Protein AF-A0A3N2MQE9-F1 (afdb_monomer_lite)

Structure (mmCIF, N/CA/C/O backbone):
data_AF-A0A3N2MQE9-F1
#
_entry.id   AF-A0A3N2MQE9-F1
#
loop_
_atom_site.group_PDB
_atom_site.id
_atom_site.type_symbol
_atom_site.label_atom_id
_atom_site.label_alt_id
_atom_site.label_comp_id
_atom_site.label_asym_id
_atom_site.label_entity_id
_atom_site.label_seq_id
_atom_site.pdbx_PDB_ins_code
_atom_site.Cartn_x
_atom_site.Cartn_y
_atom_site.Cartn_z
_atom_site.occupancy
_atom_site.B_iso_or_equiv
_atom_site.auth_seq_id
_atom_site.auth_comp_id
_atom_site.auth_asym_id
_atom_site.auth_atom_id
_atom_site.pdbx_PDB_model_num
ATOM 1 N N . MET A 1 1 ? 27.366 19.465 -23.708 1.00 61.03 1 MET A N 1
ATOM 2 C CA . MET A 1 1 ? 26.854 18.585 -22.643 1.00 61.03 1 MET A CA 1
ATOM 3 C C . MET A 1 1 ? 25.495 18.112 -23.101 1.00 61.03 1 MET A C 1
ATOM 5 O O . MET A 1 1 ? 24.648 18.954 -23.379 1.00 61.03 1 MET A O 1
ATOM 9 N N . GLY A 1 2 ? 25.343 16.805 -23.275 1.00 81.56 2 GLY A N 1
ATOM 10 C CA . GLY A 1 2 ? 24.090 16.143 -23.614 1.00 81.56 2 GLY A CA 1
ATOM 11 C C . GLY A 1 2 ? 23.206 15.923 -22.389 1.00 81.56 2 GLY A C 1
ATOM 12 O O . GLY A 1 2 ? 22.257 15.166 -22.468 1.00 81.56 2 GLY A O 1
ATOM 13 N N . HIS A 1 3 ? 23.468 16.561 -21.245 1.00 87.56 3 HIS A N 1
ATOM 14 C CA . HIS A 1 3 ? 22.615 16.451 -20.066 1.00 87.56 3 HIS A CA 1
ATOM 15 C C . HIS A 1 3 ? 22.270 17.817 -19.460 1.00 87.56 3 HIS A C 1
ATOM 17 O O . HIS A 1 3 ? 23.044 18.772 -19.536 1.00 87.56 3 HIS A O 1
ATOM 23 N N . SER A 1 4 ? 21.090 17.920 -18.846 1.00 90.81 4 SER A N 1
ATOM 24 C CA . SER A 1 4 ? 20.674 19.084 -18.053 1.00 90.81 4 SER A CA 1
ATOM 25 C C . SER A 1 4 ? 19.651 18.675 -16.995 1.00 90.81 4 SER A C 1
ATOM 27 O O . SER A 1 4 ? 18.777 17.854 -17.259 1.00 90.81 4 SER A O 1
ATOM 29 N N . ASN A 1 5 ? 19.762 19.227 -15.781 1.00 89.12 5 ASN A N 1
ATOM 30 C CA . ASN A 1 5 ? 18.829 18.972 -14.671 1.00 89.12 5 ASN A CA 1
ATOM 31 C C . ASN A 1 5 ? 18.527 17.475 -14.437 1.00 89.12 5 ASN A C 1
ATOM 33 O O . ASN A 1 5 ? 17.373 17.091 -14.264 1.00 89.12 5 ASN A O 1
ATOM 37 N N . GLY A 1 6 ? 19.560 16.625 -14.473 1.00 90.50 6 GLY A N 1
ATOM 38 C CA . GLY A 1 6 ? 19.435 15.173 -14.276 1.00 90.50 6 GLY A CA 1
ATOM 39 C C . GLY A 1 6 ? 18.897 14.387 -15.479 1.00 90.50 6 GLY A C 1
ATOM 40 O O . GLY A 1 6 ? 18.828 13.164 -15.401 1.00 90.50 6 GLY A O 1
ATOM 41 N N . LYS A 1 7 ? 18.550 15.051 -16.587 1.00 94.00 7 LYS A N 1
ATOM 42 C CA . LYS A 1 7 ? 18.134 14.412 -17.842 1.00 94.00 7 LYS A CA 1
ATOM 43 C C . LYS A 1 7 ? 19.296 14.273 -18.807 1.00 94.00 7 LYS A C 1
ATOM 45 O O . LYS A 1 7 ? 20.061 15.223 -18.948 1.00 94.00 7 LYS A O 1
ATOM 50 N N . ILE A 1 8 ? 19.379 13.136 -19.485 1.00 95.00 8 ILE A N 1
ATOM 51 C CA . ILE A 1 8 ? 20.357 12.825 -20.531 1.00 95.00 8 ILE A CA 1
ATOM 52 C C . ILE A 1 8 ? 19.642 12.843 -21.888 1.00 95.00 8 ILE A C 1
ATOM 54 O O . ILE A 1 8 ? 18.518 12.366 -22.014 1.00 95.00 8 ILE A O 1
ATOM 58 N N . PHE A 1 9 ? 20.300 13.395 -22.899 1.00 91.88 9 PHE A N 1
ATOM 59 C CA . PHE A 1 9 ? 19.829 13.586 -24.263 1.00 91.88 9 PHE A CA 1
ATOM 60 C C . PHE A 1 9 ? 20.918 13.142 -25.240 1.00 91.88 9 PHE A C 1
ATOM 62 O O . PHE A 1 9 ? 22.103 13.413 -25.035 1.00 91.88 9 PHE A O 1
ATOM 69 N N . GLY A 1 10 ? 20.509 12.492 -26.323 1.00 85.31 10 GLY A N 1
ATOM 70 C CA . GLY A 1 10 ? 21.401 12.074 -27.389 1.00 85.31 10 GLY A CA 1
ATOM 71 C C . GLY A 1 10 ? 22.072 13.249 -28.123 1.00 85.31 10 GLY A C 1
ATOM 72 O O . GLY A 1 10 ? 21.478 14.326 -28.251 1.00 85.31 10 GLY A O 1
ATOM 73 N N . PRO A 1 11 ? 23.290 13.050 -28.667 1.00 87.81 11 PRO A N 1
ATOM 74 C CA . PRO A 1 11 ? 24.113 11.840 -28.566 1.00 87.81 11 PRO A CA 1
ATOM 75 C C . PRO A 1 11 ? 24.738 11.673 -27.169 1.00 87.81 11 PRO A C 1
ATOM 77 O O . PRO A 1 11 ? 25.258 12.628 -26.601 1.00 87.81 11 PRO A O 1
ATOM 80 N N . VAL A 1 12 ? 24.702 10.446 -26.640 1.00 90.06 12 VAL A N 1
ATOM 81 C CA . VAL A 1 12 ? 25.080 10.137 -25.251 1.00 90.06 12 VAL A CA 1
ATOM 82 C C . VAL A 1 12 ? 26.575 9.841 -25.116 1.00 90.06 12 VAL A C 1
ATOM 84 O O . VAL A 1 12 ? 27.119 9.017 -25.851 1.00 90.06 12 VAL A O 1
ATOM 87 N N . SER A 1 13 ? 27.222 10.448 -24.121 1.00 90.94 13 SER A N 1
ATOM 88 C CA . SER A 1 13 ? 28.592 10.148 -23.699 1.00 90.94 13 SER A CA 1
ATOM 89 C C . SER A 1 13 ? 28.647 9.664 -22.246 1.00 90.94 13 SER A C 1
ATOM 91 O O . SER A 1 13 ? 27.996 10.218 -21.360 1.00 90.94 13 SER A O 1
ATOM 93 N N . PHE A 1 14 ? 29.470 8.645 -21.969 1.00 90.69 14 PHE A N 1
ATOM 94 C CA . PHE A 1 14 ? 29.649 8.141 -20.603 1.00 90.69 14 PHE A CA 1
ATOM 95 C C . PHE A 1 14 ? 30.280 9.189 -19.687 1.00 90.69 14 PHE A C 1
ATOM 97 O O . PHE A 1 14 ? 29.685 9.549 -18.677 1.00 90.69 14 PHE A O 1
ATOM 104 N N . GLU A 1 15 ? 31.449 9.713 -20.054 1.00 90.06 15 GLU A N 1
ATOM 105 C CA . GLU A 1 15 ? 32.194 10.650 -19.206 1.00 90.06 15 GLU A CA 1
ATOM 106 C C . GLU A 1 15 ? 31.533 12.024 -19.106 1.00 90.06 15 GLU A C 1
ATOM 108 O O . GLU A 1 15 ? 31.592 12.655 -18.053 1.00 90.06 15 GLU A O 1
ATOM 113 N N . ALA A 1 16 ? 30.903 12.488 -20.189 1.00 89.88 16 ALA A N 1
ATOM 114 C CA . ALA A 1 16 ? 30.339 13.831 -20.234 1.00 89.88 16 ALA A CA 1
ATOM 115 C C . ALA A 1 16 ? 28.883 13.904 -19.758 1.00 89.88 16 ALA A C 1
ATOM 117 O O . ALA A 1 16 ? 28.471 14.984 -19.346 1.00 89.88 16 ALA A O 1
ATOM 118 N N . ASP A 1 17 ? 28.118 12.803 -19.809 1.00 93.38 17 ASP A N 1
ATOM 119 C CA . ASP A 1 17 ? 26.675 12.829 -19.534 1.00 93.38 17 ASP A CA 1
ATOM 120 C C . ASP A 1 17 ? 26.243 11.800 -18.480 1.00 93.38 17 ASP A C 1
ATOM 122 O O . ASP A 1 17 ? 25.663 12.175 -17.460 1.00 93.38 17 ASP A O 1
ATOM 126 N N . ILE A 1 18 ? 26.550 10.512 -18.674 1.00 94.38 18 ILE A N 1
ATOM 127 C CA . ILE A 1 18 ? 26.059 9.447 -17.781 1.00 94.38 18 ILE A CA 1
ATOM 128 C C . ILE A 1 18 ? 26.740 9.501 -16.409 1.00 94.38 18 ILE A C 1
ATOM 130 O O . ILE A 1 18 ? 26.059 9.504 -15.384 1.00 94.38 18 ILE A O 1
ATOM 134 N N . PHE A 1 19 ? 28.073 9.546 -16.363 1.00 94.38 19 PHE A N 1
ATOM 135 C CA . PHE A 1 19 ? 28.821 9.543 -15.106 1.00 94.38 19 PHE A CA 1
ATOM 136 C C . PHE A 1 19 ? 28.499 10.761 -14.229 1.00 94.38 19 PHE A C 1
ATOM 138 O O . PHE A 1 19 ? 28.233 10.547 -13.046 1.00 94.38 19 PHE A O 1
ATOM 145 N N . PRO A 1 20 ? 28.412 12.001 -14.754 1.00 93.06 20 PRO A N 1
ATOM 146 C CA . PRO A 1 20 ? 27.969 13.144 -13.960 1.00 93.06 20 PRO A CA 1
ATOM 147 C C . PRO A 1 20 ? 26.554 12.976 -13.398 1.00 93.06 20 PRO A C 1
ATOM 149 O O . PRO A 1 20 ? 26.329 13.241 -12.219 1.00 93.06 20 PRO A O 1
ATOM 152 N N . VAL A 1 21 ? 25.599 12.502 -14.208 1.00 95.12 21 VAL A N 1
ATOM 153 C CA . VAL A 1 21 ? 24.200 12.328 -13.776 1.00 95.12 21 VAL A CA 1
ATOM 154 C C . VAL A 1 21 ? 24.051 11.210 -12.739 1.00 95.12 21 VAL A C 1
ATOM 156 O O . VAL A 1 21 ? 23.238 11.327 -11.826 1.00 95.12 21 VAL A O 1
ATOM 159 N N . LEU A 1 22 ? 24.838 10.139 -12.847 1.00 94.75 22 LEU A N 1
ATOM 160 C CA . LEU A 1 22 ? 24.853 9.035 -11.882 1.00 94.75 22 LEU A CA 1
ATOM 161 C C . LEU A 1 22 ? 25.869 9.237 -10.748 1.00 94.75 22 LEU A C 1
ATOM 163 O O . LEU A 1 22 ? 26.048 8.334 -9.932 1.00 94.75 22 LEU A O 1
ATOM 167 N N . ASN A 1 23 ? 26.535 10.393 -10.688 1.00 93.00 23 ASN A N 1
ATOM 168 C CA . ASN A 1 23 ? 27.561 10.731 -9.703 1.00 93.00 23 ASN A CA 1
ATOM 169 C C . ASN A 1 23 ? 28.676 9.669 -9.579 1.00 93.00 23 ASN A C 1
ATOM 171 O O . ASN A 1 23 ? 29.080 9.279 -8.482 1.00 93.00 23 ASN A O 1
ATOM 175 N N . ILE A 1 24 ? 29.139 9.162 -10.721 1.00 92.06 24 ILE A N 1
ATOM 176 C CA . ILE A 1 24 ? 30.210 8.169 -10.817 1.00 92.06 24 ILE A CA 1
ATOM 177 C C . ILE A 1 24 ? 31.535 8.920 -10.992 1.00 92.06 24 ILE A C 1
ATOM 179 O O . ILE A 1 24 ? 31.670 9.699 -11.938 1.00 92.06 24 ILE A O 1
ATOM 183 N N . PRO A 1 25 ? 32.526 8.721 -10.106 1.00 86.94 25 PRO A N 1
ATOM 184 C CA . PRO A 1 25 ? 33.807 9.401 -10.222 1.00 86.94 25 PRO A CA 1
ATOM 185 C C . PRO A 1 25 ? 34.577 8.894 -11.444 1.00 86.94 25 PRO A C 1
ATOM 187 O O . PRO A 1 25 ? 34.608 7.693 -11.707 1.00 86.94 25 PRO A O 1
ATOM 190 N N . VAL A 1 26 ? 35.251 9.800 -12.155 1.00 84.50 26 VAL A N 1
ATOM 191 C CA . VAL A 1 26 ? 36.158 9.460 -13.261 1.00 84.50 26 VAL A CA 1
ATOM 192 C C . VAL A 1 26 ? 37.586 9.463 -12.724 1.00 84.50 26 VAL A C 1
ATOM 194 O O . VAL A 1 26 ? 38.165 10.525 -12.510 1.00 84.50 26 VAL A O 1
ATOM 197 N N . ASN A 1 27 ? 38.150 8.286 -12.441 1.00 74.88 27 ASN A N 1
ATOM 198 C CA . ASN A 1 27 ? 39.487 8.161 -11.837 1.00 74.88 27 ASN A CA 1
ATOM 199 C C . ASN A 1 27 ? 40.434 7.221 -12.607 1.00 74.88 27 ASN A C 1
ATOM 201 O O . ASN A 1 27 ? 41.290 6.568 -12.016 1.00 74.88 27 ASN A O 1
ATOM 205 N N . GLY A 1 28 ? 40.292 7.148 -13.933 1.00 70.38 28 GLY A N 1
ATOM 206 C CA . GLY A 1 28 ? 41.159 6.356 -14.818 1.00 70.38 28 GLY A CA 1
ATOM 207 C C . GLY A 1 28 ? 40.933 4.838 -14.771 1.00 70.38 28 GLY A C 1
ATOM 208 O O . GLY A 1 28 ? 41.363 4.148 -15.689 1.00 70.38 28 GLY A O 1
ATOM 209 N N . ALA A 1 29 ? 40.231 4.326 -13.752 1.00 71.38 29 ALA A N 1
ATOM 210 C CA . ALA A 1 29 ? 39.785 2.932 -13.648 1.00 71.38 29 ALA A CA 1
ATOM 211 C C . ALA A 1 29 ? 38.273 2.752 -13.906 1.00 71.38 29 ALA A C 1
ATOM 213 O O . ALA A 1 29 ? 37.809 1.620 -14.020 1.00 71.38 29 ALA A O 1
ATOM 214 N N . THR A 1 30 ? 37.513 3.848 -13.999 1.00 80.12 30 THR A N 1
ATOM 215 C CA . THR A 1 30 ? 36.063 3.843 -14.234 1.00 80.12 30 THR A CA 1
ATOM 216 C C . THR A 1 30 ? 35.735 3.271 -15.607 1.00 80.12 30 THR A C 1
ATOM 218 O O . THR A 1 30 ? 36.198 3.768 -16.634 1.00 80.12 30 THR A O 1
ATOM 221 N N . SER A 1 31 ? 34.903 2.238 -15.632 1.00 83.62 31 SER A N 1
ATOM 222 C CA . SER A 1 31 ? 34.446 1.577 -16.847 1.00 83.62 31 SER A CA 1
ATOM 223 C C . SER A 1 31 ? 33.014 1.986 -17.197 1.00 83.62 31 SER A C 1
ATOM 225 O O . SER A 1 31 ? 32.226 2.379 -16.338 1.00 83.62 31 SER A O 1
ATOM 227 N N . ALA A 1 32 ? 32.625 1.828 -18.466 1.00 83.31 32 ALA A N 1
ATOM 228 C CA . ALA A 1 32 ? 31.226 1.984 -18.871 1.00 83.31 32 ALA A CA 1
ATOM 229 C C . ALA A 1 32 ? 30.296 1.052 -18.071 1.00 83.31 32 ALA A C 1
ATOM 231 O O . ALA A 1 32 ? 29.172 1.431 -17.757 1.00 83.31 32 ALA A O 1
ATOM 232 N N . GLN A 1 33 ? 30.782 -0.137 -17.693 1.00 89.44 33 GLN A N 1
ATOM 233 C CA . GLN A 1 33 ? 30.042 -1.126 -16.912 1.00 89.44 33 GLN A CA 1
ATOM 234 C C . GLN A 1 33 ? 29.591 -0.585 -15.548 1.00 89.44 33 GLN A C 1
ATOM 236 O O . GLN A 1 33 ? 28.482 -0.910 -15.123 1.00 89.44 33 GLN A O 1
ATOM 241 N N . ASP A 1 34 ? 30.382 0.282 -14.910 1.00 89.19 34 ASP A N 1
ATOM 242 C CA . ASP A 1 34 ? 30.047 0.875 -13.609 1.00 89.19 34 ASP A CA 1
ATOM 243 C C . ASP A 1 34 ? 28.771 1.726 -13.677 1.00 89.19 34 ASP A C 1
ATOM 245 O O . ASP A 1 34 ? 27.983 1.735 -12.730 1.00 89.19 34 ASP A O 1
ATOM 249 N N . ALA A 1 35 ? 28.492 2.367 -14.821 1.00 92.44 35 ALA A N 1
ATOM 250 C CA . ALA A 1 35 ? 27.232 3.083 -15.025 1.00 92.44 35 ALA A CA 1
ATOM 251 C C . ALA A 1 35 ? 26.018 2.161 -15.015 1.00 92.44 35 ALA A C 1
ATOM 253 O O . ALA A 1 35 ? 25.001 2.504 -14.422 1.00 92.44 35 ALA A O 1
ATOM 254 N N . PHE A 1 36 ? 26.121 0.990 -15.637 1.00 92.88 36 PHE A N 1
ATOM 255 C CA . PHE A 1 36 ? 24.996 0.073 -15.820 1.00 92.88 36 PHE A CA 1
ATOM 256 C C . PHE A 1 36 ? 24.578 -0.663 -14.546 1.00 92.88 36 PHE A C 1
ATOM 258 O O . PHE A 1 36 ? 23.424 -1.078 -14.426 1.00 92.88 36 PHE A O 1
ATOM 265 N N . ILE A 1 37 ? 25.501 -0.819 -13.595 1.00 91.00 37 ILE A N 1
ATOM 266 C CA . ILE A 1 37 ? 25.241 -1.471 -12.304 1.00 91.00 37 ILE A CA 1
ATOM 267 C C . ILE A 1 37 ? 25.151 -0.486 -11.137 1.00 91.00 37 ILE A C 1
ATOM 269 O O . ILE A 1 37 ? 24.912 -0.914 -10.007 1.00 91.00 37 ILE A O 1
ATOM 273 N N . SER A 1 38 ? 25.300 0.814 -11.397 1.00 92.88 38 SER A N 1
ATOM 274 C CA . SER A 1 38 ? 25.282 1.858 -10.373 1.00 92.88 38 SER A CA 1
ATOM 275 C C . SER A 1 38 ? 24.018 1.807 -9.511 1.00 92.88 38 SER A C 1
ATOM 277 O O . SER A 1 38 ? 22.904 1.612 -10.005 1.00 92.88 38 SER A O 1
ATOM 279 N N . ASP A 1 39 ? 24.186 1.993 -8.202 1.00 92.94 39 ASP A N 1
ATOM 280 C CA . ASP A 1 39 ? 23.078 2.174 -7.254 1.00 92.94 39 ASP A CA 1
ATOM 281 C C . ASP A 1 39 ? 22.378 3.530 -7.418 1.00 92.94 39 ASP A C 1
ATOM 283 O O . ASP A 1 39 ? 21.261 3.705 -6.942 1.00 92.94 39 ASP A O 1
ATOM 287 N N . ASN A 1 40 ? 22.994 4.463 -8.151 1.00 94.50 40 ASN A N 1
ATOM 288 C CA . ASN A 1 40 ? 22.440 5.789 -8.415 1.00 94.50 40 ASN A CA 1
ATOM 289 C C . ASN A 1 40 ? 21.525 5.827 -9.652 1.00 94.50 40 ASN A C 1
ATOM 291 O O . ASN A 1 40 ? 21.019 6.89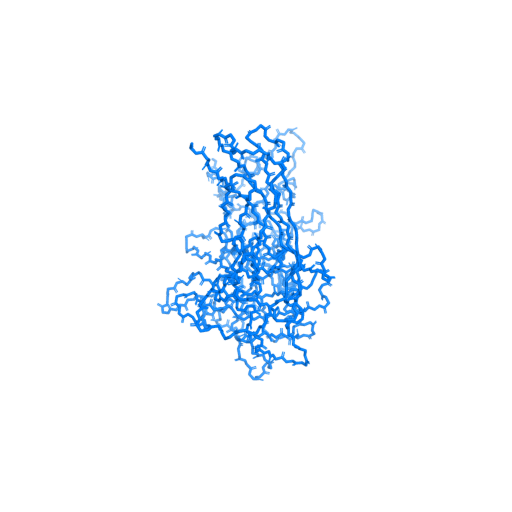4 -10.000 1.00 94.50 40 ASN A O 1
ATOM 295 N N . ILE A 1 41 ? 21.307 4.702 -10.347 1.00 96.00 41 ILE A N 1
ATOM 296 C CA . ILE A 1 41 ? 20.259 4.637 -11.375 1.00 96.00 41 ILE A CA 1
ATOM 297 C C . ILE A 1 41 ? 18.911 4.792 -10.676 1.00 96.00 41 ILE A C 1
ATOM 299 O O . ILE A 1 41 ? 18.551 3.966 -9.842 1.00 96.00 41 ILE A O 1
ATOM 303 N N . ASN A 1 42 ? 18.141 5.803 -11.067 1.00 96.25 42 ASN A N 1
ATOM 304 C CA . ASN A 1 42 ? 16.779 6.006 -10.615 1.00 96.25 42 ASN A CA 1
ATOM 305 C C . ASN A 1 42 ? 15.861 4.927 -11.228 1.00 96.25 42 ASN A C 1
ATOM 307 O O . ASN A 1 42 ? 15.597 4.955 -12.438 1.00 96.25 42 ASN A O 1
ATOM 311 N N . PRO A 1 43 ? 15.308 4.009 -10.411 1.00 95.25 43 PRO A N 1
ATOM 312 C CA . PRO A 1 43 ? 14.391 2.962 -10.864 1.00 95.25 43 PRO A CA 1
ATOM 313 C C . PRO A 1 43 ? 13.141 3.496 -11.561 1.00 95.25 43 PRO A C 1
ATOM 315 O O . PRO A 1 43 ? 12.571 2.823 -12.420 1.00 95.25 43 PRO A O 1
ATOM 318 N N . ALA A 1 44 ? 12.694 4.694 -11.189 1.00 95.31 44 ALA A N 1
ATOM 319 C CA . ALA A 1 44 ? 11.464 5.283 -11.686 1.00 95.31 44 ALA A CA 1
ATOM 320 C C . ALA A 1 44 ? 11.581 5.826 -13.113 1.00 95.31 44 ALA A C 1
ATOM 322 O O . ALA A 1 44 ? 10.550 6.086 -13.725 1.00 95.31 44 ALA A O 1
ATOM 323 N N . SER A 1 45 ? 12.791 5.976 -13.659 1.00 95.62 45 SER A N 1
ATOM 324 C CA . SER A 1 45 ? 12.968 6.424 -15.041 1.00 95.62 45 SER A CA 1
ATOM 325 C C . SER A 1 45 ? 12.440 5.382 -16.020 1.00 95.62 45 SER A C 1
ATOM 327 O O . SER A 1 45 ? 12.783 4.200 -15.927 1.00 95.62 45 SER A O 1
ATOM 329 N N . LYS A 1 46 ? 11.588 5.796 -16.961 1.00 93.00 46 LYS A N 1
ATOM 330 C CA . LYS A 1 46 ? 11.054 4.897 -17.992 1.00 93.00 46 LYS A CA 1
ATOM 331 C C . LYS A 1 46 ? 12.148 4.423 -18.940 1.00 93.00 46 LYS A C 1
ATOM 333 O O . LYS A 1 46 ? 12.188 3.252 -19.306 1.00 93.00 46 LYS A O 1
ATOM 338 N N . ILE A 1 47 ? 13.037 5.345 -19.291 1.00 93.62 47 ILE A N 1
ATOM 339 C CA . ILE A 1 47 ? 14.246 5.076 -20.056 1.00 93.62 47 ILE A CA 1
ATOM 340 C C . ILE A 1 47 ? 15.366 4.833 -19.066 1.00 93.62 47 ILE A C 1
ATOM 342 O O . ILE A 1 47 ? 15.704 5.727 -18.300 1.00 93.62 47 ILE A O 1
ATOM 346 N N . LYS A 1 48 ? 15.891 3.615 -19.055 1.00 94.19 48 LYS A N 1
ATOM 347 C CA . LYS A 1 48 ? 17.048 3.185 -18.270 1.00 94.19 48 LYS A CA 1
ATOM 348 C C . LYS A 1 48 ? 17.535 1.845 -18.825 1.00 94.19 48 LYS A C 1
ATOM 350 O O . LYS A 1 48 ? 16.770 1.188 -19.539 1.00 94.19 48 LYS A O 1
ATOM 355 N N . PRO A 1 49 ? 18.750 1.393 -18.474 1.00 93.31 49 PRO A N 1
ATOM 356 C CA . PRO A 1 49 ? 19.174 0.043 -18.815 1.00 93.31 49 PRO A CA 1
ATOM 357 C C . PRO A 1 49 ? 18.158 -0.998 -18.339 1.00 93.31 49 PRO A C 1
ATOM 359 O O . PRO A 1 49 ? 17.594 -0.887 -17.255 1.00 93.31 49 PRO A O 1
ATOM 362 N N . ILE A 1 50 ? 17.905 -2.017 -19.148 1.00 92.50 50 ILE A N 1
ATOM 363 C CA . ILE A 1 50 ? 17.040 -3.138 -18.775 1.00 92.50 50 ILE A CA 1
ATOM 364 C C . ILE A 1 50 ? 17.653 -4.441 -19.267 1.00 92.50 50 ILE A C 1
ATOM 366 O O . ILE A 1 50 ? 18.409 -4.462 -20.240 1.00 92.50 50 ILE A O 1
ATOM 370 N N . ARG A 1 51 ? 17.335 -5.538 -18.575 1.00 90.31 51 ARG A N 1
ATOM 371 C CA . ARG A 1 51 ? 17.754 -6.881 -18.987 1.00 90.31 51 ARG A CA 1
ATOM 372 C C . ARG A 1 51 ? 17.170 -7.219 -20.357 1.00 90.31 51 ARG A C 1
ATOM 374 O O . ARG A 1 51 ? 16.049 -6.833 -20.683 1.00 90.31 51 ARG A O 1
ATOM 381 N N . GLY A 1 52 ? 17.922 -7.998 -21.124 1.00 82.31 52 GLY A N 1
ATOM 382 C CA . GLY A 1 52 ? 17.486 -8.470 -22.432 1.00 82.31 52 GLY A CA 1
ATOM 383 C C . GLY A 1 52 ? 17.691 -7.483 -23.588 1.00 82.31 52 GLY A C 1
ATOM 384 O O . GLY A 1 52 ? 18.138 -6.345 -23.430 1.00 82.31 52 GLY A O 1
ATOM 385 N N . TYR A 1 53 ? 17.364 -7.988 -24.782 1.00 84.06 53 TYR A N 1
ATOM 386 C CA . TYR A 1 53 ? 17.588 -7.383 -26.103 1.00 84.06 53 TYR A CA 1
ATOM 387 C C . TYR A 1 53 ? 19.064 -7.237 -26.511 1.00 84.06 53 TYR A C 1
ATOM 389 O O . TYR A 1 53 ? 19.953 -7.214 -25.668 1.00 84.06 53 TYR A O 1
ATOM 397 N N . GLY A 1 54 ? 19.311 -7.201 -27.824 1.00 85.81 54 GLY A N 1
ATOM 398 C CA . GLY A 1 54 ? 20.647 -7.226 -28.435 1.00 85.81 54 GLY A CA 1
ATOM 399 C C . GLY A 1 54 ? 21.408 -5.897 -28.368 1.00 85.81 54 GLY A C 1
ATOM 400 O O . GLY A 1 54 ? 21.073 -5.018 -27.587 1.00 85.81 54 GLY A O 1
ATOM 401 N N . PHE A 1 55 ? 22.430 -5.746 -29.212 1.00 86.44 55 PHE A N 1
ATOM 402 C CA . PHE A 1 55 ? 23.304 -4.562 -29.254 1.00 86.44 55 PHE A CA 1
ATOM 403 C C . PHE A 1 55 ? 22.616 -3.271 -29.745 1.00 86.44 55 PHE A C 1
ATOM 405 O O . PHE A 1 55 ? 23.084 -2.174 -29.451 1.00 86.44 55 PHE A O 1
ATOM 412 N N . GLU A 1 56 ? 21.522 -3.385 -30.497 1.00 89.62 56 GLU A N 1
ATOM 413 C CA . GLU A 1 56 ? 20.825 -2.238 -31.089 1.00 89.62 56 GLU A CA 1
ATOM 414 C C . GLU A 1 56 ? 20.078 -1.393 -30.050 1.00 89.62 56 GLU A C 1
ATOM 416 O O . GLU A 1 56 ? 19.677 -1.886 -28.994 1.00 89.62 56 GLU A O 1
ATOM 421 N N . ALA A 1 57 ? 19.866 -0.114 -30.374 1.00 88.25 57 ALA A N 1
ATOM 422 C CA . ALA A 1 57 ? 19.092 0.795 -29.539 1.00 88.25 57 ALA A CA 1
ATOM 423 C C . ALA A 1 57 ? 17.652 0.290 -29.360 1.00 88.25 57 ALA A C 1
ATOM 425 O O . ALA A 1 57 ? 17.003 -0.145 -30.314 1.00 88.25 57 ALA A O 1
ATOM 426 N N . LEU A 1 58 ? 17.148 0.378 -28.131 1.00 90.75 58 LEU A N 1
ATOM 427 C CA . LEU A 1 58 ? 15.795 -0.052 -27.813 1.00 90.75 58 LEU A CA 1
ATOM 428 C C . LEU A 1 58 ? 14.749 0.918 -28.365 1.00 90.75 58 LEU A C 1
ATOM 430 O O . LEU A 1 58 ? 14.851 2.136 -28.229 1.00 90.75 58 LEU A O 1
ATOM 434 N N . THR A 1 59 ? 13.676 0.362 -28.918 1.00 89.25 59 THR A N 1
ATOM 435 C CA . THR A 1 59 ? 12.443 1.106 -29.186 1.00 89.25 59 THR A CA 1
ATOM 436 C C . THR A 1 59 ? 11.698 1.414 -27.884 1.00 89.25 59 THR A C 1
ATOM 438 O O . THR A 1 59 ? 11.853 0.718 -26.877 1.00 89.25 59 THR A O 1
ATOM 441 N N . THR A 1 60 ? 10.799 2.404 -27.908 1.00 83.88 60 THR A N 1
ATOM 442 C CA . THR A 1 60 ? 9.952 2.762 -26.753 1.00 83.88 60 THR A CA 1
ATOM 443 C C . THR A 1 60 ? 9.177 1.569 -26.184 1.00 83.88 60 THR A C 1
ATOM 445 O O . THR A 1 60 ? 9.033 1.459 -24.970 1.00 83.88 60 THR A O 1
ATOM 448 N N . ALA A 1 61 ? 8.709 0.656 -27.042 1.00 84.81 61 ALA A N 1
ATOM 449 C CA . ALA A 1 61 ? 8.000 -0.547 -26.611 1.00 84.81 61 ALA A CA 1
ATOM 450 C C . ALA A 1 61 ? 8.935 -1.574 -25.952 1.00 84.81 61 ALA A C 1
ATOM 452 O O . ALA A 1 61 ? 8.544 -2.226 -24.990 1.00 84.81 61 ALA A O 1
ATOM 453 N N . GLN A 1 62 ? 10.179 -1.702 -26.424 1.00 89.94 62 GLN A N 1
ATOM 454 C CA . GLN A 1 62 ? 11.145 -2.644 -25.849 1.00 89.94 62 GLN A CA 1
ATOM 455 C C . GLN A 1 62 ? 11.606 -2.228 -24.452 1.00 89.94 62 GLN A C 1
ATOM 457 O O . GLN A 1 62 ? 11.860 -3.107 -23.631 1.00 89.94 62 GLN A O 1
ATOM 462 N N . PHE A 1 63 ? 11.626 -0.926 -24.138 1.00 91.25 63 PHE A N 1
ATOM 463 C CA . PHE A 1 63 ? 11.869 -0.460 -22.767 1.00 91.25 63 PHE A CA 1
ATOM 464 C C . PHE A 1 63 ? 10.846 -0.995 -21.760 1.00 91.25 63 PHE A C 1
ATOM 466 O O . PHE A 1 63 ? 11.172 -1.095 -20.581 1.00 91.25 63 PHE A O 1
ATOM 473 N N . ALA A 1 64 ? 9.645 -1.393 -22.197 1.00 89.62 64 ALA A N 1
ATOM 474 C CA . ALA A 1 64 ? 8.670 -2.021 -21.311 1.00 89.62 64 ALA A CA 1
ATOM 475 C C . ALA A 1 64 ? 9.106 -3.412 -20.819 1.00 89.62 64 ALA A C 1
ATOM 477 O O . ALA A 1 64 ? 8.612 -3.843 -19.783 1.00 89.62 64 ALA A O 1
ATOM 478 N N . GLY A 1 65 ? 10.054 -4.078 -21.486 1.00 90.50 65 GLY A N 1
ATOM 479 C CA . GLY A 1 65 ? 10.565 -5.399 -21.106 1.00 90.50 65 GLY A CA 1
ATOM 480 C C . GLY A 1 65 ? 10.358 -6.460 -22.185 1.00 90.50 65 GLY A C 1
ATOM 481 O O . GLY A 1 65 ? 9.743 -6.216 -23.226 1.00 90.50 65 GLY A O 1
ATOM 482 N N . THR A 1 66 ? 10.923 -7.649 -21.971 1.00 88.50 66 THR A N 1
ATOM 483 C CA . THR A 1 66 ? 10.705 -8.815 -22.843 1.00 88.50 66 THR A CA 1
ATOM 484 C C . THR A 1 66 ? 9.400 -9.529 -22.489 1.00 88.50 66 THR A C 1
ATOM 486 O O . THR A 1 66 ? 8.900 -9.408 -21.376 1.00 88.50 66 THR A O 1
ATOM 489 N N . ALA A 1 67 ? 8.865 -10.363 -23.388 1.00 87.31 67 ALA A N 1
ATOM 490 C CA . ALA A 1 67 ? 7.705 -11.200 -23.057 1.00 87.31 67 ALA A CA 1
ATOM 491 C C . ALA A 1 67 ? 7.961 -12.113 -21.838 1.00 87.31 67 ALA A C 1
ATOM 493 O O . ALA A 1 67 ? 7.056 -12.360 -21.045 1.00 87.31 67 ALA A O 1
ATOM 494 N N . ALA A 1 68 ? 9.200 -12.588 -21.662 1.00 87.50 68 ALA A N 1
ATOM 495 C CA . ALA A 1 68 ? 9.583 -13.414 -20.520 1.00 87.50 68 ALA A CA 1
ATOM 496 C C . ALA A 1 68 ? 9.564 -12.633 -19.195 1.00 87.50 68 ALA A C 1
ATOM 498 O O . ALA A 1 68 ? 9.132 -13.184 -18.182 1.00 87.50 68 ALA A O 1
ATOM 499 N N . ASP A 1 69 ? 9.993 -11.368 -19.206 1.00 89.25 69 ASP A N 1
ATOM 500 C CA . ASP A 1 69 ? 9.919 -10.475 -18.043 1.00 89.25 69 ASP A CA 1
ATOM 501 C C . ASP A 1 69 ? 8.466 -10.102 -17.731 1.00 89.25 69 ASP A C 1
ATOM 503 O O . ASP A 1 69 ? 8.018 -10.242 -16.591 1.00 89.25 69 ASP A O 1
ATOM 507 N N . ASN A 1 70 ? 7.695 -9.733 -18.756 1.00 87.69 70 ASN A N 1
ATOM 508 C CA . ASN A 1 70 ? 6.292 -9.346 -18.612 1.00 87.69 70 ASN A CA 1
ATOM 509 C C . ASN A 1 70 ? 5.447 -10.499 -18.036 1.00 87.69 70 ASN A C 1
ATOM 511 O O . ASN A 1 70 ? 4.632 -10.281 -17.140 1.00 87.69 70 ASN A O 1
ATOM 515 N N . ASN A 1 71 ? 5.698 -11.745 -18.462 1.00 85.31 71 ASN A N 1
ATOM 516 C CA . ASN A 1 71 ? 5.063 -12.947 -17.897 1.00 85.31 71 ASN A CA 1
ATOM 517 C C . ASN A 1 71 ? 5.418 -13.180 -16.419 1.00 85.31 71 ASN A C 1
ATOM 519 O O . ASN A 1 71 ? 4.680 -13.841 -15.689 1.00 85.31 71 ASN A O 1
ATOM 523 N N . GLN A 1 72 ? 6.543 -12.634 -15.962 1.00 86.31 72 GLN A N 1
ATOM 524 C CA . GLN A 1 72 ? 6.941 -12.616 -14.559 1.00 86.31 72 GLN A CA 1
ATOM 525 C C . GLN A 1 72 ? 6.482 -11.337 -13.849 1.00 86.31 72 GLN A C 1
ATOM 527 O O . GLN A 1 72 ? 6.921 -11.088 -12.730 1.00 86.31 72 GLN A O 1
ATOM 532 N N . GLY A 1 73 ? 5.613 -10.514 -14.439 1.00 88.75 73 GLY A N 1
ATOM 533 C CA . GLY A 1 73 ? 5.146 -9.264 -13.835 1.00 88.75 73 GLY A CA 1
ATOM 534 C C . GLY A 1 73 ? 6.240 -8.196 -13.708 1.00 88.75 73 GLY A C 1
ATOM 535 O O . GLY A 1 73 ? 6.135 -7.315 -12.849 1.00 88.75 73 GLY A O 1
ATOM 536 N N . ILE A 1 74 ? 7.311 -8.303 -14.502 1.00 91.31 74 ILE A N 1
ATOM 537 C CA . ILE A 1 74 ? 8.410 -7.339 -14.553 1.00 91.31 74 ILE A CA 1
ATOM 538 C C . ILE A 1 74 ? 8.210 -6.454 -15.779 1.00 91.31 74 ILE A C 1
ATOM 540 O O . ILE A 1 74 ? 8.241 -6.947 -16.899 1.00 91.31 74 ILE A O 1
ATOM 544 N N . PHE A 1 75 ? 8.049 -5.152 -15.559 1.00 92.19 75 PHE A N 1
ATOM 545 C CA . PHE A 1 75 ? 7.880 -4.161 -16.619 1.00 92.19 75 PHE A CA 1
ATOM 546 C C . PHE A 1 75 ? 8.817 -2.986 -16.375 1.00 92.19 75 PHE A C 1
ATOM 548 O O . PHE A 1 75 ? 9.005 -2.568 -15.233 1.00 92.19 75 PHE A O 1
ATOM 555 N N . TYR A 1 76 ? 9.438 -2.459 -17.429 1.00 93.56 76 TYR A N 1
ATOM 556 C CA . TYR A 1 76 ? 10.471 -1.420 -17.325 1.00 93.56 76 TYR A CA 1
ATOM 557 C C . TYR A 1 76 ? 11.582 -1.783 -16.323 1.00 93.56 76 TYR A C 1
ATOM 559 O O . TYR A 1 76 ? 12.104 -0.920 -15.618 1.00 93.56 76 TYR A O 1
ATOM 567 N N . GLY A 1 77 ? 11.908 -3.076 -16.207 1.00 93.19 77 GLY A N 1
ATOM 568 C CA . GLY A 1 77 ? 12.871 -3.598 -15.233 1.00 93.19 77 GLY A CA 1
ATOM 569 C C . GLY A 1 77 ? 12.398 -3.572 -13.773 1.00 93.19 77 GLY A C 1
ATOM 570 O O . GLY A 1 77 ? 13.221 -3.746 -12.883 1.00 93.19 77 GLY A O 1
ATOM 571 N N . LEU A 1 78 ? 11.113 -3.349 -13.494 1.00 94.44 78 LEU A N 1
ATOM 572 C CA . LEU A 1 78 ? 10.550 -3.281 -12.143 1.00 94.44 78 LEU A CA 1
ATOM 573 C C . LEU A 1 78 ? 9.534 -4.398 -11.930 1.00 94.44 78 LEU A C 1
ATOM 575 O O . LEU A 1 78 ? 8.678 -4.632 -12.781 1.00 94.44 78 LEU A O 1
ATOM 579 N N . LYS A 1 79 ? 9.577 -5.052 -10.769 1.00 91.50 79 LYS A N 1
ATOM 580 C CA . LYS A 1 79 ? 8.548 -6.017 -10.369 1.00 91.50 79 LYS A CA 1
ATOM 581 C C . LYS A 1 79 ? 7.284 -5.278 -9.907 1.00 91.50 79 LYS A C 1
ATOM 583 O O . LYS A 1 79 ? 7.269 -4.726 -8.807 1.00 91.50 79 LYS A O 1
ATOM 588 N N . VAL A 1 80 ? 6.246 -5.273 -10.746 1.00 90.75 80 VAL A N 1
ATOM 589 C CA . VAL A 1 80 ? 5.028 -4.452 -10.562 1.00 90.75 80 VAL A CA 1
ATOM 590 C C . VAL A 1 80 ? 3.713 -5.230 -10.657 1.00 90.75 80 VAL A C 1
ATOM 592 O O . VAL A 1 80 ? 2.695 -4.736 -10.177 1.00 90.75 80 VAL A O 1
ATOM 595 N N . GLY A 1 81 ? 3.710 -6.416 -11.271 1.00 85.31 81 GLY A N 1
ATOM 596 C CA . GLY A 1 81 ? 2.511 -7.238 -11.457 1.00 85.31 81 GLY A CA 1
ATOM 597 C C . GLY A 1 81 ? 2.586 -8.594 -10.761 1.00 85.31 81 GLY A C 1
ATOM 598 O O . GLY A 1 81 ? 3.675 -9.112 -10.473 1.00 85.31 81 GLY A O 1
ATOM 599 N N . ASP A 1 82 ? 1.420 -9.196 -10.527 1.00 75.56 82 ASP A N 1
ATOM 600 C CA . ASP A 1 82 ? 1.350 -10.582 -10.083 1.00 75.56 82 ASP A CA 1
ATOM 601 C C . ASP A 1 82 ? 1.736 -11.561 -11.199 1.00 75.56 82 ASP A C 1
ATOM 603 O O . ASP A 1 82 ? 1.617 -11.305 -12.399 1.00 75.56 82 ASP A O 1
ATOM 607 N N . VAL A 1 83 ? 2.272 -12.701 -10.770 1.00 71.31 83 VAL A N 1
ATOM 608 C CA . VAL A 1 83 ? 2.641 -13.811 -11.650 1.00 71.31 83 VAL A CA 1
ATOM 609 C C . VAL A 1 83 ? 1.451 -14.763 -11.687 1.00 71.31 83 VAL A C 1
ATOM 611 O O . VAL A 1 83 ? 1.033 -15.248 -10.635 1.00 71.31 83 VAL A O 1
ATOM 614 N N . PHE A 1 84 ? 0.908 -15.017 -12.881 1.00 69.06 84 PHE A N 1
ATOM 615 C CA . PHE A 1 84 ? -0.229 -15.919 -13.133 1.00 69.06 84 PHE A CA 1
ATOM 616 C C . PHE A 1 84 ? -1.536 -15.590 -12.377 1.00 69.06 84 PHE A C 1
ATOM 618 O O . PHE A 1 84 ? -2.275 -16.509 -12.031 1.00 69.06 84 PHE A O 1
ATOM 625 N N . GLY A 1 85 ? -1.837 -14.313 -12.103 1.00 73.56 85 GLY A N 1
ATOM 626 C CA . GLY A 1 85 ? -3.134 -13.912 -11.527 1.00 73.56 85 GLY A CA 1
ATOM 627 C C . GLY A 1 85 ? -3.344 -14.319 -10.061 1.00 73.56 85 GLY A C 1
ATOM 628 O O . GLY A 1 85 ? -4.474 -14.366 -9.568 1.00 73.56 85 GLY A O 1
ATOM 629 N N . TYR A 1 86 ? -2.268 -14.668 -9.351 1.00 86.00 86 TYR A N 1
ATOM 630 C CA . TYR A 1 86 ? -2.305 -14.893 -7.909 1.00 86.00 86 TYR A CA 1
ATOM 631 C C . TYR A 1 86 ? -2.181 -13.556 -7.175 1.00 86.00 86 TYR A C 1
ATOM 633 O O . TYR A 1 86 ? -1.072 -13.128 -6.843 1.00 86.00 86 TYR A O 1
ATOM 641 N N . ILE A 1 87 ? -3.322 -12.952 -6.828 1.00 88.94 87 ILE A N 1
ATOM 642 C CA . ILE A 1 87 ? -3.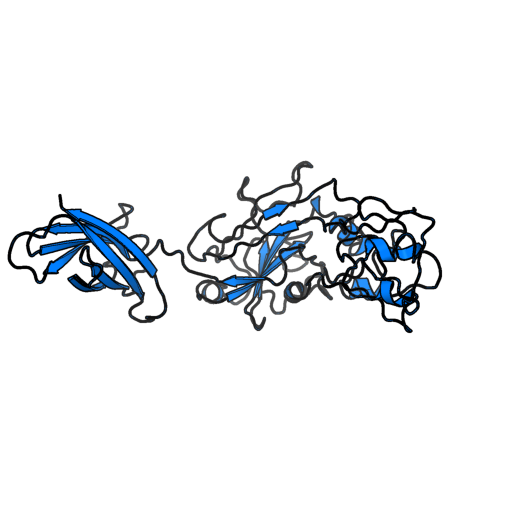398 -11.647 -6.143 1.00 88.94 87 ILE A CA 1
ATOM 643 C C . ILE A 1 87 ? -2.482 -11.599 -4.910 1.00 88.94 87 ILE A C 1
ATOM 645 O O . ILE A 1 87 ? -1.813 -10.596 -4.685 1.00 88.94 87 ILE A O 1
ATOM 649 N N . LYS A 1 88 ? -2.370 -12.687 -4.131 1.00 89.69 88 LYS A N 1
ATOM 650 C CA . LYS A 1 88 ? -1.506 -12.735 -2.933 1.00 89.69 88 LYS A CA 1
ATOM 651 C C . LYS A 1 88 ? -0.029 -12.395 -3.200 1.00 89.69 88 LYS A C 1
ATOM 653 O O . LYS A 1 88 ? 0.660 -11.917 -2.299 1.00 89.69 88 LYS A O 1
ATOM 658 N N . ASN A 1 89 ? 0.452 -12.627 -4.423 1.00 91.19 89 ASN A N 1
ATOM 659 C CA . ASN A 1 89 ? 1.834 -12.370 -4.826 1.00 91.19 89 ASN A CA 1
ATOM 660 C C . ASN A 1 89 ? 2.089 -10.881 -5.109 1.00 91.19 89 ASN A C 1
ATOM 662 O O . ASN A 1 89 ? 3.234 -10.483 -5.306 1.00 91.19 89 ASN A O 1
ATOM 666 N N . LEU A 1 90 ? 1.062 -10.025 -5.093 1.00 93.44 90 LEU A N 1
ATOM 667 C CA . LEU A 1 90 ? 1.240 -8.577 -5.248 1.00 93.44 90 LEU A CA 1
ATOM 668 C C . LEU A 1 90 ? 2.061 -7.965 -4.109 1.00 93.44 90 LEU A C 1
ATOM 670 O O . LEU A 1 90 ? 2.693 -6.933 -4.295 1.00 93.44 90 LEU A O 1
ATOM 674 N N . HIS A 1 91 ? 2.135 -8.628 -2.954 1.00 93.94 91 HIS A N 1
ATOM 675 C CA . HIS A 1 91 ? 3.076 -8.275 -1.888 1.00 93.94 91 HIS A CA 1
ATOM 676 C C . HIS A 1 91 ? 4.554 -8.364 -2.296 1.00 93.94 91 HIS A C 1
ATOM 678 O O . HIS A 1 91 ? 5.388 -7.745 -1.641 1.00 93.94 91 HIS A O 1
ATOM 684 N N . ASP A 1 92 ? 4.884 -9.107 -3.358 1.00 91.31 92 ASP A N 1
ATOM 685 C CA . ASP A 1 92 ? 6.243 -9.209 -3.912 1.00 91.31 92 ASP A CA 1
ATOM 686 C C . ASP A 1 92 ? 6.555 -8.121 -4.943 1.00 91.31 92 ASP A C 1
ATOM 688 O O . ASP A 1 92 ? 7.673 -8.045 -5.453 1.00 91.31 92 ASP A O 1
ATOM 692 N N . CYS A 1 93 ? 5.588 -7.257 -5.258 1.00 92.38 93 CYS A N 1
ATOM 693 C CA . CYS A 1 93 ? 5.792 -6.117 -6.143 1.00 92.38 93 CYS A CA 1
ATOM 694 C C . CYS A 1 93 ? 6.479 -4.985 -5.378 1.00 92.38 93 CYS A C 1
ATOM 696 O O . CYS A 1 93 ? 5.858 -3.988 -5.016 1.00 92.38 93 CYS A O 1
ATOM 698 N N . THR A 1 94 ? 7.762 -5.169 -5.082 1.00 86.50 94 THR A N 1
ATOM 699 C CA . THR A 1 94 ? 8.583 -4.232 -4.302 1.00 86.50 94 THR A CA 1
ATOM 700 C C . THR A 1 94 ? 9.044 -3.019 -5.103 1.00 86.50 94 THR A C 1
ATOM 702 O O . THR A 1 94 ? 9.625 -2.107 -4.519 1.00 86.50 94 THR A O 1
ATOM 705 N N . PHE A 1 95 ? 8.798 -2.994 -6.421 1.00 92.00 95 PHE A N 1
ATOM 706 C CA . PHE A 1 95 ? 9.349 -1.996 -7.346 1.00 92.00 95 PHE A CA 1
ATOM 707 C C . PHE A 1 95 ? 10.883 -1.957 -7.345 1.00 92.00 95 PHE A C 1
ATOM 709 O O . PHE A 1 95 ? 11.493 -0.956 -7.717 1.00 92.00 95 PHE A O 1
ATOM 716 N N . GLU A 1 96 ? 11.520 -3.056 -6.940 1.00 89.88 96 GLU A N 1
ATOM 717 C CA . GLU A 1 96 ? 12.964 -3.196 -7.026 1.00 89.88 96 GLU A CA 1
ATOM 718 C C . GLU A 1 96 ? 13.404 -3.269 -8.491 1.00 89.88 96 GLU A C 1
ATOM 720 O O . GLU A 1 96 ? 12.823 -3.995 -9.309 1.00 89.88 96 GLU A O 1
ATOM 725 N N . TYR A 1 97 ? 14.450 -2.509 -8.810 1.00 92.62 97 TYR A N 1
ATOM 726 C CA . TYR A 1 97 ? 15.019 -2.450 -10.145 1.00 92.62 97 TYR A CA 1
ATOM 727 C C . TYR A 1 97 ? 15.897 -3.667 -10.429 1.00 92.62 97 TYR A C 1
ATOM 729 O O . TYR A 1 97 ? 16.962 -3.874 -9.849 1.00 92.62 97 TYR A O 1
ATOM 737 N N . GLN A 1 98 ? 15.444 -4.460 -11.392 1.00 91.38 98 GLN A N 1
ATOM 738 C CA . GLN A 1 98 ? 16.136 -5.607 -11.945 1.00 91.38 98 GLN A CA 1
ATOM 739 C C . GLN A 1 98 ? 17.250 -5.139 -12.888 1.00 91.38 98 GLN A C 1
ATOM 741 O O . GLN A 1 98 ? 17.104 -5.156 -14.110 1.00 91.38 98 GLN A O 1
ATOM 746 N N . LYS A 1 99 ? 18.381 -4.738 -12.297 1.00 89.75 99 LYS A N 1
ATOM 747 C CA . LYS A 1 99 ? 19.574 -4.269 -13.018 1.00 89.75 99 LYS A CA 1
ATOM 748 C C . LYS A 1 99 ? 20.063 -5.277 -14.055 1.00 89.75 99 LYS A C 1
ATOM 750 O O . LYS A 1 99 ? 19.954 -6.491 -13.850 1.00 89.75 99 LYS A O 1
ATOM 755 N N . VAL A 1 100 ? 20.664 -4.768 -15.126 1.00 91.00 100 VAL A N 1
ATOM 756 C CA . VAL A 1 100 ? 21.418 -5.574 -16.096 1.00 91.00 100 VAL A CA 1
ATOM 757 C C . VAL A 1 100 ? 22.555 -6.343 -15.419 1.00 91.00 100 VAL A C 1
ATOM 759 O O . VAL A 1 100 ? 23.128 -5.890 -14.427 1.00 91.00 100 VAL A O 1
ATOM 762 N N . ARG A 1 101 ? 22.876 -7.524 -15.949 1.00 90.06 101 ARG A N 1
ATOM 763 C CA . ARG A 1 101 ? 23.931 -8.410 -15.447 1.00 90.06 101 ARG A CA 1
ATOM 764 C C . ARG A 1 101 ? 25.118 -8.355 -16.410 1.00 90.06 101 ARG A C 1
ATOM 766 O O . ARG A 1 101 ? 25.012 -8.884 -17.521 1.00 90.06 101 ARG A O 1
ATOM 773 N N . PRO A 1 102 ? 26.245 -7.738 -16.021 1.00 87.44 102 PRO A N 1
ATOM 774 C CA . PRO A 1 102 ? 27.414 -7.675 -16.885 1.00 87.44 102 PRO A CA 1
ATOM 775 C C . PRO A 1 102 ? 27.897 -9.059 -17.327 1.00 87.44 102 PRO A C 1
ATOM 777 O O . PRO A 1 102 ? 27.899 -10.005 -16.542 1.00 87.44 102 PRO A O 1
ATOM 780 N N . GLY A 1 103 ? 28.285 -9.176 -18.598 1.00 85.38 103 GLY A N 1
ATOM 781 C CA . GLY A 1 103 ? 28.699 -10.445 -19.207 1.00 85.38 103 GLY A CA 1
ATOM 782 C C . GLY A 1 103 ? 27.548 -11.376 -19.613 1.00 85.38 103 GLY A C 1
ATOM 783 O O . GLY A 1 103 ? 27.808 -12.398 -20.240 1.00 85.38 103 GLY A O 1
ATOM 784 N N . ILE A 1 104 ? 26.294 -11.027 -19.295 1.00 89.56 104 ILE A N 1
ATOM 785 C CA . ILE A 1 104 ? 25.089 -11.768 -19.707 1.00 89.56 104 ILE A CA 1
ATOM 786 C C . ILE A 1 104 ? 24.183 -10.878 -20.559 1.00 89.56 104 ILE A C 1
ATOM 788 O O . ILE A 1 104 ? 23.772 -11.273 -21.648 1.00 89.56 104 ILE A O 1
ATOM 792 N N . ASP A 1 105 ? 23.855 -9.691 -20.052 1.00 90.06 105 ASP A N 1
ATOM 793 C CA . ASP A 1 105 ? 22.989 -8.728 -20.725 1.00 90.06 105 ASP A CA 1
ATOM 794 C C . ASP A 1 105 ? 23.827 -7.716 -21.522 1.00 90.06 105 ASP A C 1
ATOM 796 O O . ASP A 1 105 ? 24.956 -7.380 -21.150 1.00 90.06 105 ASP A O 1
ATOM 800 N N . TRP A 1 106 ? 23.265 -7.213 -22.621 1.00 89.50 106 TRP A N 1
ATOM 801 C CA . TRP A 1 106 ? 23.912 -6.193 -23.442 1.00 89.50 106 TRP A CA 1
ATOM 802 C C . TRP A 1 106 ? 23.903 -4.837 -22.737 1.00 89.50 106 TRP A C 1
ATOM 804 O O . TRP A 1 106 ? 22.898 -4.423 -22.164 1.00 89.50 106 TRP A O 1
ATOM 814 N N . LEU A 1 107 ? 25.034 -4.136 -22.808 1.00 91.06 107 LEU A N 1
ATOM 815 C CA . LEU A 1 107 ? 25.218 -2.814 -22.218 1.00 91.06 107 LEU A CA 1
ATOM 816 C C . LEU A 1 107 ? 25.255 -1.776 -23.342 1.00 91.06 107 LEU A C 1
ATOM 818 O O . LEU A 1 107 ? 26.218 -1.723 -24.108 1.00 91.06 107 LEU A O 1
ATOM 822 N N . ARG A 1 108 ? 24.198 -0.970 -23.466 1.00 90.06 108 ARG A N 1
ATOM 823 C CA . ARG A 1 108 ? 24.031 0.008 -24.550 1.00 90.06 108 ARG A CA 1
ATOM 824 C C . ARG A 1 108 ? 24.027 1.418 -23.978 1.00 90.06 108 ARG A C 1
ATOM 826 O O . ARG A 1 108 ? 23.161 1.756 -23.179 1.00 90.06 108 ARG A O 1
ATOM 833 N N . GLY A 1 109 ? 24.965 2.268 -24.395 1.00 89.06 109 GLY A N 1
ATOM 834 C CA . GLY A 1 109 ? 24.991 3.669 -23.945 1.00 89.06 109 GLY A CA 1
ATOM 835 C C . GLY A 1 109 ? 23.703 4.427 -24.295 1.00 89.06 109 GLY A C 1
ATOM 836 O O . GLY A 1 109 ? 23.247 5.262 -23.523 1.00 89.06 109 GLY A O 1
ATOM 837 N N . THR A 1 110 ? 23.063 4.069 -25.412 1.00 90.62 110 THR A N 1
ATOM 838 C CA . THR A 1 110 ? 21.779 4.637 -25.850 1.00 90.62 110 THR A CA 1
ATOM 839 C C . THR A 1 110 ? 20.600 4.264 -24.953 1.00 90.62 110 THR A C 1
ATOM 841 O O . THR A 1 110 ? 19.570 4.919 -25.043 1.00 90.62 110 THR A O 1
ATOM 844 N N . ASP A 1 111 ? 20.730 3.291 -24.042 1.00 92.38 111 ASP A N 1
ATOM 845 C CA . ASP A 1 111 ? 19.693 3.025 -23.029 1.00 92.38 111 ASP A CA 1
ATOM 846 C C . ASP A 1 111 ? 19.562 4.172 -22.013 1.00 92.38 111 ASP A C 1
ATOM 848 O O . ASP A 1 111 ? 18.623 4.195 -21.217 1.00 92.38 111 ASP A O 1
ATOM 852 N N . PHE A 1 112 ? 20.499 5.126 -22.041 1.00 94.00 112 PHE A N 1
ATOM 853 C CA . PHE A 1 112 ? 20.436 6.371 -21.289 1.00 94.00 112 PHE A CA 1
ATOM 854 C C . PHE A 1 112 ? 19.941 7.569 -22.122 1.00 94.00 112 PHE A C 1
ATOM 856 O O . PHE A 1 112 ? 19.819 8.662 -21.576 1.00 94.00 112 PHE A O 1
ATOM 863 N N . ASP A 1 113 ? 19.640 7.413 -23.416 1.00 93.06 113 ASP A N 1
ATOM 864 C CA . ASP A 1 113 ? 19.142 8.519 -24.248 1.00 93.06 113 ASP A CA 1
ATOM 865 C C . ASP A 1 113 ? 17.679 8.845 -23.912 1.00 93.06 113 ASP A C 1
ATOM 867 O O . ASP A 1 113 ? 16.762 8.108 -24.270 1.00 93.06 113 ASP A O 1
ATOM 871 N N . GLY A 1 114 ? 17.458 9.942 -23.186 1.00 92.56 114 GLY A N 1
ATOM 872 C CA . GLY A 1 114 ? 16.169 10.289 -22.588 1.00 92.56 114 GLY A CA 1
ATOM 873 C C . GLY A 1 114 ? 16.020 9.837 -21.132 1.00 92.56 114 GLY A C 1
ATOM 874 O O . GLY A 1 114 ? 14.944 10.020 -20.556 1.00 92.56 114 GLY A O 1
ATOM 875 N N . TYR A 1 115 ? 17.070 9.269 -20.522 1.00 95.62 115 TYR A N 1
ATOM 876 C CA . TYR A 1 115 ? 17.089 8.943 -19.095 1.00 95.62 115 TYR A CA 1
ATOM 877 C C . TYR A 1 115 ? 16.897 10.205 -18.254 1.00 95.62 115 TYR A C 1
ATOM 879 O O . TYR A 1 115 ? 17.517 11.240 -18.495 1.00 95.62 115 TYR A O 1
ATOM 887 N N . ASP A 1 116 ? 16.060 10.098 -17.231 1.00 95.75 116 ASP A N 1
ATOM 888 C CA . ASP A 1 116 ? 15.779 11.164 -16.276 1.00 95.75 116 ASP A CA 1
ATOM 889 C C . ASP A 1 116 ? 16.042 10.677 -14.852 1.00 95.75 116 ASP A C 1
ATOM 891 O O . ASP A 1 116 ? 15.305 9.839 -14.323 1.00 95.75 116 ASP A O 1
ATOM 895 N N . HIS A 1 117 ? 17.081 11.227 -14.225 1.00 95.81 117 HIS A N 1
ATOM 896 C CA . HIS A 1 117 ? 17.447 10.941 -12.841 1.00 95.81 117 HIS A CA 1
ATOM 897 C C . HIS A 1 117 ? 16.397 11.435 -11.840 1.00 95.81 117 HIS A C 1
ATOM 899 O O . HIS A 1 117 ? 16.328 10.920 -10.730 1.00 95.81 117 HIS A O 1
ATOM 905 N N . ASN A 1 118 ? 15.546 12.387 -12.223 1.00 94.75 118 ASN A N 1
ATOM 906 C CA . ASN A 1 118 ? 14.516 12.970 -11.364 1.00 94.75 118 ASN A CA 1
ATOM 907 C C . ASN A 1 118 ? 13.115 12.401 -11.637 1.00 94.75 118 ASN A C 1
ATOM 909 O O . ASN A 1 118 ? 12.127 12.913 -11.109 1.00 94.75 118 ASN A O 1
ATOM 913 N N . ALA A 1 119 ? 13.016 11.353 -12.459 1.00 95.31 119 ALA A N 1
ATOM 914 C CA . ALA A 1 119 ? 11.758 10.682 -12.741 1.00 95.31 119 ALA A CA 1
ATOM 915 C C . ALA A 1 119 ? 11.097 10.140 -11.463 1.00 95.31 119 ALA A C 1
ATOM 917 O O . ALA A 1 119 ? 11.758 9.708 -10.518 1.00 95.31 119 ALA A O 1
ATOM 918 N N . VAL A 1 120 ? 9.768 10.113 -11.452 1.00 94.06 120 VAL A N 1
ATOM 919 C CA . VAL A 1 120 ? 8.958 9.531 -10.369 1.00 94.06 120 VAL A CA 1
ATOM 920 C C . VAL A 1 120 ? 8.044 8.478 -10.994 1.00 94.06 120 VAL A C 1
ATOM 922 O O . VAL A 1 120 ? 7.792 8.539 -12.187 1.00 94.06 120 VAL A O 1
ATOM 925 N N . MET A 1 121 ? 7.536 7.488 -10.263 1.00 94.12 121 MET A N 1
ATOM 926 C CA . MET A 1 121 ? 6.531 6.578 -10.849 1.00 94.12 121 MET A CA 1
ATOM 927 C C . MET A 1 121 ? 5.142 7.225 -10.821 1.00 94.12 121 MET A C 1
ATOM 929 O O . MET A 1 121 ? 4.893 8.118 -10.008 1.00 94.12 121 MET A O 1
ATOM 933 N N . ASN A 1 122 ? 4.227 6.782 -11.675 1.00 93.50 122 ASN A N 1
ATOM 934 C CA . ASN A 1 122 ? 2.862 7.299 -11.714 1.00 93.50 122 ASN A CA 1
ATOM 935 C C . ASN A 1 122 ? 1.849 6.147 -11.781 1.00 93.50 122 ASN A C 1
ATOM 937 O O . ASN A 1 122 ? 2.000 5.295 -12.649 1.00 93.50 122 ASN A O 1
ATOM 941 N N . PRO A 1 123 ? 0.820 6.077 -10.917 1.00 94.50 123 PRO A N 1
ATOM 942 C CA . PRO A 1 123 ? 0.537 6.932 -9.762 1.00 94.50 123 PRO A CA 1
ATOM 943 C C . PRO A 1 123 ? 1.479 6.679 -8.575 1.00 94.50 123 PRO A C 1
ATOM 945 O O . PRO A 1 123 ? 2.275 5.744 -8.580 1.00 94.50 123 PRO A O 1
ATOM 948 N N . GLN A 1 124 ? 1.342 7.500 -7.533 1.00 93.88 124 GLN A N 1
ATOM 949 C CA . GLN A 1 124 ? 1.939 7.287 -6.212 1.00 93.88 124 GLN A CA 1
ATOM 950 C C . GLN A 1 124 ? 0.848 7.003 -5.181 1.00 93.88 124 GLN A C 1
ATOM 952 O O . GLN A 1 124 ? -0.071 7.804 -5.007 1.00 93.88 124 GLN A O 1
ATOM 957 N N . GLY A 1 125 ? 0.959 5.871 -4.497 1.00 95.19 125 GLY A N 1
ATOM 958 C CA . GLY A 1 125 ? 0.088 5.473 -3.404 1.00 95.19 125 GLY A CA 1
ATOM 959 C C . GLY A 1 125 ? 0.710 5.759 -2.041 1.00 95.19 125 GLY A C 1
ATOM 960 O O . GLY A 1 125 ? 1.916 5.609 -1.848 1.00 95.19 125 GLY A O 1
ATOM 961 N N . ALA A 1 126 ? -0.133 6.104 -1.074 1.00 94.38 126 ALA A N 1
ATOM 962 C CA . ALA A 1 126 ? 0.233 6.238 0.328 1.00 94.38 126 ALA A CA 1
ATOM 963 C C . ALA A 1 126 ? -0.740 5.443 1.208 1.00 94.38 126 ALA A C 1
ATOM 965 O O . ALA A 1 126 ? -1.960 5.609 1.126 1.00 94.38 126 ALA A O 1
ATOM 966 N N . LEU A 1 127 ? -0.175 4.580 2.054 1.00 94.25 127 LEU A N 1
ATOM 967 C CA . LEU A 1 127 ? -0.883 3.844 3.100 1.00 94.25 127 LEU A CA 1
ATOM 968 C C . LEU A 1 127 ? -0.740 4.578 4.442 1.00 94.25 127 LEU A C 1
ATOM 970 O O . LEU A 1 127 ? 0.248 5.288 4.634 1.00 94.25 127 LEU A O 1
ATOM 974 N N . PRO A 1 128 ? -1.690 4.417 5.377 1.00 91.19 128 PRO A N 1
ATOM 975 C CA . PRO A 1 128 ? -1.586 5.033 6.688 1.00 91.19 128 PRO A CA 1
ATOM 976 C C . PRO A 1 128 ? -0.630 4.231 7.572 1.00 91.19 128 PRO A C 1
ATOM 978 O O . PRO A 1 128 ? -0.503 3.018 7.416 1.00 91.19 128 PRO A O 1
ATOM 981 N N . ASP A 1 129 ? -0.046 4.883 8.575 1.00 87.88 129 ASP A N 1
ATOM 982 C CA . ASP A 1 129 ? 0.841 4.215 9.535 1.00 87.88 129 ASP A CA 1
ATOM 983 C C . ASP A 1 129 ? 0.114 3.197 10.425 1.00 87.88 129 ASP A C 1
ATOM 985 O O . ASP A 1 129 ? 0.747 2.320 11.002 1.00 87.88 129 ASP A O 1
ATOM 989 N N . ILE A 1 130 ? -1.208 3.326 10.595 1.00 86.56 130 ILE A N 1
ATOM 990 C CA . ILE A 1 130 ? -2.047 2.448 11.423 1.00 86.56 130 ILE A CA 1
ATOM 991 C C . ILE A 1 130 ? -3.401 2.261 10.735 1.00 86.56 130 ILE A C 1
ATOM 993 O O . ILE A 1 130 ? -4.001 3.231 10.270 1.00 86.56 130 ILE A O 1
ATOM 997 N N . ALA A 1 131 ? -3.911 1.030 10.744 1.00 90.44 131 ALA A N 1
ATOM 998 C CA . ALA A 1 131 ? -5.278 0.708 10.348 1.00 90.44 131 ALA A CA 1
ATOM 999 C C . ALA A 1 131 ? -6.146 0.456 11.589 1.00 90.44 131 ALA A C 1
ATOM 1001 O O . ALA A 1 131 ? -5.744 -0.277 12.495 1.00 90.44 131 ALA A O 1
ATOM 1002 N N . TYR A 1 132 ? -7.341 1.041 11.633 1.00 84.81 132 TYR A N 1
ATOM 1003 C CA . TYR A 1 132 ? -8.267 0.895 12.754 1.00 84.81 132 TYR A CA 1
ATOM 1004 C C . TYR A 1 132 ? -9.415 -0.031 12.400 1.00 84.81 132 TYR A C 1
ATOM 1006 O O . TYR A 1 132 ? -10.281 0.324 11.598 1.00 84.81 132 TYR A O 1
ATOM 1014 N N . TYR A 1 133 ? -9.454 -1.204 13.028 1.00 83.12 133 TYR A N 1
ATOM 1015 C CA . TYR A 1 133 ? -10.475 -2.183 12.688 1.00 83.12 133 TYR A CA 1
ATOM 1016 C C . TYR A 1 133 ? -11.846 -1.831 13.241 1.00 83.12 133 TYR A C 1
ATOM 1018 O O . TYR A 1 133 ? -12.785 -2.415 12.764 1.00 83.12 133 TYR A O 1
ATOM 1026 N N . ASP A 1 134 ? -12.007 -0.926 14.208 1.00 74.56 134 ASP A N 1
ATOM 1027 C CA . ASP A 1 134 ? -13.278 -0.587 14.883 1.00 74.56 134 ASP A CA 1
ATOM 1028 C C . ASP A 1 134 ? -13.866 0.773 14.455 1.00 74.56 134 ASP A C 1
ATOM 1030 O O . ASP A 1 134 ? -14.892 1.220 14.984 1.00 74.56 134 ASP A O 1
ATOM 1034 N N . LYS A 1 135 ? -13.206 1.436 13.502 1.00 77.94 135 LYS A N 1
ATOM 1035 C CA . LYS A 1 135 ? -13.680 2.657 12.847 1.00 77.94 135 LYS A CA 1
ATOM 1036 C C . LYS A 1 135 ? -14.392 2.325 11.535 1.00 77.94 135 LYS A C 1
ATOM 1038 O O . LYS A 1 135 ? -14.274 1.224 10.997 1.00 77.94 135 LYS A O 1
ATOM 1043 N N . THR A 1 136 ? -15.155 3.280 11.020 1.00 82.38 136 THR A N 1
ATOM 1044 C CA . THR A 1 136 ? -15.878 3.158 9.748 1.00 82.38 136 THR A CA 1
ATOM 1045 C C . THR A 1 136 ? -15.333 4.143 8.720 1.00 82.38 136 THR A C 1
ATOM 1047 O O . THR A 1 136 ? -14.628 5.103 9.056 1.00 82.38 136 THR A O 1
ATOM 1050 N N . GLY A 1 137 ? -15.657 3.903 7.449 1.00 83.31 137 GLY A N 1
ATOM 1051 C CA . GLY A 1 137 ? -15.309 4.826 6.379 1.00 83.31 137 GLY A CA 1
ATOM 1052 C C . GLY A 1 137 ? -13.799 5.021 6.211 1.00 83.31 137 GLY A C 1
ATOM 1053 O O . GLY A 1 137 ? -12.977 4.169 6.563 1.00 83.31 137 GLY A O 1
ATOM 1054 N N . ALA A 1 138 ? -13.433 6.221 5.763 1.00 83.31 138 ALA A N 1
ATOM 1055 C CA . ALA A 1 138 ? -12.047 6.666 5.636 1.00 83.31 138 ALA A CA 1
ATOM 1056 C C . ALA A 1 138 ? -11.263 6.668 6.958 1.00 83.31 138 ALA A C 1
ATOM 1058 O O . ALA A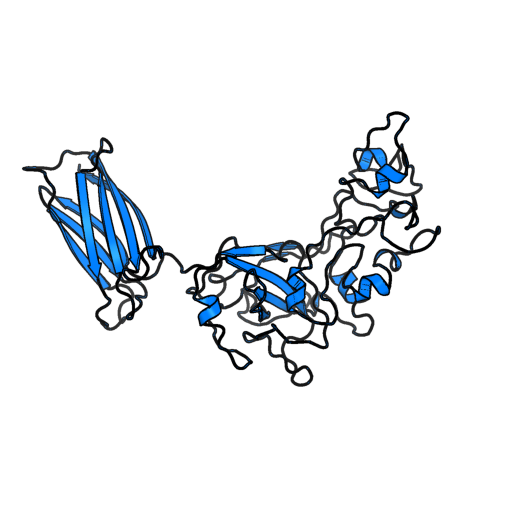 1 138 ? -10.040 6.708 6.948 1.00 83.31 138 ALA A O 1
ATOM 1059 N N . SER A 1 139 ? -11.943 6.610 8.105 1.00 81.00 139 SER A N 1
ATOM 1060 C CA . SER A 1 139 ? -11.271 6.589 9.404 1.00 81.00 139 SER A CA 1
ATOM 1061 C C . SER A 1 139 ? -10.741 5.201 9.791 1.00 81.00 139 SER A C 1
ATOM 1063 O O . SER A 1 139 ? -9.997 5.104 10.766 1.00 81.00 139 SER A O 1
ATOM 1065 N N . ALA A 1 140 ? -11.124 4.142 9.066 1.00 85.38 140 ALA A N 1
ATOM 1066 C CA . ALA A 1 140 ? -10.635 2.780 9.279 1.00 85.38 140 ALA A CA 1
ATOM 1067 C C . ALA A 1 140 ? -9.268 2.557 8.617 1.00 85.38 140 ALA A C 1
ATOM 1069 O O . ALA A 1 140 ? -8.272 2.319 9.296 1.00 85.38 140 ALA A O 1
ATOM 1070 N N . LEU A 1 141 ? -9.226 2.660 7.288 1.00 90.94 141 LEU A N 1
ATOM 1071 C CA . LEU A 1 141 ? -8.036 2.454 6.466 1.00 90.94 141 LEU A CA 1
ATOM 1072 C C . LEU A 1 141 ? -8.131 3.341 5.227 1.00 90.94 141 LEU A C 1
ATOM 1074 O O . LEU A 1 141 ? -8.710 2.939 4.220 1.00 90.94 141 LEU A O 1
ATOM 1078 N N . SER A 1 142 ? -7.607 4.561 5.332 1.00 92.88 142 SER A N 1
ATOM 1079 C CA . SER A 1 142 ? -7.537 5.530 4.235 1.00 92.88 142 SER A CA 1
ATOM 1080 C C . SER A 1 142 ? -6.313 5.293 3.363 1.00 92.88 142 SER A C 1
ATOM 1082 O O . SER A 1 142 ? -5.217 5.114 3.882 1.00 92.88 142 SER A O 1
ATOM 1084 N N . VAL A 1 143 ? -6.481 5.401 2.055 1.00 95.75 143 VAL A N 1
ATOM 1085 C CA . VAL A 1 143 ? -5.423 5.313 1.052 1.00 95.75 143 VAL A CA 1
ATOM 1086 C C . VAL A 1 143 ? -5.494 6.572 0.193 1.00 95.75 143 VAL A C 1
ATOM 1088 O O . VAL A 1 143 ? -6.568 6.910 -0.309 1.00 95.75 143 VAL A O 1
ATOM 1091 N N . ASP A 1 144 ? -4.374 7.268 0.005 1.00 93.94 144 ASP A N 1
ATOM 1092 C CA . ASP A 1 144 ? -4.281 8.283 -1.053 1.00 93.94 144 ASP A CA 1
ATOM 1093 C C . ASP A 1 144 ? -3.591 7.677 -2.271 1.00 93.94 144 ASP A C 1
ATOM 1095 O O . ASP A 1 144 ? -2.621 6.933 -2.140 1.00 93.94 144 ASP A O 1
ATOM 1099 N N . ILE A 1 145 ? -4.112 7.984 -3.454 1.00 95.88 145 ILE A N 1
ATOM 1100 C CA . ILE A 1 145 ? -3.520 7.591 -4.730 1.00 95.88 145 ILE A CA 1
ATOM 1101 C C . ILE A 1 145 ? -3.485 8.851 -5.580 1.00 95.88 145 ILE A C 1
ATOM 1103 O O . ILE A 1 145 ? -4.525 9.367 -5.993 1.00 95.88 145 ILE A O 1
ATOM 1107 N N . ASN A 1 146 ? -2.284 9.368 -5.804 1.00 92.62 146 ASN A N 1
ATOM 1108 C CA . ASN A 1 146 ? -2.057 10.577 -6.570 1.00 92.62 146 ASN A CA 1
ATOM 1109 C C . ASN A 1 146 ? -1.573 10.216 -7.976 1.00 92.62 146 ASN A C 1
ATOM 1111 O O . ASN A 1 146 ? -0.497 9.637 -8.134 1.00 92.62 146 ASN A O 1
ATOM 1115 N N . TYR A 1 147 ? -2.365 10.569 -8.986 1.00 92.12 147 TYR A N 1
ATOM 1116 C CA . TYR A 1 147 ? -1.998 10.421 -10.390 1.00 92.12 147 TYR A CA 1
ATOM 1117 C C . TYR A 1 147 ? -1.638 11.789 -10.976 1.00 92.12 147 TYR A C 1
ATOM 1119 O O . TYR A 1 147 ? -2.438 12.724 -10.922 1.00 92.12 147 TYR A O 1
ATOM 1127 N N . SER A 1 148 ? -0.443 11.903 -11.554 1.00 86.75 148 SER A N 1
ATOM 1128 C CA . SER A 1 148 ? 0.056 13.125 -12.182 1.00 86.75 148 SER A CA 1
ATOM 1129 C C . SER A 1 148 ? 0.219 12.938 -13.686 1.00 86.75 148 SER A C 1
ATOM 1131 O O . SER A 1 148 ? 1.095 12.208 -14.136 1.00 86.75 148 SER A O 1
ATOM 1133 N N . THR A 1 149 ? -0.559 13.664 -14.487 1.00 81.69 149 THR A N 1
ATOM 1134 C CA . THR A 1 149 ? -0.461 13.619 -15.957 1.00 81.69 149 THR A CA 1
ATOM 1135 C C . THR A 1 149 ? 0.804 14.286 -16.510 1.00 81.69 149 THR A C 1
ATOM 1137 O O . THR A 1 149 ? 1.053 14.216 -17.709 1.00 81.69 149 THR A O 1
ATOM 1140 N N . SER A 1 150 ? 1.597 14.967 -15.676 1.00 81.56 150 SER A N 1
ATOM 1141 C CA . SER A 1 150 ? 2.829 15.647 -16.103 1.00 81.56 150 SER A CA 1
ATOM 1142 C C . SER A 1 150 ? 4.079 14.765 -16.026 1.00 81.56 150 SER A C 1
ATOM 1144 O O . SER A 1 150 ? 5.133 15.152 -16.535 1.00 81.56 150 SER A O 1
ATOM 1146 N N . ASN A 1 151 ? 3.984 13.581 -15.418 1.00 79.50 151 ASN A N 1
ATOM 1147 C CA . ASN A 1 151 ? 5.121 12.704 -15.160 1.00 79.50 151 ASN A CA 1
ATOM 1148 C C . ASN A 1 151 ? 5.454 11.803 -16.365 1.00 79.50 151 ASN A C 1
ATOM 1150 O O . ASN A 1 151 ? 5.293 10.588 -16.328 1.00 79.50 151 ASN A O 1
ATOM 1154 N N . THR A 1 152 ? 5.887 12.423 -17.462 1.00 84.00 152 THR A N 1
ATOM 1155 C CA . THR A 1 152 ? 6.074 11.757 -18.767 1.00 84.00 152 THR A CA 1
ATOM 1156 C C . THR A 1 152 ? 7.358 10.928 -18.882 1.00 84.00 152 THR A C 1
ATOM 1158 O O . THR A 1 152 ? 7.435 10.028 -19.723 1.00 84.00 152 THR A O 1
ATOM 1161 N N . THR A 1 153 ? 8.362 11.217 -18.049 1.00 90.44 153 THR A N 1
ATOM 1162 C CA . THR A 1 153 ? 9.664 10.523 -18.013 1.00 90.44 153 THR A CA 1
ATOM 1163 C C . THR A 1 153 ? 9.694 9.357 -17.024 1.00 90.44 153 THR A C 1
ATOM 1165 O O . THR A 1 153 ? 10.571 8.497 -17.103 1.00 90.44 153 THR A O 1
ATOM 1168 N N . GLY A 1 154 ? 8.719 9.309 -16.118 1.00 93.56 154 GLY A N 1
ATOM 1169 C CA . GLY A 1 154 ? 8.497 8.234 -15.168 1.00 93.56 154 GLY A CA 1
ATOM 1170 C C . GLY A 1 154 ? 7.891 6.970 -15.763 1.00 93.56 154 GLY A C 1
ATOM 1171 O O . GLY A 1 154 ? 7.211 7.010 -16.788 1.00 93.56 154 GLY A O 1
ATOM 1172 N N . VAL A 1 155 ? 8.093 5.841 -15.083 1.00 93.75 155 VAL A N 1
ATOM 1173 C CA . VAL A 1 155 ? 7.303 4.627 -15.313 1.00 93.75 155 VAL A CA 1
ATOM 1174 C C . VAL A 1 155 ? 5.858 4.893 -14.881 1.00 93.75 155 VAL A C 1
ATOM 1176 O O . VAL A 1 155 ? 5.594 5.155 -13.704 1.00 93.75 155 VAL A O 1
ATOM 1179 N N . ASP A 1 156 ? 4.932 4.812 -15.835 1.00 92.56 156 ASP A N 1
ATOM 1180 C CA . ASP A 1 156 ? 3.494 4.958 -15.609 1.00 92.56 156 ASP A CA 1
ATOM 1181 C C . ASP A 1 156 ? 2.817 3.577 -15.601 1.00 92.56 156 ASP A C 1
ATOM 1183 O O . ASP A 1 156 ? 2.985 2.777 -16.524 1.00 92.56 156 ASP A O 1
ATOM 1187 N N . ILE A 1 157 ? 2.027 3.285 -14.568 1.00 91.69 157 ILE A N 1
ATOM 1188 C CA . ILE A 1 157 ? 1.225 2.061 -14.478 1.00 91.69 157 ILE A CA 1
ATOM 1189 C C . ILE A 1 157 ? 0.221 1.980 -15.636 1.00 91.69 157 ILE A C 1
ATOM 1191 O O . ILE A 1 157 ? -0.102 0.883 -16.080 1.00 91.69 157 ILE A O 1
ATOM 1195 N N . ASN A 1 158 ? -0.247 3.106 -16.177 1.00 90.88 158 ASN A N 1
ATOM 1196 C CA . ASN A 1 158 ? -1.077 3.114 -17.376 1.00 90.88 158 ASN A CA 1
ATOM 1197 C C . ASN A 1 158 ? -0.338 2.538 -18.597 1.00 90.88 158 ASN A C 1
ATOM 1199 O O . ASN A 1 158 ? -0.924 1.741 -19.330 1.00 90.88 158 ASN A O 1
ATOM 1203 N N . ASP A 1 159 ? 0.945 2.879 -18.778 1.00 88.94 159 ASP A N 1
ATOM 1204 C CA . ASP A 1 159 ? 1.792 2.304 -19.836 1.00 88.94 159 ASP A CA 1
ATOM 1205 C C . ASP A 1 159 ? 1.975 0.793 -19.598 1.00 88.94 159 ASP A C 1
ATOM 1207 O O . ASP A 1 159 ? 1.873 -0.012 -20.524 1.00 88.94 159 ASP A O 1
ATOM 1211 N N . ILE A 1 160 ? 2.166 0.384 -18.338 1.00 89.12 160 ILE A N 1
ATOM 1212 C CA . ILE A 1 160 ? 2.294 -1.029 -17.953 1.00 89.12 160 ILE A CA 1
ATOM 1213 C C . ILE A 1 160 ? 1.017 -1.814 -18.251 1.00 89.12 160 ILE A C 1
ATOM 1215 O O . ILE A 1 160 ? 1.101 -2.898 -18.819 1.00 89.12 160 ILE A O 1
ATOM 1219 N N . ILE A 1 161 ? -0.161 -1.286 -17.910 1.00 86.81 161 ILE A N 1
ATOM 1220 C CA . ILE A 1 161 ? -1.444 -1.942 -18.192 1.00 86.81 161 ILE A CA 1
ATOM 1221 C C . ILE A 1 161 ? -1.626 -2.115 -19.703 1.00 86.81 161 ILE A C 1
ATOM 1223 O O . ILE A 1 161 ? -2.043 -3.189 -20.133 1.00 86.81 161 ILE A O 1
ATOM 1227 N N . ALA A 1 162 ? -1.266 -1.108 -20.505 1.00 83.50 162 ALA A N 1
ATOM 1228 C CA . ALA A 1 162 ? -1.353 -1.190 -21.962 1.00 83.50 162 ALA A CA 1
ATOM 1229 C C . ALA A 1 162 ? -0.455 -2.298 -22.548 1.00 83.50 162 ALA A C 1
ATOM 1231 O O . ALA A 1 162 ? -0.836 -2.950 -23.520 1.00 83.50 162 ALA A O 1
ATOM 1232 N N . VAL A 1 163 ? 0.715 -2.545 -21.947 1.00 80.19 163 VAL A N 1
ATOM 1233 C CA . VAL A 1 163 ? 1.639 -3.612 -22.370 1.00 80.19 163 VAL A CA 1
ATOM 1234 C C . VAL A 1 163 ? 1.223 -4.981 -21.815 1.00 80.19 163 VAL A C 1
ATOM 1236 O O . VAL A 1 163 ? 1.188 -5.962 -22.5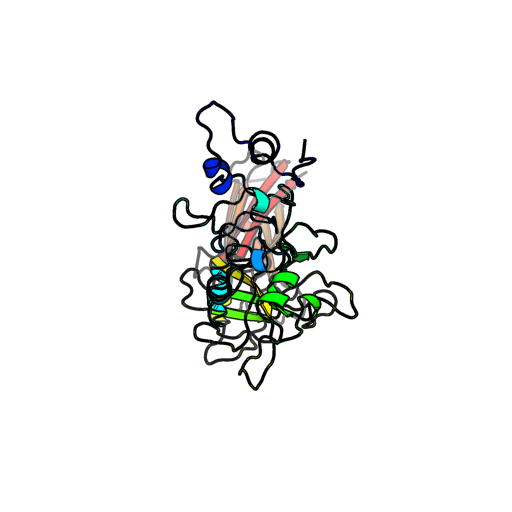55 1.00 80.19 163 VAL A O 1
ATOM 1239 N N . GLY A 1 164 ? 0.908 -5.063 -20.521 1.00 74.56 164 GLY A N 1
ATOM 1240 C CA . GLY A 1 164 ? 0.578 -6.306 -19.816 1.00 74.56 164 GLY A CA 1
ATOM 1241 C C . GLY A 1 164 ? -0.779 -6.887 -20.203 1.00 74.56 164 GLY A C 1
ATOM 1242 O O . GLY A 1 164 ? -0.941 -8.102 -20.238 1.00 74.56 164 GLY A O 1
ATOM 1243 N N . ASN A 1 165 ? -1.731 -6.034 -20.586 1.00 70.50 165 ASN A N 1
ATOM 1244 C CA . ASN A 1 165 ? -3.052 -6.435 -21.060 1.00 70.50 165 ASN A CA 1
ATOM 1245 C C . ASN A 1 165 ? -3.249 -6.104 -22.543 1.00 70.50 165 ASN A C 1
ATOM 1247 O O . ASN A 1 165 ? -4.316 -5.639 -22.921 1.00 70.50 165 ASN A O 1
ATOM 1251 N N . ALA A 1 166 ? -2.273 -6.373 -23.413 1.00 60.25 166 ALA A N 1
ATOM 1252 C CA . ALA A 1 166 ? -2.366 -6.040 -24.844 1.00 60.25 166 ALA A CA 1
ATOM 1253 C C . ALA A 1 166 ? -3.619 -6.603 -25.570 1.00 60.25 166 ALA A C 1
ATOM 1255 O O . ALA A 1 166 ? -3.963 -6.145 -26.656 1.00 60.25 166 ALA A O 1
ATOM 1256 N N . SER A 1 167 ? -4.314 -7.588 -24.982 1.00 55.53 167 SER A N 1
ATOM 1257 C CA . SER A 1 167 ? -5.573 -8.156 -25.498 1.00 55.53 167 SER A CA 1
ATOM 1258 C C . SER A 1 167 ? -6.848 -7.445 -25.011 1.00 55.53 167 SER A C 1
ATOM 1260 O O . SER A 1 167 ? -7.940 -7.784 -25.461 1.00 55.53 167 SER A O 1
ATOM 1262 N N . VAL A 1 168 ? -6.740 -6.475 -24.098 1.00 58.66 168 VAL A N 1
ATOM 1263 C CA . VAL A 1 168 ? -7.865 -5.734 -23.516 1.00 58.66 168 VAL A CA 1
ATOM 1264 C C . VAL A 1 168 ? -7.541 -4.243 -23.587 1.00 58.66 168 VAL A C 1
ATOM 1266 O O . VAL A 1 168 ? -6.506 -3.809 -23.100 1.00 58.66 168 VAL A O 1
ATOM 1269 N N . THR A 1 169 ? -8.434 -3.421 -24.138 1.00 62.88 169 THR A N 1
ATOM 1270 C CA . THR A 1 169 ? -8.317 -1.944 -24.183 1.00 62.88 169 THR A CA 1
ATOM 1271 C C . THR A 1 169 ? -8.454 -1.274 -22.807 1.00 62.88 169 THR A C 1
ATOM 1273 O O . THR A 1 169 ? -8.985 -0.171 -22.698 1.00 62.88 169 THR A O 1
ATOM 1276 N N . ALA A 1 170 ? -8.032 -1.949 -21.741 1.00 74.75 170 ALA A N 1
ATOM 1277 C CA . ALA A 1 170 ? -8.111 -1.436 -20.393 1.00 74.75 170 ALA A CA 1
ATOM 1278 C C . ALA A 1 170 ? -7.005 -0.409 -20.146 1.00 74.75 170 ALA A C 1
ATOM 1280 O O . ALA A 1 170 ? -5.850 -0.609 -20.513 1.00 74.75 170 ALA A O 1
ATOM 1281 N N . THR A 1 171 ? -7.365 0.688 -19.494 1.00 88.94 171 THR A N 1
ATOM 1282 C CA . THR A 1 171 ? -6.435 1.728 -19.044 1.00 88.94 171 THR A CA 1
ATOM 1283 C C . THR A 1 171 ? -6.473 1.822 -17.529 1.00 88.94 171 THR A C 1
ATOM 1285 O O . THR A 1 171 ? -7.444 1.386 -16.906 1.00 88.94 171 THR A O 1
ATOM 1288 N N . LEU A 1 172 ? -5.471 2.461 -16.922 1.00 91.81 172 LEU A N 1
ATOM 1289 C CA . LEU A 1 172 ? -5.497 2.714 -15.481 1.00 91.81 172 LEU A CA 1
ATOM 1290 C C . LEU A 1 172 ? -6.753 3.490 -15.070 1.00 91.81 172 LEU A C 1
ATOM 1292 O O . LEU A 1 172 ? -7.322 3.216 -14.019 1.00 91.81 172 LEU A O 1
ATOM 1296 N N . GLY A 1 173 ? -7.213 4.430 -15.904 1.00 93.19 173 GLY A N 1
ATOM 1297 C CA . GLY A 1 173 ? -8.433 5.198 -15.648 1.00 93.19 173 GLY A CA 1
ATOM 1298 C C . GLY A 1 173 ? -9.685 4.323 -15.521 1.00 93.19 173 GLY A C 1
ATOM 1299 O O . GLY A 1 173 ? -10.593 4.676 -14.774 1.00 93.19 173 GLY A O 1
ATOM 1300 N N . GLN A 1 174 ? -9.710 3.168 -16.192 1.00 92.00 174 GLN A N 1
ATOM 1301 C CA . GLN A 1 174 ? -10.789 2.178 -16.131 1.00 92.00 174 GLN A CA 1
ATOM 1302 C C . GLN A 1 174 ? -10.564 1.096 -15.064 1.00 92.00 174 GLN A C 1
ATOM 1304 O O . GLN A 1 174 ? -11.450 0.276 -14.818 1.00 92.00 174 GLN A O 1
ATOM 1309 N N . SER A 1 175 ? -9.403 1.070 -14.415 1.00 93.31 175 SER A N 1
ATOM 1310 C CA . SER A 1 175 ? -9.136 0.133 -13.331 1.00 93.31 175 SER A CA 1
ATOM 1311 C C . SER A 1 175 ? -9.791 0.586 -12.028 1.00 93.31 175 SER A C 1
ATOM 1313 O O . SER A 1 175 ? -9.949 1.777 -11.760 1.00 93.31 175 SER A O 1
ATOM 1315 N N . TYR A 1 176 ? -10.126 -0.377 -11.180 1.00 94.94 176 TYR A N 1
ATOM 1316 C CA . TYR A 1 176 ? -10.562 -0.172 -9.808 1.00 94.94 176 TYR A CA 1
ATOM 1317 C C . TYR A 1 176 ? -9.372 -0.325 -8.856 1.00 94.94 176 TYR A C 1
ATOM 1319 O O . TYR A 1 176 ? -8.665 -1.339 -8.924 1.00 94.94 176 TYR A O 1
ATOM 1327 N N . PRO A 1 177 ? -9.154 0.629 -7.938 1.00 97.31 177 PRO A N 1
ATOM 1328 C CA . PRO A 1 177 ? -8.173 0.458 -6.884 1.00 97.31 177 PRO A CA 1
ATOM 1329 C C . PRO A 1 177 ? -8.698 -0.539 -5.846 1.00 97.31 177 PRO A C 1
ATOM 1331 O O . PRO A 1 177 ? -9.838 -0.470 -5.383 1.00 97.31 177 PRO A O 1
ATOM 1334 N N . CYS A 1 178 ? -7.846 -1.479 -5.478 1.00 96.62 178 CYS A N 1
ATOM 1335 C CA . CYS A 1 178 ? -8.114 -2.553 -4.540 1.00 96.62 178 CYS A CA 1
ATOM 1336 C C . CYS A 1 178 ? -7.014 -2.606 -3.483 1.00 96.62 178 CYS A C 1
ATOM 1338 O O . CYS A 1 178 ? -5.946 -2.010 -3.628 1.00 96.62 178 CYS A O 1
ATOM 1340 N N . ILE A 1 179 ? -7.282 -3.333 -2.409 1.00 97.31 179 ILE A N 1
ATOM 1341 C CA . ILE A 1 179 ? -6.346 -3.571 -1.324 1.00 97.31 179 ILE A CA 1
ATOM 1342 C C . ILE A 1 179 ? -6.259 -5.061 -1.034 1.00 97.31 179 ILE A C 1
ATOM 1344 O O . ILE A 1 179 ? -7.268 -5.763 -1.014 1.00 97.31 179 ILE A O 1
ATOM 1348 N N . LEU A 1 180 ? -5.038 -5.521 -0.809 1.00 96.50 180 LEU A N 1
ATOM 1349 C CA . LEU A 1 180 ? -4.682 -6.850 -0.355 1.00 96.50 180 LEU A CA 1
ATOM 1350 C C . LEU A 1 180 ? -4.100 -6.723 1.052 1.00 96.50 180 LEU A C 1
ATOM 1352 O O . LEU A 1 180 ? -3.165 -5.953 1.268 1.00 96.50 180 LEU A O 1
ATOM 1356 N N . VAL A 1 181 ? -4.628 -7.501 1.990 1.00 96.75 181 VAL A N 1
ATOM 1357 C CA . VAL A 1 181 ? -4.150 -7.587 3.367 1.00 96.75 181 VAL A CA 1
ATOM 1358 C C . VAL A 1 181 ? -3.835 -9.036 3.705 1.00 96.75 181 VAL A C 1
ATOM 1360 O O . VAL A 1 181 ? -4.692 -9.907 3.569 1.00 96.75 181 VAL A O 1
ATOM 1363 N N . SER A 1 182 ? -2.629 -9.286 4.202 1.00 96.56 182 SER A N 1
ATOM 1364 C CA . SER A 1 182 ? -2.186 -10.622 4.602 1.00 96.56 182 SER A CA 1
ATOM 1365 C C . SER A 1 182 ? -1.554 -10.623 5.987 1.00 96.56 182 SER A C 1
ATOM 1367 O O . SER A 1 182 ? -1.087 -9.597 6.489 1.00 96.56 182 SER A O 1
ATOM 1369 N N . ASP A 1 183 ? -1.532 -11.785 6.632 1.00 95.50 183 ASP A N 1
ATOM 1370 C CA . ASP A 1 183 ? -0.584 -12.020 7.718 1.00 95.50 183 ASP A CA 1
ATOM 1371 C C . ASP A 1 183 ? 0.860 -11.942 7.190 1.00 95.50 183 ASP A C 1
ATOM 1373 O O . ASP A 1 183 ? 1.115 -12.050 5.989 1.00 95.50 183 ASP A O 1
ATOM 1377 N N . ILE A 1 184 ? 1.827 -11.739 8.088 1.00 93.88 184 ILE A N 1
ATOM 1378 C CA . ILE A 1 184 ? 3.240 -11.582 7.702 1.00 93.88 184 ILE A CA 1
ATOM 1379 C C . ILE A 1 184 ? 3.766 -12.836 6.991 1.00 93.88 184 ILE A C 1
ATOM 1381 O O . ILE A 1 184 ? 4.552 -12.736 6.055 1.00 93.88 184 ILE A O 1
ATOM 1385 N N . GLN A 1 185 ? 3.287 -14.010 7.402 1.00 93.12 185 GLN A N 1
ATOM 1386 C CA . GLN A 1 185 ? 3.624 -15.303 6.814 1.00 93.12 185 GLN A CA 1
ATOM 1387 C C . GLN A 1 185 ? 2.846 -15.599 5.520 1.00 93.12 185 GLN A C 1
ATOM 1389 O O . GLN A 1 185 ? 3.124 -16.604 4.868 1.00 93.12 185 GLN A O 1
ATOM 1394 N N . ARG A 1 186 ? 1.887 -14.741 5.142 1.00 91.50 186 ARG A N 1
ATOM 1395 C CA . ARG A 1 186 ? 1.029 -14.860 3.951 1.00 91.50 186 ARG A CA 1
ATOM 1396 C C . ARG A 1 186 ? 0.242 -16.175 3.871 1.00 91.50 186 ARG A C 1
ATOM 1398 O O . ARG A 1 186 ? -0.091 -16.646 2.781 1.00 91.50 186 ARG A O 1
ATOM 1405 N N . THR A 1 187 ? -0.080 -16.763 5.021 1.00 92.38 187 THR A N 1
ATOM 1406 C CA . THR A 1 187 ? -0.929 -17.957 5.126 1.00 92.38 187 THR A CA 1
ATOM 1407 C C . THR A 1 187 ? -2.416 -17.631 5.028 1.00 92.38 187 THR A C 1
ATOM 1409 O O . THR A 1 187 ? -3.202 -18.505 4.675 1.00 92.38 187 THR A O 1
ATOM 1412 N N . LYS A 1 188 ? -2.805 -16.379 5.295 1.00 92.81 188 LYS A N 1
ATOM 1413 C CA . LYS A 1 188 ? -4.165 -15.859 5.127 1.00 92.81 188 LYS A CA 1
ATOM 1414 C C . LYS A 1 188 ? -4.115 -14.538 4.382 1.00 92.81 188 LYS A C 1
ATOM 1416 O O . LYS A 1 188 ? -3.424 -13.613 4.804 1.00 92.81 188 LYS A O 1
ATOM 1421 N N . ASN A 1 189 ? -4.862 -14.448 3.290 1.00 93.81 189 ASN A N 1
ATOM 1422 C CA . ASN A 1 189 ? -4.800 -13.327 2.363 1.00 93.81 189 ASN A CA 1
ATOM 1423 C C . ASN A 1 189 ? -6.217 -12.874 2.027 1.00 93.81 189 ASN A C 1
ATOM 1425 O O . ASN A 1 189 ? -7.027 -13.670 1.568 1.00 93.81 189 ASN A O 1
ATOM 1429 N N . TRP A 1 190 ? -6.497 -11.594 2.226 1.00 94.25 190 TRP A N 1
ATOM 1430 C CA . TRP A 1 190 ? -7.810 -11.000 2.018 1.00 94.25 190 TRP A CA 1
ATOM 1431 C C . TRP A 1 190 ? -7.703 -9.835 1.058 1.00 94.25 190 TRP A C 1
ATOM 1433 O O . TRP A 1 190 ? -6.867 -8.956 1.254 1.00 94.25 190 TRP A O 1
ATOM 1443 N N . ALA A 1 191 ? -8.563 -9.792 0.047 1.00 94.38 191 ALA A N 1
ATOM 1444 C CA . ALA A 1 191 ? -8.612 -8.672 -0.879 1.00 94.38 191 ALA A CA 1
ATOM 1445 C C . ALA A 1 191 ? -10.012 -8.073 -0.978 1.00 94.38 191 ALA A C 1
ATOM 1447 O O . ALA A 1 191 ? -11.012 -8.774 -0.808 1.00 94.38 191 ALA A O 1
ATOM 1448 N N . ARG A 1 192 ? -10.070 -6.771 -1.268 1.00 94.31 192 ARG A N 1
ATOM 1449 C CA . ARG A 1 192 ? -11.296 -6.077 -1.675 1.00 94.31 192 ARG A CA 1
ATOM 1450 C C . ARG A 1 192 ? -10.995 -4.821 -2.487 1.00 94.31 192 ARG A C 1
ATOM 1452 O O . ARG A 1 192 ? -9.911 -4.254 -2.390 1.00 94.31 192 ARG A O 1
ATOM 1459 N N . ALA A 1 193 ? -11.984 -4.343 -3.223 1.00 96.00 193 ALA 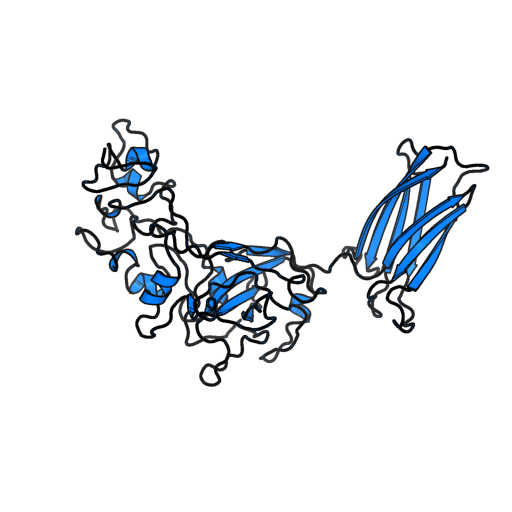A N 1
ATOM 1460 C CA . ALA A 1 193 ? -12.009 -3.036 -3.850 1.00 96.00 193 ALA A CA 1
ATOM 1461 C C . ALA A 1 193 ? -12.119 -1.930 -2.794 1.00 96.00 193 ALA A C 1
ATOM 1463 O O . ALA A 1 193 ? -12.786 -2.083 -1.764 1.00 96.00 193 ALA A O 1
ATOM 1464 N N . LEU A 1 194 ? -11.469 -0.804 -3.069 1.00 97.25 194 LEU A N 1
ATOM 1465 C CA . LEU A 1 194 ? -11.550 0.393 -2.248 1.00 97.25 194 LEU A CA 1
ATOM 1466 C C . LEU A 1 194 ? -12.789 1.208 -2.628 1.00 97.25 194 LEU A C 1
ATOM 1468 O O . LEU A 1 194 ? -13.156 1.314 -3.799 1.00 97.25 194 LEU A O 1
ATOM 1472 N N . LYS A 1 195 ? -13.424 1.816 -1.625 1.00 95.62 195 LYS A N 1
ATOM 1473 C CA . LYS A 1 195 ? -14.468 2.819 -1.832 1.00 95.62 195 LYS A CA 1
ATOM 1474 C C . LYS A 1 195 ? -13.831 4.190 -1.992 1.00 95.62 195 LYS A C 1
ATOM 1476 O O . LYS A 1 195 ? -12.865 4.522 -1.301 1.00 95.62 195 LYS A O 1
ATOM 1481 N N . ARG A 1 196 ? -14.399 5.013 -2.863 1.00 94.81 196 ARG A N 1
ATOM 1482 C CA . ARG A 1 196 ? -14.031 6.422 -2.987 1.00 94.81 196 ARG A CA 1
ATOM 1483 C C . ARG A 1 196 ? -14.637 7.216 -1.833 1.00 94.81 196 ARG A C 1
ATOM 1485 O O . ARG A 1 196 ? -15.813 7.053 -1.511 1.00 94.81 196 ARG A O 1
ATOM 1492 N N . VAL A 1 197 ? -13.861 8.120 -1.237 1.00 90.31 197 VAL A N 1
ATOM 1493 C CA . VAL A 1 197 ? -14.317 8.937 -0.097 1.00 90.31 197 VAL A CA 1
ATOM 1494 C C . VAL A 1 197 ? -15.485 9.850 -0.478 1.00 90.31 197 VAL A C 1
ATOM 1496 O O . VAL A 1 197 ? -16.455 9.934 0.267 1.00 90.31 197 VAL A O 1
ATOM 1499 N N . SER A 1 198 ? -15.418 10.515 -1.634 1.00 88.19 198 SER A N 1
ATOM 1500 C CA . SER A 1 198 ? -16.420 11.510 -2.046 1.00 88.19 198 SER A CA 1
ATOM 1501 C C . SER A 1 198 ? -17.781 10.920 -2.425 1.00 88.19 198 SER A C 1
ATOM 1503 O O . SER A 1 198 ? -18.790 11.599 -2.265 1.00 88.19 198 SER A O 1
ATOM 1505 N N . GLY A 1 199 ? -17.816 9.683 -2.930 1.00 86.25 199 GLY A N 1
ATOM 1506 C CA . GLY A 1 199 ? -19.042 9.033 -3.408 1.00 86.25 199 GLY A CA 1
ATOM 1507 C C . GLY A 1 199 ? -19.541 7.881 -2.537 1.00 86.25 199 GLY A C 1
ATOM 1508 O O . GLY A 1 199 ? -20.675 7.445 -2.712 1.00 86.25 199 GLY A O 1
ATOM 1509 N N . ASN A 1 200 ? -18.727 7.399 -1.590 1.00 90.75 200 ASN A N 1
ATOM 1510 C CA . ASN A 1 200 ? -19.016 6.196 -0.805 1.00 90.75 200 ASN A CA 1
ATOM 1511 C C . ASN A 1 200 ? -19.362 4.972 -1.686 1.00 90.75 200 ASN A C 1
ATOM 1513 O O . ASN A 1 200 ? -20.212 4.146 -1.353 1.00 90.75 200 ASN A O 1
ATOM 1517 N N . ASP A 1 201 ? -18.702 4.867 -2.835 1.00 93.81 201 ASP A N 1
ATOM 1518 C CA . ASP A 1 201 ? -18.979 3.898 -3.887 1.00 93.81 201 ASP A CA 1
ATOM 1519 C C . ASP A 1 201 ? -17.693 3.223 -4.380 1.00 93.81 201 ASP A C 1
ATOM 1521 O O . ASP A 1 201 ? -16.587 3.738 -4.196 1.00 93.81 201 ASP A O 1
ATOM 1525 N N . TYR A 1 202 ? -17.832 2.055 -5.009 1.00 95.25 202 TYR A N 1
ATOM 1526 C CA . TYR A 1 202 ? -16.738 1.434 -5.756 1.00 95.25 202 TYR A CA 1
ATOM 1527 C C . TYR A 1 202 ? -16.694 2.060 -7.146 1.00 95.25 202 TYR A C 1
ATOM 1529 O O . TYR A 1 202 ? -17.582 1.825 -7.965 1.00 95.25 202 TYR A O 1
ATOM 1537 N N . ALA A 1 203 ? -15.667 2.859 -7.403 1.00 95.31 203 ALA A N 1
ATOM 1538 C CA . ALA A 1 203 ? -15.496 3.579 -8.654 1.00 95.31 203 ALA A CA 1
ATOM 1539 C C . ALA A 1 203 ? -14.148 3.238 -9.294 1.00 95.31 203 ALA A C 1
ATOM 1541 O O . ALA A 1 203 ? -13.202 2.848 -8.608 1.00 95.31 203 ALA A O 1
ATOM 1542 N N . GLN A 1 204 ? -14.072 3.404 -10.611 1.00 95.50 204 GLN A N 1
ATOM 1543 C CA . GLN A 1 204 ? -12.810 3.345 -11.340 1.00 95.50 204 GLN A CA 1
ATOM 1544 C C . GLN A 1 204 ? -11.933 4.556 -10.974 1.00 95.50 204 GLN A C 1
ATOM 1546 O O . GLN A 1 204 ? -12.419 5.561 -10.441 1.00 95.50 204 GLN A O 1
ATOM 1551 N N . MET A 1 205 ? -10.636 4.478 -11.274 1.00 95.88 205 MET A N 1
ATOM 1552 C CA . MET A 1 205 ? -9.674 5.553 -11.014 1.00 95.88 205 MET A CA 1
ATOM 1553 C C . MET A 1 205 ? -10.049 6.873 -11.700 1.00 95.88 205 MET A C 1
ATOM 1555 O O . MET A 1 205 ? -9.731 7.944 -11.175 1.00 95.88 205 MET A O 1
ATOM 1559 N N . GLN A 1 206 ? -10.744 6.813 -12.840 1.00 94.56 206 GLN A N 1
ATOM 1560 C CA . GLN A 1 206 ? -11.390 7.957 -13.468 1.00 94.56 206 GLN A CA 1
ATOM 1561 C C . GLN A 1 206 ? -12.912 7.817 -13.467 1.00 94.56 206 GLN A C 1
ATOM 1563 O O . GLN A 1 206 ? -13.467 6.782 -13.821 1.00 94.56 206 GLN A O 1
ATOM 1568 N N . VAL A 1 207 ? -13.597 8.913 -13.147 1.00 93.12 207 VAL A N 1
ATOM 1569 C CA . VAL A 1 207 ? -15.052 9.043 -13.298 1.00 93.12 207 VAL A CA 1
ATOM 1570 C C . VAL A 1 207 ? -15.308 10.276 -14.148 1.00 93.12 207 VAL A C 1
ATOM 1572 O O . VAL A 1 207 ? -14.843 11.364 -13.812 1.00 93.12 207 VAL A O 1
ATOM 1575 N N . SER A 1 208 ? -15.999 10.102 -15.277 1.00 91.56 208 SER A N 1
ATOM 1576 C CA . SER A 1 208 ? -16.255 11.174 -16.253 1.00 91.56 208 SER A CA 1
ATOM 1577 C C . SER A 1 208 ? -14.980 11.920 -16.690 1.00 91.56 208 SER A C 1
ATOM 1579 O O . SER A 1 208 ? -14.979 13.141 -16.823 1.00 91.56 208 SER A O 1
ATOM 1581 N N . GLY A 1 209 ? -13.872 11.187 -16.864 1.00 89.69 209 GLY A N 1
ATOM 1582 C CA . GLY A 1 209 ? -12.569 11.728 -17.276 1.00 89.69 209 GLY A CA 1
ATOM 1583 C C . GLY A 1 209 ? -11.756 12.412 -16.169 1.00 89.69 209 GLY A C 1
ATOM 1584 O O . GLY A 1 209 ? -10.610 12.788 -16.405 1.00 89.69 209 GLY A O 1
ATOM 1585 N N . ALA A 1 210 ? -12.299 12.551 -14.957 1.00 92.50 210 ALA A N 1
ATOM 1586 C CA . ALA A 1 210 ? -11.586 13.131 -13.823 1.00 92.50 210 ALA A CA 1
ATOM 1587 C C . ALA A 1 210 ? -10.929 12.042 -12.967 1.00 92.50 210 ALA A C 1
ATOM 1589 O O . ALA A 1 210 ? -11.600 11.098 -12.540 1.00 92.50 210 ALA A O 1
ATOM 1590 N N . TRP A 1 211 ? -9.639 12.203 -12.666 1.00 93.94 211 TRP A N 1
ATOM 1591 C CA . TRP A 1 211 ? -8.922 11.347 -11.719 1.00 93.94 211 TRP A CA 1
ATOM 1592 C C . TRP A 1 211 ? -9.474 11.513 -10.306 1.00 93.94 211 TRP A C 1
ATOM 1594 O O . TRP A 1 211 ? -9.626 12.628 -9.804 1.00 93.94 211 TRP A O 1
ATOM 1604 N N . GLN A 1 212 ? -9.779 10.390 -9.669 1.00 93.62 212 GLN A N 1
ATOM 1605 C CA . GLN A 1 212 ? -10.334 10.349 -8.325 1.00 93.62 212 GLN A CA 1
ATOM 1606 C C . GLN A 1 212 ? -9.221 10.233 -7.280 1.00 93.62 212 GLN A C 1
ATOM 1608 O O . GLN A 1 212 ? -8.179 9.623 -7.516 1.00 93.62 212 GLN A O 1
ATOM 1613 N N . ARG A 1 213 ? -9.458 10.816 -6.103 1.00 88.88 213 ARG A N 1
ATOM 1614 C CA . ARG A 1 213 ? -8.537 10.801 -4.959 1.00 88.88 213 ARG A CA 1
ATOM 1615 C C . ARG A 1 213 ? -9.284 10.450 -3.684 1.00 88.88 213 ARG A C 1
ATOM 1617 O O . ARG A 1 213 ? -10.495 10.654 -3.603 1.00 88.88 213 ARG A O 1
ATOM 1624 N N . GLY A 1 214 ? -8.535 9.991 -2.686 1.00 89.81 214 GLY A N 1
ATOM 1625 C CA . GLY A 1 214 ? -9.089 9.580 -1.402 1.00 89.81 214 GLY A CA 1
ATOM 1626 C C . GLY A 1 214 ? -9.897 8.292 -1.527 1.00 89.81 214 GLY A C 1
ATOM 1627 O O . GLY A 1 214 ? -11.040 8.276 -1.990 1.00 89.81 214 GLY A O 1
ATOM 1628 N N . TRP A 1 215 ? -9.304 7.212 -1.044 1.00 96.75 215 TRP A N 1
ATOM 1629 C CA . TRP A 1 215 ? -9.857 5.869 -1.089 1.00 96.75 215 TRP A CA 1
ATOM 1630 C C . TRP A 1 215 ? -9.842 5.259 0.301 1.00 96.75 215 TRP A C 1
ATOM 1632 O O . TRP A 1 215 ? -9.081 5.690 1.167 1.00 96.75 215 TRP A O 1
ATOM 1642 N N . TYR A 1 216 ? -10.682 4.262 0.548 1.00 95.69 216 TYR A N 1
ATOM 1643 C CA . TYR A 1 216 ? -10.646 3.557 1.819 1.00 95.69 216 TYR A CA 1
ATOM 1644 C C . TYR A 1 216 ? -11.228 2.148 1.746 1.00 95.69 216 TYR A C 1
ATOM 1646 O O . TYR A 1 216 ? -12.006 1.818 0.850 1.00 95.69 216 TYR A O 1
ATOM 1654 N N . ALA A 1 217 ? -10.859 1.325 2.725 1.00 93.81 217 ALA A N 1
ATOM 1655 C CA . ALA A 1 217 ? -11.434 0.004 2.941 1.00 93.81 217 ALA A CA 1
ATOM 1656 C C . ALA A 1 217 ? -12.217 -0.036 4.254 1.00 93.81 217 ALA A C 1
ATOM 1658 O O . ALA A 1 217 ? -11.715 0.357 5.308 1.00 93.81 217 ALA A O 1
ATOM 1659 N N . GLU A 1 218 ? -13.435 -0.572 4.214 1.00 86.38 218 GLU A N 1
ATOM 1660 C CA . GLU A 1 218 ? -14.196 -0.851 5.432 1.00 86.38 218 GLU A CA 1
ATOM 1661 C C . GLU A 1 218 ? -13.703 -2.158 6.053 1.00 86.38 218 GLU A C 1
ATOM 1663 O O . GLU A 1 218 ? -14.003 -3.252 5.580 1.00 86.38 218 GLU A O 1
ATOM 1668 N N . ILE A 1 219 ? -12.929 -2.064 7.130 1.00 83.94 219 ILE A N 1
ATOM 1669 C CA . ILE A 1 219 ? -12.435 -3.260 7.828 1.00 83.94 219 ILE A CA 1
ATOM 1670 C C . ILE A 1 219 ? -13.581 -3.983 8.563 1.00 83.94 219 ILE A C 1
ATOM 1672 O O . ILE A 1 219 ? -13.589 -5.207 8.647 1.00 83.94 219 ILE A O 1
ATOM 1676 N N . ASN A 1 220 ? -14.575 -3.229 9.042 1.00 74.88 220 ASN A N 1
ATOM 1677 C CA . ASN A 1 220 ? -15.740 -3.750 9.771 1.00 74.88 220 ASN A CA 1
ATOM 1678 C C . ASN A 1 220 ? -16.859 -4.323 8.903 1.00 74.88 220 ASN A C 1
ATOM 1680 O O . ASN A 1 220 ? -17.803 -4.901 9.435 1.00 74.88 220 ASN A O 1
ATOM 1684 N N . ASP A 1 221 ? -16.808 -4.120 7.592 1.00 77.94 221 ASP A N 1
ATOM 1685 C CA . ASP A 1 221 ? -17.804 -4.695 6.697 1.00 77.94 221 ASP A CA 1
ATOM 1686 C C . ASP A 1 221 ? -17.452 -6.165 6.467 1.00 77.94 221 ASP A C 1
ATOM 1688 O O . ASP A 1 221 ? -16.639 -6.484 5.607 1.00 77.94 221 ASP A O 1
ATOM 1692 N N . TYR A 1 222 ? -18.033 -7.056 7.271 1.00 68.12 222 TYR A N 1
ATOM 1693 C CA . TYR A 1 222 ? -17.763 -8.497 7.224 1.00 68.12 222 TYR A CA 1
ATOM 1694 C C . TYR A 1 222 ? -18.531 -9.227 6.122 1.00 68.12 222 TYR A C 1
ATOM 1696 O O . TYR A 1 222 ? -18.577 -10.461 6.115 1.00 68.12 222 TYR A O 1
ATOM 1704 N N . THR A 1 223 ? -19.143 -8.497 5.188 1.00 75.94 223 THR A N 1
ATOM 1705 C CA . THR A 1 223 ? -19.683 -9.118 3.985 1.00 75.94 223 THR A CA 1
ATOM 1706 C C . THR A 1 223 ? -18.517 -9.756 3.232 1.00 75.94 223 THR A C 1
ATOM 1708 O O . THR A 1 223 ? -17.587 -9.064 2.813 1.00 75.94 223 THR A O 1
ATOM 1711 N N . HIS A 1 224 ? -18.545 -11.082 3.096 1.00 73.31 224 HIS A N 1
ATOM 1712 C CA . HIS A 1 224 ? -17.437 -11.854 2.543 1.00 73.31 224 HIS A CA 1
ATOM 1713 C C . HIS A 1 224 ? -17.901 -12.880 1.511 1.00 73.31 224 HIS A C 1
ATOM 1715 O O . HIS A 1 224 ? -19.088 -13.200 1.411 1.00 73.31 224 HIS A O 1
ATOM 1721 N N . VAL A 1 225 ? -16.942 -13.357 0.722 1.00 68.06 225 VAL A N 1
ATOM 1722 C CA . VAL A 1 225 ? -17.090 -14.491 -0.194 1.00 68.06 225 VAL A CA 1
ATOM 1723 C C . VAL A 1 225 ? -16.047 -15.539 0.187 1.00 68.06 225 VAL A C 1
ATOM 1725 O O . VAL A 1 225 ? -14.868 -15.207 0.312 1.00 68.06 225 VAL A O 1
ATOM 1728 N N . GLY A 1 226 ? -16.488 -16.784 0.375 1.00 66.31 226 GLY A N 1
ATOM 1729 C CA . GLY A 1 226 ? -15.664 -17.912 0.819 1.00 66.31 226 GLY A CA 1
ATOM 1730 C C . GLY A 1 226 ? -16.176 -18.547 2.116 1.00 66.31 226 GLY A C 1
ATOM 1731 O O . GLY A 1 226 ? -17.168 -18.095 2.685 1.00 66.31 226 GLY A O 1
ATOM 1732 N N . ASP A 1 227 ? -15.487 -19.593 2.577 1.00 60.12 227 ASP A N 1
ATOM 1733 C CA . ASP A 1 227 ? -15.922 -20.419 3.718 1.00 60.12 227 ASP A CA 1
ATOM 1734 C C . ASP A 1 227 ? -15.532 -19.842 5.089 1.00 60.12 227 ASP A C 1
ATOM 1736 O O . ASP A 1 227 ? -16.003 -20.310 6.127 1.00 60.12 227 ASP A O 1
ATOM 1740 N N . GLN A 1 228 ? -14.641 -18.847 5.120 1.00 73.44 228 GLN A N 1
ATOM 1741 C CA . GLN A 1 228 ? -14.126 -18.258 6.356 1.00 73.44 228 GLN A CA 1
ATOM 1742 C C . GLN A 1 228 ? -14.543 -16.794 6.475 1.00 73.44 228 GLN A C 1
ATOM 1744 O O . GLN A 1 228 ? -14.489 -16.042 5.511 1.00 73.44 228 GLN A O 1
ATOM 1749 N N . SER A 1 229 ? -14.912 -16.365 7.681 1.00 81.88 229 SER A N 1
ATOM 1750 C CA . SER A 1 229 ? -15.123 -14.944 7.961 1.00 81.88 229 SER A CA 1
ATOM 1751 C C . SER A 1 229 ? -13.776 -14.237 8.183 1.00 81.88 229 SER A C 1
ATOM 1753 O O . SER A 1 229 ? -12.947 -14.735 8.959 1.00 81.88 229 SER A O 1
ATOM 1755 N N . PRO A 1 230 ? -13.562 -13.042 7.599 1.00 86.12 230 PRO A N 1
ATOM 1756 C CA . PRO A 1 230 ? -12.359 -12.245 7.834 1.00 86.12 230 PRO A CA 1
ATOM 1757 C C . PRO A 1 230 ? -12.322 -11.594 9.228 1.00 86.12 230 PRO A C 1
ATOM 1759 O O . PRO A 1 230 ? -11.310 -11.016 9.623 1.00 86.12 230 PRO A O 1
ATOM 1762 N N . GLU A 1 231 ? -13.409 -11.673 9.999 1.00 83.00 231 GLU A N 1
ATOM 1763 C CA . GLU A 1 231 ? -13.563 -10.972 11.277 1.00 83.00 231 GLU A CA 1
ATOM 1764 C C . GLU A 1 231 ? -12.435 -11.289 12.270 1.00 83.00 231 GLU A C 1
ATOM 1766 O O . GLU A 1 231 ? -11.790 -10.380 12.794 1.00 83.00 231 GLU A O 1
ATOM 1771 N N . SER A 1 232 ? -12.146 -12.575 12.493 1.00 80.81 232 SER A N 1
ATOM 1772 C CA . SER A 1 232 ? -11.078 -12.999 13.414 1.00 80.81 232 SER A CA 1
ATOM 1773 C C . SER A 1 232 ? -9.687 -12.540 12.962 1.00 80.81 232 SER A C 1
ATOM 1775 O O . SER A 1 232 ? -8.817 -12.277 13.792 1.00 80.81 232 SER A O 1
ATOM 1777 N N . PHE A 1 233 ? -9.483 -12.408 11.649 1.00 87.62 233 PHE A N 1
ATOM 1778 C CA . PHE A 1 233 ? -8.225 -11.968 11.059 1.00 87.62 233 PHE A CA 1
ATOM 1779 C C . PHE A 1 233 ? -7.994 -10.464 11.258 1.00 87.62 233 PHE A C 1
ATOM 1781 O O . PHE A 1 233 ? -6.868 -10.059 11.568 1.00 87.62 233 PHE A O 1
ATOM 1788 N N . PHE A 1 234 ? -9.042 -9.648 11.111 1.00 85.75 234 PHE A N 1
ATOM 1789 C CA . PHE A 1 234 ? -8.953 -8.191 11.236 1.00 85.75 234 PHE A CA 1
ATOM 1790 C C . PHE A 1 234 ? -9.090 -7.670 12.672 1.00 85.75 234 PHE A C 1
ATOM 1792 O O . PHE A 1 234 ? -8.523 -6.623 12.977 1.00 85.75 234 PHE A O 1
ATOM 1799 N N . LYS A 1 235 ? -9.785 -8.385 13.569 1.00 79.69 235 LYS A N 1
ATOM 1800 C CA . LYS A 1 235 ? -9.944 -7.981 14.982 1.00 79.69 235 LYS A CA 1
ATOM 1801 C C . LYS A 1 235 ? -8.723 -8.257 15.866 1.00 79.69 235 LYS A C 1
ATOM 1803 O O . LYS A 1 235 ? -8.705 -7.853 17.027 1.00 79.69 235 LYS A O 1
ATOM 1808 N N . SER A 1 236 ? -7.700 -8.938 15.357 1.00 76.31 236 SER A N 1
ATOM 1809 C CA . SER A 1 236 ? -6.455 -9.142 16.102 1.00 76.31 236 SER A CA 1
ATOM 1810 C C . SER A 1 236 ? -5.511 -7.949 15.936 1.00 76.31 236 SER A C 1
ATOM 1812 O O . SER A 1 236 ? -5.216 -7.558 14.806 1.00 76.31 236 SER A O 1
ATOM 1814 N N . GLU A 1 237 ? -4.987 -7.426 17.046 1.00 80.00 237 GLU A N 1
ATOM 1815 C CA . GLU A 1 237 ? -4.019 -6.322 17.053 1.00 80.00 237 GLU A CA 1
ATOM 1816 C C . GLU A 1 237 ? -2.622 -6.796 16.644 1.00 80.00 237 GLU A C 1
ATOM 1818 O O . GLU A 1 237 ? -1.736 -7.015 17.468 1.00 80.00 237 GLU A O 1
ATOM 1823 N N . LEU A 1 238 ? -2.445 -7.017 15.347 1.00 85.69 238 LEU A N 1
ATOM 1824 C CA . LEU A 1 238 ? -1.220 -7.536 14.759 1.00 85.69 238 LEU A CA 1
ATOM 1825 C C . LEU A 1 238 ? -0.801 -6.668 13.577 1.00 85.69 238 LEU A C 1
ATOM 1827 O O . LEU A 1 238 ? -1.627 -6.074 12.884 1.00 85.69 238 LEU A O 1
ATOM 1831 N N . THR A 1 239 ? 0.499 -6.636 13.311 1.00 92.94 239 THR A N 1
ATOM 1832 C CA . THR A 1 239 ? 1.016 -6.075 12.064 1.00 92.94 239 THR A CA 1
ATOM 1833 C C . THR A 1 239 ? 0.634 -6.983 10.898 1.00 92.94 239 THR A C 1
ATOM 1835 O O . THR A 1 239 ? 0.722 -8.213 10.984 1.00 92.94 239 THR A O 1
ATOM 1838 N N . ARG A 1 240 ? 0.177 -6.366 9.810 1.00 95.69 240 ARG A N 1
ATOM 1839 C CA . ARG A 1 240 ? -0.252 -7.022 8.575 1.00 95.69 240 ARG A CA 1
ATOM 1840 C C . ARG A 1 240 ? 0.522 -6.483 7.392 1.00 95.69 240 ARG A C 1
ATOM 1842 O O . ARG A 1 240 ? 0.961 -5.338 7.409 1.00 95.69 240 ARG A O 1
ATOM 1849 N N . LEU A 1 241 ? 0.659 -7.309 6.367 1.00 97.12 241 LEU A N 1
ATOM 1850 C CA . LEU A 1 241 ? 1.205 -6.893 5.088 1.00 97.12 241 LEU A CA 1
ATOM 1851 C C . LEU A 1 241 ? 0.075 -6.321 4.234 1.00 97.12 241 LEU A C 1
ATOM 1853 O O . LEU A 1 241 ? -0.971 -6.955 4.108 1.00 97.12 241 LEU A O 1
ATOM 1857 N N . VAL A 1 242 ? 0.268 -5.129 3.680 1.00 97.62 242 VAL A N 1
ATOM 1858 C CA . VAL A 1 242 ? -0.753 -4.386 2.940 1.00 97.62 242 VAL A CA 1
ATOM 1859 C C . VAL A 1 242 ? -0.197 -3.922 1.598 1.00 97.62 242 VAL A C 1
ATOM 1861 O O . VAL A 1 242 ? 0.855 -3.280 1.544 1.00 97.62 242 VAL A O 1
ATOM 1864 N N . THR A 1 243 ? -0.943 -4.210 0.532 1.00 97.44 243 THR A N 1
ATOM 1865 C CA . THR A 1 243 ? -0.656 -3.760 -0.834 1.00 97.44 243 THR A CA 1
ATOM 1866 C C . THR A 1 243 ? -1.900 -3.160 -1.463 1.00 97.44 243 THR A C 1
ATOM 1868 O O . THR A 1 243 ? -2.969 -3.763 -1.434 1.00 97.44 243 THR A O 1
ATOM 1871 N N . VAL A 1 244 ? -1.754 -1.993 -2.076 1.00 97.81 244 VAL A N 1
ATOM 1872 C CA . VAL A 1 244 ? -2.748 -1.395 -2.969 1.00 97.81 244 VAL A CA 1
ATOM 1873 C C . VAL A 1 244 ? -2.429 -1.826 -4.392 1.00 97.81 244 VAL A C 1
ATOM 1875 O O . VAL A 1 244 ? -1.265 -1.835 -4.790 1.00 97.81 244 VAL A O 1
ATOM 1878 N N . PHE A 1 245 ? -3.450 -2.181 -5.162 1.00 95.94 245 PHE A N 1
ATOM 1879 C CA . PHE A 1 245 ? -3.289 -2.634 -6.539 1.00 95.94 245 PHE A CA 1
ATOM 1880 C C . PHE A 1 245 ? -4.471 -2.228 -7.416 1.00 95.94 245 PHE A C 1
ATOM 1882 O O . PHE A 1 245 ? -5.504 -1.789 -6.917 1.00 95.94 245 PHE A O 1
ATOM 1889 N N . PHE A 1 246 ? -4.318 -2.384 -8.725 1.00 94.12 246 PHE A N 1
ATOM 1890 C CA . PHE A 1 246 ? -5.316 -2.047 -9.730 1.00 94.12 246 PHE A CA 1
ATOM 1891 C C . PHE A 1 246 ? -5.754 -3.300 -10.484 1.00 94.12 246 PHE A C 1
ATOM 1893 O O . PHE A 1 246 ? -4.918 -4.117 -10.874 1.00 94.12 246 PHE A O 1
ATOM 1900 N N . ILE A 1 247 ? -7.064 -3.433 -10.694 1.00 90.00 247 ILE A N 1
ATOM 1901 C CA . ILE A 1 247 ? -7.682 -4.498 -11.493 1.00 90.00 247 ILE A CA 1
ATOM 1902 C C . ILE A 1 247 ? -8.852 -3.926 -12.297 1.00 90.00 247 ILE A C 1
ATOM 1904 O O . ILE A 1 247 ? -9.504 -2.980 -11.864 1.00 90.00 247 ILE A O 1
ATOM 1908 N N . ASN A 1 248 ? -9.139 -4.486 -13.468 1.00 87.56 248 ASN A N 1
ATOM 1909 C CA . ASN A 1 248 ? -10.146 -3.927 -14.380 1.00 87.56 248 ASN A CA 1
ATOM 1910 C C . ASN A 1 248 ? -11.577 -4.401 -14.102 1.00 87.56 248 ASN A C 1
ATOM 1912 O O . ASN A 1 248 ? -12.530 -3.808 -14.599 1.00 87.56 248 ASN A O 1
ATOM 1916 N N . GLU A 1 249 ? -11.740 -5.435 -13.282 1.00 87.38 249 GLU A N 1
ATOM 1917 C CA . GLU A 1 249 ? -13.043 -5.982 -12.925 1.00 87.38 249 GLU A CA 1
ATOM 1918 C C . GLU A 1 249 ? -13.031 -6.407 -11.457 1.00 87.38 249 GLU A C 1
ATOM 1920 O O . GLU A 1 249 ? -12.119 -7.096 -11.003 1.00 87.38 249 GLU A O 1
ATOM 1925 N N . ILE A 1 250 ? -14.043 -5.974 -10.704 1.00 91.44 250 ILE A N 1
ATOM 1926 C CA . ILE A 1 250 ? -14.167 -6.255 -9.264 1.00 91.44 250 ILE A CA 1
ATOM 1927 C C . ILE A 1 250 ? -15.375 -7.126 -8.929 1.00 91.44 250 ILE A C 1
ATOM 1929 O O . ILE A 1 250 ? -15.554 -7.501 -7.777 1.00 91.44 250 ILE A O 1
ATOM 1933 N N . ASN A 1 251 ? -16.222 -7.429 -9.909 1.00 91.06 251 ASN A N 1
ATOM 1934 C CA . ASN A 1 251 ? -17.371 -8.306 -9.744 1.00 91.06 251 ASN A CA 1
ATOM 1935 C C . ASN A 1 251 ? -17.636 -9.033 -11.060 1.00 91.06 251 ASN A C 1
ATOM 1937 O O . ASN A 1 251 ? -18.177 -8.435 -11.987 1.00 91.06 251 ASN A O 1
ATOM 1941 N N . SER A 1 252 ? -17.277 -10.311 -11.106 1.00 84.00 252 SER A N 1
ATOM 1942 C CA . SER A 1 252 ? -17.414 -11.161 -12.279 1.00 84.00 252 SER A CA 1
ATOM 1943 C C . SER A 1 252 ? -17.918 -12.532 -11.869 1.00 84.00 252 SER A C 1
ATOM 1945 O O . SER A 1 252 ? -17.238 -13.263 -11.148 1.00 84.00 252 SER A O 1
ATOM 1947 N N . GLN A 1 253 ? -19.091 -12.919 -12.369 1.00 80.00 253 GLN A N 1
ATOM 1948 C CA . GLN A 1 253 ? -19.579 -14.287 -12.182 1.00 80.00 253 GLN A CA 1
ATOM 1949 C C . GLN A 1 253 ? -18.724 -15.297 -12.955 1.00 80.00 253 GLN A C 1
ATOM 1951 O O . GLN A 1 253 ? -18.494 -16.394 -12.459 1.00 80.00 253 GLN A O 1
ATOM 1956 N N . ALA A 1 254 ? -18.213 -14.913 -14.130 1.00 77.81 254 ALA A N 1
ATOM 1957 C CA . ALA A 1 254 ? -17.379 -15.774 -14.964 1.00 77.81 254 ALA A CA 1
ATOM 1958 C C . ALA A 1 254 ? -16.035 -16.104 -14.297 1.00 77.81 254 ALA A C 1
ATOM 1960 O O . ALA A 1 254 ? -15.559 -17.231 -14.401 1.00 77.81 254 ALA A O 1
ATOM 1961 N N . LEU A 1 255 ? -15.449 -15.135 -13.586 1.00 74.25 255 LEU A N 1
ATOM 1962 C CA . LEU A 1 255 ? -14.194 -15.322 -12.851 1.00 74.25 255 LEU A CA 1
ATOM 1963 C C . LEU A 1 255 ? -14.410 -15.728 -11.385 1.00 74.25 255 LEU A C 1
ATOM 1965 O O . LEU A 1 255 ? -13.438 -15.945 -10.669 1.00 74.25 255 LEU A O 1
ATOM 1969 N N . GLY A 1 256 ? -15.663 -15.812 -10.926 1.00 76.69 256 GLY A N 1
ATOM 1970 C CA . GLY A 1 256 ? -16.000 -16.160 -9.545 1.00 76.69 256 GLY A CA 1
ATOM 1971 C C . GLY A 1 256 ? -15.518 -15.143 -8.505 1.00 76.69 256 GLY A C 1
ATOM 1972 O O . GLY A 1 256 ? -15.264 -15.523 -7.364 1.00 76.69 256 GLY A O 1
ATOM 1973 N N . ILE A 1 257 ? -15.377 -13.866 -8.877 1.00 83.50 257 ILE A N 1
ATOM 1974 C CA . ILE A 1 257 ? -14.866 -12.814 -7.986 1.00 83.50 257 ILE A CA 1
ATOM 1975 C C . ILE A 1 257 ? -15.941 -11.786 -7.647 1.00 83.50 257 ILE A C 1
ATOM 1977 O O . ILE A 1 257 ? -16.663 -11.322 -8.525 1.00 83.50 257 ILE A O 1
ATOM 1981 N N . ASP A 1 258 ? -16.000 -11.370 -6.382 1.00 91.25 258 ASP A N 1
ATOM 1982 C CA . ASP A 1 258 ? -16.734 -10.175 -5.949 1.00 91.25 258 ASP A CA 1
ATOM 1983 C C . ASP A 1 258 ? -15.924 -9.424 -4.885 1.00 91.25 258 ASP A C 1
ATOM 1985 O O . ASP A 1 258 ? -16.159 -9.533 -3.682 1.00 91.25 258 ASP A O 1
ATOM 1989 N N . LEU A 1 259 ? -14.954 -8.641 -5.353 1.00 92.44 259 LEU A N 1
ATOM 1990 C CA . LEU A 1 259 ? -14.086 -7.796 -4.537 1.00 92.44 259 LEU A CA 1
ATOM 1991 C C . LEU A 1 259 ? -14.825 -6.596 -3.929 1.00 92.44 259 LEU A C 1
ATOM 1993 O O . LEU A 1 259 ? -14.233 -5.858 -3.151 1.00 92.44 259 LEU A O 1
ATOM 1997 N N . ARG A 1 260 ? -16.119 -6.373 -4.196 1.00 92.69 260 ARG A N 1
ATOM 1998 C CA . ARG A 1 260 ? -16.888 -5.388 -3.403 1.00 92.69 260 ARG A CA 1
ATOM 1999 C C . ARG A 1 260 ? -16.992 -5.836 -1.938 1.00 92.69 260 ARG A C 1
ATOM 2001 O O . ARG A 1 260 ? -17.193 -5.017 -1.046 1.00 92.69 260 ARG A O 1
ATOM 2008 N N . LYS A 1 261 ? -16.789 -7.126 -1.685 1.00 91.19 261 LYS A N 1
ATOM 2009 C CA . LYS A 1 261 ? -16.734 -7.781 -0.377 1.00 91.19 261 LYS A CA 1
ATOM 2010 C C . LYS A 1 261 ? -15.292 -8.165 -0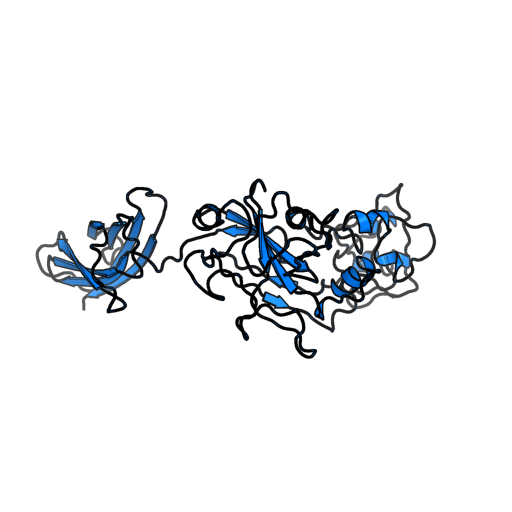.042 1.00 91.19 261 LYS A C 1
ATOM 2012 O O . LYS A 1 261 ? -14.430 -8.145 -0.918 1.00 91.19 261 LYS A O 1
ATOM 2017 N N . TRP A 1 262 ? -15.021 -8.537 1.207 1.00 92.69 262 TRP A N 1
ATOM 2018 C CA . TRP A 1 262 ? -13.748 -9.190 1.528 1.00 92.69 262 TRP A CA 1
ATOM 2019 C C . TRP A 1 262 ? -13.739 -10.613 0.964 1.00 92.69 262 TRP A C 1
ATOM 2021 O O . TRP A 1 262 ? -14.611 -11.420 1.279 1.00 92.69 262 TRP A O 1
ATOM 2031 N N . VAL A 1 263 ? -12.747 -10.922 0.137 1.00 91.12 263 VAL A N 1
ATOM 2032 C CA . VAL A 1 263 ? -12.581 -12.238 -0.491 1.00 91.12 263 VAL A CA 1
ATOM 2033 C C . VAL A 1 263 ? -11.300 -12.877 0.025 1.00 91.12 263 VAL A C 1
ATOM 2035 O O . VAL A 1 263 ? -10.261 -12.212 0.054 1.00 91.12 263 VAL A O 1
ATOM 2038 N N . ASP A 1 264 ? -11.363 -14.149 0.424 1.00 91.31 264 ASP A N 1
ATOM 2039 C CA . ASP A 1 264 ? -10.157 -14.933 0.707 1.00 91.31 264 ASP A CA 1
ATOM 2040 C C . ASP A 1 264 ? -9.452 -15.244 -0.617 1.00 91.31 264 ASP A C 1
ATOM 2042 O O . ASP A 1 264 ? -9.985 -15.939 -1.483 1.00 91.31 264 ASP A O 1
ATOM 2046 N N . VAL A 1 265 ? -8.247 -14.705 -0.783 1.00 90.12 265 VAL A N 1
ATOM 2047 C CA . VAL A 1 265 ? -7.432 -14.853 -1.996 1.00 90.12 265 VAL A CA 1
ATOM 2048 C C . VAL A 1 265 ? -6.203 -15.733 -1.778 1.00 90.12 265 VAL A C 1
ATOM 2050 O O . VAL A 1 265 ? -5.257 -15.710 -2.563 1.00 90.12 265 VAL A O 1
ATOM 2053 N N . THR A 1 266 ? -6.189 -16.531 -0.710 1.00 90.50 266 THR A N 1
ATOM 2054 C CA . THR A 1 266 ? -5.051 -17.392 -0.349 1.00 90.50 266 THR A CA 1
ATOM 2055 C C . THR A 1 266 ? -4.744 -18.442 -1.421 1.00 90.50 266 THR A C 1
ATOM 2057 O O . THR A 1 266 ? -3.574 -18.731 -1.707 1.00 90.50 266 THR A O 1
ATOM 2060 N N . SER A 1 267 ? -5.785 -18.990 -2.045 1.00 85.50 267 SER A N 1
ATOM 2061 C CA . SER A 1 267 ? -5.701 -19.948 -3.154 1.00 85.50 267 SER A CA 1
ATOM 2062 C C . SER A 1 267 ? -6.350 -19.435 -4.443 1.00 85.50 267 SER A C 1
ATOM 2064 O O . SER A 1 267 ? -6.356 -20.158 -5.437 1.00 85.50 267 SER A O 1
ATOM 2066 N N . LEU A 1 268 ? -6.885 -18.209 -4.441 1.00 83.31 268 LEU A N 1
ATOM 2067 C CA . LEU A 1 268 ? -7.595 -17.666 -5.592 1.00 83.31 268 LEU A CA 1
ATOM 2068 C C . LEU A 1 268 ? -6.619 -17.376 -6.736 1.00 83.31 268 LEU A C 1
ATOM 2070 O O . LEU A 1 268 ? -5.658 -16.620 -6.578 1.00 83.31 268 LEU A O 1
ATOM 2074 N N . VAL A 1 269 ? -6.926 -17.953 -7.894 1.00 81.88 269 VAL A N 1
ATOM 2075 C CA . VAL A 1 269 ? -6.327 -17.612 -9.183 1.00 81.88 269 VAL A CA 1
ATOM 2076 C C . VAL A 1 269 ? -7.381 -16.872 -9.974 1.00 81.88 269 VAL A C 1
ATOM 2078 O O . VAL A 1 269 ? -8.439 -17.433 -10.260 1.00 81.88 269 VAL A O 1
ATOM 2081 N N . VAL A 1 270 ? -7.105 -15.622 -10.321 1.00 75.00 270 VAL A N 1
ATOM 2082 C CA . VAL A 1 270 ? -7.993 -14.843 -11.182 1.00 75.00 270 VAL A CA 1
ATOM 2083 C C . VAL A 1 270 ? -7.445 -14.809 -12.602 1.00 75.00 270 VAL A C 1
ATOM 2085 O O . VAL A 1 270 ? -6.241 -14.729 -12.819 1.00 75.00 270 VAL A O 1
ATOM 2088 N N . GLY A 1 271 ? -8.335 -14.832 -13.594 1.00 73.75 271 GLY A N 1
ATOM 2089 C CA . GLY A 1 271 ? -7.966 -14.673 -15.007 1.00 73.75 271 GLY A CA 1
ATOM 2090 C C . GLY A 1 271 ? -7.570 -13.243 -15.398 1.00 73.75 271 GLY A C 1
ATOM 2091 O O . GLY A 1 271 ? -7.525 -12.933 -16.584 1.00 73.75 271 GLY A O 1
ATOM 2092 N N . LEU A 1 272 ? -7.336 -12.360 -14.424 1.00 75.25 272 LEU A N 1
ATOM 2093 C CA . LEU A 1 272 ? -7.012 -10.950 -14.616 1.00 75.25 272 LEU A CA 1
ATOM 2094 C C . LEU A 1 272 ? -5.716 -10.622 -13.886 1.00 75.25 272 LEU A C 1
ATOM 2096 O O . LEU A 1 272 ? -5.560 -10.973 -12.721 1.00 75.25 272 LEU A O 1
ATOM 2100 N N . GLN A 1 273 ? -4.814 -9.911 -14.554 1.00 81.81 273 GLN A N 1
ATOM 2101 C CA . GLN A 1 273 ? -3.570 -9.477 -13.933 1.00 81.81 273 GLN A CA 1
ATOM 2102 C C . GLN A 1 273 ? -3.813 -8.268 -13.024 1.00 81.81 273 GLN A C 1
ATOM 2104 O O . GLN A 1 273 ? -4.468 -7.299 -13.423 1.00 81.81 273 GLN A O 1
ATOM 2109 N N . GLY A 1 274 ? -3.277 -8.328 -11.806 1.00 88.69 274 GLY A N 1
ATOM 2110 C CA . GLY A 1 274 ? -3.230 -7.200 -10.885 1.00 88.69 274 GLY A CA 1
ATOM 2111 C C . GLY A 1 274 ? -1.907 -6.447 -11.010 1.00 88.69 274 GLY A C 1
ATOM 2112 O O . GLY A 1 274 ? -0.846 -7.059 -11.145 1.00 88.69 274 GLY A O 1
ATOM 2113 N N . PHE A 1 275 ? -1.949 -5.119 -10.906 1.00 92.00 275 PHE A N 1
ATOM 2114 C CA . PHE A 1 275 ? -0.743 -4.281 -10.878 1.00 92.00 275 PHE A CA 1
ATOM 2115 C C . PHE A 1 275 ? -0.669 -3.518 -9.565 1.00 92.00 275 PHE A C 1
ATOM 2117 O O . PHE A 1 275 ? -1.602 -2.797 -9.214 1.00 92.00 275 PHE A O 1
ATOM 2124 N N . ALA A 1 276 ? 0.421 -3.678 -8.823 1.00 95.38 276 ALA A N 1
ATOM 2125 C CA . ALA A 1 276 ? 0.613 -2.985 -7.559 1.00 95.38 276 ALA A CA 1
ATOM 2126 C C . ALA A 1 276 ? 0.743 -1.467 -7.769 1.00 95.38 276 ALA A C 1
ATOM 2128 O O . ALA A 1 276 ? 1.169 -0.986 -8.819 1.00 95.38 276 ALA A O 1
ATOM 2129 N N . CYS A 1 277 ? 0.391 -0.700 -6.742 1.00 96.06 277 CYS A N 1
ATOM 2130 C CA . CYS A 1 277 ? 0.548 0.745 -6.727 1.00 96.06 277 CYS A CA 1
ATOM 2131 C C . CYS A 1 277 ? 1.933 1.124 -6.165 1.00 96.06 277 CYS A C 1
ATOM 2133 O O . CYS A 1 277 ? 2.254 0.726 -5.035 1.00 96.06 277 CYS A O 1
ATOM 2135 N N . PRO A 1 278 ? 2.750 1.905 -6.901 1.00 95.00 278 PRO A N 1
ATOM 2136 C CA . PRO A 1 278 ? 4.019 2.420 -6.393 1.00 95.00 278 PRO A CA 1
ATOM 2137 C C . PRO A 1 278 ? 3.834 3.148 -5.059 1.00 95.00 278 PRO A C 1
ATOM 2139 O O . PRO A 1 278 ? 2.865 3.878 -4.879 1.00 95.00 278 PRO A O 1
ATOM 2142 N N . GLY A 1 279 ? 4.741 2.940 -4.103 1.00 93.38 279 GLY A N 1
ATOM 2143 C CA . GLY A 1 279 ? 4.670 3.561 -2.770 1.00 93.38 279 GLY A CA 1
ATOM 2144 C C . GLY A 1 279 ? 3.738 2.861 -1.766 1.00 93.38 279 GLY A C 1
ATOM 2145 O O . GLY A 1 279 ? 3.957 2.974 -0.558 1.00 93.38 279 GLY A O 1
ATOM 2146 N N . ALA A 1 280 ? 2.788 2.044 -2.234 1.00 96.06 280 ALA A N 1
ATOM 2147 C CA . ALA A 1 280 ? 1.771 1.386 -1.410 1.00 96.06 280 ALA A CA 1
ATOM 2148 C C . ALA A 1 280 ? 1.750 -0.147 -1.561 1.00 96.06 280 ALA A C 1
ATOM 2150 O O . ALA A 1 280 ? 0.691 -0.762 -1.470 1.00 96.06 280 ALA A O 1
ATOM 2151 N N . SER A 1 281 ? 2.909 -0.771 -1.780 1.00 95.38 281 SER A N 1
ATOM 2152 C CA . SER A 1 281 ? 3.050 -2.225 -1.931 1.00 95.38 281 SER A CA 1
ATOM 2153 C C . SER A 1 281 ? 3.928 -2.834 -0.838 1.00 95.38 281 SER A C 1
ATOM 2155 O O . SER A 1 281 ? 4.953 -2.256 -0.465 1.00 95.38 281 SER A O 1
ATOM 2157 N N . GLY A 1 282 ? 3.509 -3.986 -0.307 1.00 94.31 282 GLY A N 1
ATOM 2158 C CA . GLY A 1 282 ? 4.250 -4.785 0.666 1.00 94.31 282 GLY A CA 1
ATOM 2159 C C . GLY A 1 282 ? 4.530 -4.056 1.982 1.00 94.31 282 GLY A C 1
ATOM 2160 O O . GLY A 1 282 ? 5.549 -4.311 2.625 1.00 94.31 282 GLY A O 1
ATOM 2161 N N . LYS A 1 283 ? 3.671 -3.113 2.391 1.00 96.12 283 LYS A N 1
ATOM 2162 C CA . LYS A 1 283 ? 3.882 -2.314 3.606 1.00 96.12 283 LYS A CA 1
ATOM 2163 C C . LYS A 1 283 ? 3.383 -3.053 4.838 1.00 96.12 283 LYS A C 1
ATOM 2165 O O . LYS A 1 283 ? 2.306 -3.637 4.832 1.00 96.12 283 LYS A O 1
ATOM 2170 N N . GLN A 1 284 ? 4.158 -3.000 5.915 1.00 96.75 284 GLN A N 1
ATOM 2171 C CA . GLN A 1 284 ? 3.761 -3.559 7.202 1.00 96.75 284 GLN A CA 1
ATOM 2172 C C . GLN A 1 284 ? 2.984 -2.518 8.007 1.00 96.75 284 GLN A C 1
ATOM 2174 O O . GLN A 1 284 ? 3.567 -1.549 8.484 1.00 96.75 284 GLN A O 1
ATOM 2179 N N . ILE A 1 285 ? 1.678 -2.727 8.160 1.00 95.38 285 ILE A N 1
ATOM 2180 C CA . ILE A 1 285 ? 0.771 -1.809 8.853 1.00 95.38 285 ILE A CA 1
ATOM 2181 C C . ILE A 1 285 ? 0.241 -2.478 10.129 1.00 95.38 285 ILE A C 1
ATOM 2183 O O . ILE A 1 285 ? -0.354 -3.557 10.054 1.00 95.38 285 ILE A O 1
ATOM 2187 N N . PRO A 1 286 ? 0.427 -1.875 11.314 1.00 90.88 286 PRO A N 1
ATOM 2188 C CA . PRO A 1 286 ? -0.259 -2.269 12.536 1.00 90.88 286 PRO A CA 1
ATOM 2189 C C . PRO A 1 286 ? -1.776 -2.111 12.404 1.00 90.88 286 PRO A C 1
ATOM 2191 O O . PRO A 1 286 ? -2.278 -1.006 12.186 1.00 90.88 286 PRO A O 1
ATOM 2194 N N . PHE A 1 287 ? -2.511 -3.204 12.599 1.00 89.44 287 PHE A N 1
ATOM 2195 C CA . PHE A 1 287 ? -3.955 -3.155 12.798 1.00 89.44 287 PHE A CA 1
ATOM 2196 C C . PHE A 1 287 ? -4.218 -2.988 14.288 1.00 89.44 287 PHE A C 1
ATOM 2198 O O . PHE A 1 287 ? -3.686 -3.736 15.107 1.00 89.44 287 PHE A O 1
ATOM 2205 N N . LYS A 1 288 ? -5.002 -1.977 14.652 1.00 81.50 288 LYS A N 1
ATOM 2206 C CA . LYS A 1 288 ? -5.290 -1.633 16.044 1.00 81.50 288 LYS A CA 1
ATOM 2207 C C . LYS A 1 288 ? -6.766 -1.357 16.243 1.00 81.50 288 LYS A C 1
ATOM 2209 O O . LYS A 1 288 ? -7.478 -0.973 15.318 1.00 81.50 288 LYS A O 1
ATOM 2214 N N . ARG A 1 289 ? -7.210 -1.479 17.488 1.00 73.75 289 ARG A N 1
ATOM 2215 C CA . ARG A 1 289 ? -8.427 -0.804 17.922 1.00 73.75 289 ARG A CA 1
ATOM 2216 C C . ARG A 1 289 ? -8.141 0.685 18.081 1.00 73.75 289 ARG A C 1
ATOM 2218 O O . ARG A 1 289 ? -7.044 1.078 18.478 1.00 73.75 289 ARG A O 1
ATOM 2225 N N . SER A 1 290 ? -9.110 1.542 17.800 1.00 68.12 290 SER A N 1
ATOM 2226 C CA . SER A 1 290 ? -9.006 2.947 18.155 1.00 68.12 290 SER A CA 1
ATOM 2227 C C . SER A 1 290 ? -9.037 3.105 19.675 1.00 68.12 290 SER A C 1
ATOM 2229 O O . SER A 1 290 ? -9.932 2.587 20.337 1.00 68.12 290 SER A O 1
ATOM 2231 N N . ALA A 1 291 ? -8.124 3.913 20.227 1.00 57.53 291 ALA A N 1
ATOM 2232 C CA . ALA A 1 291 ? -8.058 4.265 21.656 1.00 57.53 291 ALA A CA 1
ATOM 2233 C C . ALA A 1 291 ? -9.270 5.078 22.187 1.00 57.53 291 ALA A C 1
ATOM 2235 O O . ALA A 1 291 ? -9.207 5.705 23.248 1.00 57.53 291 ALA A O 1
ATOM 2236 N N . SER A 1 292 ? -10.365 5.117 21.425 1.00 55.44 292 SER A N 1
ATOM 2237 C CA . SER A 1 292 ? -11.574 5.897 21.683 1.00 55.44 292 SER A CA 1
ATOM 2238 C C . SER A 1 292 ? -12.747 5.060 22.201 1.00 55.44 292 SER A C 1
ATOM 2240 O O . SER A 1 292 ? -13.811 5.628 22.416 1.00 55.44 292 SER A O 1
ATOM 2242 N N . LYS A 1 293 ? -12.580 3.745 22.426 1.00 65.19 293 LYS A N 1
ATOM 2243 C CA . LYS A 1 293 ? -13.667 2.847 22.853 1.00 65.19 293 LYS A CA 1
ATOM 2244 C C . LYS A 1 293 ? -13.340 2.080 24.141 1.00 65.19 293 LYS A C 1
ATOM 2246 O O . LYS A 1 293 ? -12.208 1.658 24.358 1.00 65.19 293 LYS A O 1
ATOM 2251 N N . GLY A 1 294 ? -14.341 1.857 24.987 1.00 75.75 294 GLY A N 1
ATOM 2252 C CA . GLY A 1 294 ? -14.225 1.295 26.332 1.00 75.75 294 GLY A CA 1
ATOM 2253 C C . GLY A 1 294 ? -14.444 2.341 27.423 1.00 75.75 294 GLY A C 1
ATOM 2254 O O . GLY A 1 294 ? -15.408 3.105 27.377 1.00 75.75 294 GLY A O 1
ATOM 2255 N N . ILE A 1 295 ? -13.558 2.354 28.421 1.00 83.75 295 ILE A N 1
ATOM 2256 C CA . ILE A 1 295 ? -13.557 3.339 29.509 1.00 83.75 295 ILE A CA 1
ATOM 2257 C C . ILE A 1 295 ? -12.596 4.470 29.144 1.00 83.75 295 ILE A C 1
ATOM 2259 O O . ILE A 1 295 ? -11.423 4.220 28.874 1.00 83.75 295 ILE A O 1
ATOM 2263 N N . MET A 1 296 ? -13.079 5.708 29.185 1.00 84.50 296 MET A N 1
ATOM 2264 C CA . MET A 1 296 ? -12.263 6.910 29.011 1.00 84.50 296 MET A CA 1
ATOM 2265 C C . MET A 1 296 ? -12.323 7.787 30.256 1.00 84.50 296 MET A C 1
ATOM 2267 O O . MET A 1 296 ? -13.368 7.874 30.906 1.00 84.50 296 MET A O 1
ATOM 2271 N N . LEU A 1 297 ? -11.227 8.480 30.569 1.00 87.06 297 LEU A N 1
ATOM 2272 C CA . LEU A 1 297 ? -11.251 9.529 31.585 1.00 87.06 297 LEU A CA 1
ATOM 2273 C C . LEU A 1 297 ? -12.157 10.677 31.110 1.00 87.06 297 LEU A C 1
ATOM 2275 O O . LEU A 1 297 ? -12.016 11.154 29.985 1.00 87.06 297 LEU A O 1
ATOM 2279 N N . ASN A 1 298 ? -13.096 11.102 31.955 1.00 88.31 298 ASN A N 1
ATOM 2280 C CA . ASN A 1 298 ? -13.964 12.251 31.702 1.00 88.31 298 ASN A CA 1
ATOM 2281 C C . ASN A 1 298 ? -13.400 13.504 32.383 1.00 88.31 298 ASN A C 1
ATOM 2283 O O . ASN A 1 298 ? -13.130 14.502 31.725 1.00 88.31 298 ASN A O 1
ATOM 2287 N N . TYR A 1 299 ? -13.172 13.431 33.696 1.00 88.88 299 TYR A N 1
ATOM 2288 C CA . TYR A 1 299 ? -12.504 14.484 34.460 1.00 88.88 299 TYR A CA 1
ATOM 2289 C C . TYR A 1 299 ? -11.918 13.944 35.771 1.00 88.88 299 TYR A C 1
ATOM 2291 O O . TYR A 1 299 ? -12.335 12.899 36.277 1.00 88.88 299 TYR A O 1
ATOM 2299 N N . LEU A 1 300 ? -10.992 14.707 36.353 1.00 90.31 300 LEU A N 1
ATOM 2300 C CA . LEU A 1 300 ? -10.484 14.539 37.714 1.00 90.31 300 LEU A CA 1
ATOM 2301 C C . LEU A 1 300 ? -10.824 15.794 38.526 1.00 90.31 300 LEU A C 1
ATOM 2303 O O . LEU A 1 300 ? -10.607 16.905 38.054 1.00 90.31 300 LEU A O 1
ATOM 2307 N N . MET A 1 301 ? -11.311 15.612 39.751 1.00 90.25 301 MET A N 1
ATOM 2308 C CA . MET A 1 301 ? -11.459 16.681 40.743 1.00 90.25 301 MET A CA 1
ATOM 2309 C C . MET A 1 301 ? -10.730 16.291 42.024 1.00 90.25 301 MET A C 1
ATOM 2311 O O . MET A 1 301 ? -10.908 15.175 42.516 1.00 90.25 301 MET A O 1
ATOM 2315 N N . LEU A 1 302 ? -9.942 17.207 42.581 1.00 88.56 302 LEU A N 1
ATOM 2316 C CA . LEU A 1 302 ? -9.218 17.023 43.840 1.00 88.56 302 LEU A CA 1
ATOM 2317 C C . LEU A 1 302 ? -9.689 18.069 44.856 1.00 88.56 302 LEU A C 1
ATOM 2319 O O . LEU A 1 302 ? -9.745 19.253 44.532 1.00 88.56 302 LEU A O 1
ATOM 2323 N N . SER A 1 303 ? -10.036 17.638 46.071 1.00 83.75 303 SER A N 1
ATOM 2324 C CA . SER A 1 303 ? -10.524 18.512 47.142 1.00 83.75 303 SER A CA 1
ATOM 2325 C C . SER A 1 303 ? -10.183 17.955 48.527 1.00 83.75 303 SER A C 1
ATOM 2327 O O . SER A 1 303 ? -10.719 16.928 48.952 1.00 83.75 303 SER A O 1
ATOM 2329 N N . GLY A 1 304 ? -9.342 18.675 49.274 1.00 82.38 304 GLY A N 1
ATOM 2330 C CA . GLY A 1 304 ? -8.915 18.274 50.618 1.00 82.38 304 GLY A CA 1
ATOM 2331 C C . GLY A 1 304 ? -8.287 16.878 50.617 1.00 82.38 304 GLY A C 1
ATOM 2332 O O . GLY A 1 304 ? -7.350 16.619 49.870 1.00 82.38 304 GLY A O 1
ATOM 2333 N N . ASN A 1 305 ? -8.842 15.960 51.411 1.00 84.81 305 ASN A N 1
ATOM 2334 C CA . ASN A 1 305 ? -8.397 14.564 51.476 1.00 84.81 305 ASN A CA 1
ATOM 2335 C C . ASN A 1 305 ? -9.134 13.614 50.507 1.00 84.81 305 ASN A C 1
ATOM 2337 O O . ASN A 1 305 ? -8.974 12.393 50.598 1.00 84.81 305 ASN A O 1
ATOM 2341 N N . LYS A 1 306 ? -9.949 14.143 49.584 1.00 85.75 306 LYS A N 1
ATOM 2342 C CA . LYS A 1 306 ? -10.745 13.358 48.630 1.00 85.75 306 LYS A CA 1
ATOM 2343 C C . LYS A 1 306 ? -10.455 13.765 47.187 1.00 85.75 306 LYS A C 1
ATOM 2345 O O . LYS A 1 306 ? -10.310 14.938 46.861 1.00 85.75 306 LYS A O 1
ATOM 2350 N N . GLY A 1 307 ? -10.435 12.781 46.303 1.00 87.12 307 GLY A N 1
ATOM 2351 C CA . GLY A 1 307 ? -10.455 12.948 44.857 1.00 87.12 307 GLY A CA 1
ATOM 2352 C C . GLY A 1 307 ? -11.658 12.230 44.256 1.00 87.12 307 GLY A C 1
ATOM 2353 O O . GLY A 1 307 ? -12.118 11.216 44.782 1.00 87.12 307 GLY A O 1
ATOM 2354 N N . THR A 1 308 ? -12.174 12.753 43.150 1.00 90.56 308 THR A N 1
ATOM 2355 C CA . THR A 1 308 ? -13.177 12.080 42.323 1.00 90.56 308 THR A CA 1
ATOM 2356 C C . THR A 1 308 ? -12.650 11.980 40.908 1.00 90.56 308 THR A C 1
ATOM 2358 O O . THR A 1 308 ? -12.347 12.994 40.282 1.00 90.56 308 THR A O 1
ATOM 2361 N N . VAL A 1 309 ? -12.577 10.756 40.403 1.00 91.00 309 VAL A N 1
ATOM 2362 C CA . VAL A 1 309 ? -12.318 10.490 38.993 1.00 91.00 309 VAL A CA 1
ATOM 2363 C C . VAL A 1 309 ? -13.626 10.109 38.343 1.00 91.00 309 VAL A C 1
ATOM 2365 O O . VAL A 1 309 ? -14.228 9.102 38.715 1.00 91.00 309 VAL A O 1
ATOM 2368 N N . SER A 1 310 ? -14.061 10.911 37.382 1.00 90.69 310 SER A N 1
ATOM 2369 C CA . SER A 1 310 ? -15.179 10.560 36.525 1.00 90.69 310 SER A CA 1
ATOM 2370 C C . SER A 1 310 ? -14.651 9.880 35.277 1.00 90.69 310 SER A C 1
ATOM 2372 O O . SER A 1 310 ? -13.757 10.384 34.595 1.00 90.69 310 SER A O 1
ATOM 2374 N N . TRP A 1 311 ? -15.235 8.734 34.978 1.00 89.31 311 TRP A N 1
ATOM 2375 C CA . TRP A 1 311 ? -14.992 7.957 33.782 1.00 89.31 311 TRP A CA 1
ATOM 2376 C C . TRP A 1 311 ? -16.250 7.967 32.928 1.00 89.31 311 TRP A C 1
ATOM 2378 O O . TRP A 1 311 ? -17.360 8.045 33.456 1.00 89.31 311 TRP A O 1
ATOM 2388 N N . ARG A 1 312 ? -16.089 7.854 31.614 1.00 85.50 312 ARG A N 1
ATOM 2389 C CA . ARG A 1 312 ? -17.190 7.695 30.665 1.00 85.50 312 ARG A CA 1
ATOM 2390 C C . ARG A 1 312 ? -17.025 6.418 29.856 1.00 85.50 312 ARG A C 1
ATOM 2392 O O . ARG A 1 312 ? -15.906 6.040 29.509 1.00 85.50 312 ARG A O 1
ATOM 2399 N N . TRP A 1 313 ? -18.144 5.793 29.533 1.00 82.88 313 TRP A N 1
ATOM 2400 C CA . TRP A 1 313 ? -18.212 4.711 28.565 1.00 82.88 313 TRP A CA 1
ATOM 2401 C C . TRP A 1 313 ? -18.364 5.272 27.156 1.00 82.88 313 TRP A C 1
ATOM 2403 O O . TRP A 1 313 ? -19.168 6.178 26.934 1.00 82.88 313 TRP A O 1
ATOM 2413 N N . VAL A 1 314 ? -17.602 4.719 26.216 1.00 76.31 314 VAL A N 1
ATOM 2414 C CA . VAL A 1 314 ? -17.699 5.024 24.783 1.00 76.31 314 VAL A CA 1
ATOM 2415 C C . VAL A 1 314 ? -17.653 3.704 24.028 1.00 76.31 314 VAL A C 1
ATOM 2417 O O . VAL A 1 314 ? -16.637 3.026 24.091 1.00 76.31 314 VAL A O 1
ATOM 2420 N N . ASP A 1 315 ? -18.740 3.296 23.372 1.00 70.31 315 ASP A N 1
ATOM 2421 C CA . ASP A 1 315 ? -18.850 2.002 22.667 1.00 70.31 315 ASP A CA 1
ATOM 2422 C C . ASP A 1 315 ? -18.209 0.808 23.423 1.00 70.31 315 ASP A C 1
ATOM 2424 O O . ASP A 1 315 ? -17.264 0.172 22.925 1.00 70.31 315 ASP A O 1
ATOM 2428 N N . PRO A 1 316 ? -18.643 0.521 24.665 1.00 75.06 316 PRO A N 1
ATOM 2429 C CA . PRO A 1 316 ? -18.056 -0.553 25.449 1.00 75.06 316 PRO A CA 1
ATOM 2430 C C . PRO A 1 316 ? -18.365 -1.931 24.865 1.00 75.06 316 PRO A C 1
ATOM 2432 O O . PRO A 1 316 ? -19.467 -2.203 24.395 1.00 75.06 316 PRO A O 1
ATOM 2435 N N . ASP A 1 317 ? -17.394 -2.833 24.968 1.00 71.75 317 ASP A N 1
ATOM 2436 C CA . ASP A 1 317 ? -17.583 -4.246 24.670 1.00 71.75 317 ASP A CA 1
ATOM 2437 C C . ASP A 1 317 ? -18.159 -4.948 25.908 1.00 71.75 317 ASP A C 1
ATOM 2439 O O . ASP A 1 317 ? -17.511 -5.026 26.955 1.00 71.75 317 ASP A O 1
ATOM 2443 N N . ALA A 1 318 ? -19.386 -5.461 25.791 1.00 74.06 318 ALA A N 1
ATOM 2444 C CA . ALA A 1 318 ? -20.091 -6.140 26.879 1.00 74.06 318 ALA A CA 1
ATOM 2445 C C . ALA A 1 318 ? -19.415 -7.452 27.325 1.00 74.06 318 ALA A C 1
ATOM 2447 O O . ALA A 1 318 ? -19.696 -7.962 28.413 1.00 74.06 318 ALA A O 1
ATOM 2448 N N . THR A 1 319 ? -18.524 -8.011 26.505 1.00 74.25 319 THR A N 1
ATOM 2449 C CA . THR A 1 319 ? -17.796 -9.248 26.814 1.00 74.25 319 THR A CA 1
ATOM 2450 C C . THR A 1 319 ? -16.495 -8.996 27.578 1.00 74.25 319 THR A C 1
ATOM 2452 O O . THR A 1 319 ? -15.969 -9.914 28.207 1.00 74.25 319 THR A O 1
ATOM 2455 N N . VAL A 1 320 ? -16.011 -7.749 27.602 1.00 77.06 320 VAL A N 1
ATOM 2456 C CA . VAL A 1 320 ? -14.713 -7.376 28.175 1.00 77.06 320 VAL A CA 1
ATOM 2457 C C . VAL A 1 320 ? -14.868 -6.787 29.577 1.00 77.06 320 VAL A C 1
ATOM 2459 O O . VAL A 1 320 ? -15.710 -5.927 29.838 1.00 77.06 320 VAL A O 1
ATOM 2462 N N . THR A 1 321 ? -13.991 -7.215 30.488 1.00 86.19 321 THR A N 1
ATOM 2463 C CA . THR A 1 321 ? -13.759 -6.524 31.761 1.00 86.19 321 THR A CA 1
ATOM 2464 C C . THR A 1 321 ? -12.547 -5.618 31.611 1.00 86.19 321 THR A C 1
ATOM 2466 O O . THR A 1 321 ? -11.441 -6.077 31.324 1.00 86.19 321 THR A O 1
ATOM 2469 N N . TYR A 1 322 ? -12.745 -4.329 31.848 1.00 86.69 322 TYR A N 1
ATOM 2470 C CA . TYR A 1 322 ? -11.711 -3.312 31.741 1.00 86.69 322 TYR A CA 1
ATOM 2471 C C . TYR A 1 322 ? -11.013 -3.145 33.084 1.00 86.69 322 TYR A C 1
ATOM 2473 O O . TYR A 1 322 ? -11.673 -3.008 34.113 1.00 86.69 322 TYR A O 1
ATOM 2481 N N . LYS A 1 323 ? -9.684 -3.113 33.083 1.00 89.06 323 LYS A N 1
ATOM 2482 C CA . LYS A 1 323 ? -8.863 -2.728 34.230 1.00 89.06 323 LYS A CA 1
ATOM 2483 C C . LYS A 1 323 ? -8.331 -1.328 33.985 1.00 89.06 323 LYS A C 1
ATOM 2485 O O . LYS A 1 323 ? -7.745 -1.079 32.941 1.00 89.06 323 LYS A O 1
ATOM 2490 N N . TYR A 1 324 ? -8.516 -0.427 34.936 1.00 89.81 324 TYR A N 1
ATOM 2491 C CA . TYR A 1 324 ? -8.061 0.955 34.827 1.00 89.81 324 TYR A CA 1
ATOM 2492 C C . TYR A 1 324 ? -7.169 1.324 36.009 1.00 89.81 324 TYR A C 1
ATOM 2494 O O . TYR A 1 324 ? -7.346 0.831 37.125 1.00 89.81 324 TYR A O 1
ATOM 2502 N N . ASN A 1 325 ? -6.193 2.183 35.748 1.00 91.06 325 ASN A N 1
ATOM 2503 C CA . ASN A 1 325 ? -5.292 2.771 36.725 1.00 91.06 325 ASN A CA 1
ATOM 2504 C C . ASN A 1 325 ? -5.175 4.268 36.443 1.00 91.06 325 ASN A C 1
ATOM 2506 O O . ASN A 1 325 ? -5.120 4.682 35.286 1.00 91.06 325 ASN A O 1
ATOM 2510 N N . ILE A 1 326 ? -5.111 5.057 37.506 1.00 92.44 326 ILE A N 1
ATOM 2511 C CA . ILE A 1 326 ? -4.724 6.457 37.468 1.00 92.44 326 ILE A CA 1
ATOM 2512 C C . ILE A 1 326 ? -3.672 6.705 38.543 1.00 92.44 326 ILE A C 1
ATOM 2514 O O . ILE A 1 326 ? -3.810 6.266 39.685 1.00 92.44 326 ILE A O 1
ATOM 2518 N N . THR A 1 327 ? -2.621 7.422 38.174 1.00 94.12 327 THR A N 1
ATOM 2519 C CA . THR A 1 327 ? -1.572 7.887 39.077 1.00 94.12 327 THR A CA 1
ATOM 2520 C C . THR A 1 327 ? -1.590 9.405 39.089 1.00 94.12 327 THR A C 1
ATOM 2522 O O . THR A 1 327 ? -1.565 10.037 38.035 1.00 94.12 327 THR A O 1
ATOM 2525 N N . ILE A 1 328 ? -1.662 9.990 40.280 1.00 92.56 328 ILE A N 1
ATOM 2526 C CA . ILE A 1 328 ? -1.660 11.434 40.501 1.00 92.56 328 ILE A CA 1
ATOM 2527 C C . ILE A 1 328 ? -0.300 11.803 41.079 1.00 92.56 328 ILE A C 1
ATOM 2529 O O . ILE A 1 328 ? 0.201 11.138 41.985 1.00 92.56 328 ILE A O 1
ATOM 2533 N N . PHE A 1 329 ? 0.282 12.875 40.566 1.00 92.62 329 PHE A N 1
ATOM 2534 C CA . PHE A 1 329 ? 1.593 13.378 40.931 1.00 92.62 329 PHE A CA 1
ATOM 2535 C C . PHE A 1 329 ? 1.459 14.739 41.610 1.00 92.62 329 PHE A C 1
ATOM 2537 O O . PHE A 1 329 ? 0.637 15.572 41.222 1.00 92.62 329 PHE A O 1
ATOM 2544 N N . ASN A 1 330 ? 2.303 14.969 42.607 1.00 89.81 330 ASN A N 1
ATOM 2545 C CA . ASN A 1 330 ? 2.525 16.276 43.206 1.00 89.81 330 ASN A CA 1
ATOM 2546 C C . ASN A 1 330 ? 3.117 17.258 42.176 1.00 89.81 330 ASN A C 1
ATOM 2548 O O . ASN A 1 330 ? 3.748 16.821 41.208 1.00 89.81 330 ASN A O 1
ATOM 2552 N N . PRO A 1 331 ? 3.029 18.581 42.419 1.00 88.56 331 PRO A N 1
ATOM 2553 C CA . PRO A 1 331 ? 3.674 19.586 41.568 1.00 88.56 331 PRO A CA 1
ATOM 2554 C C . PRO A 1 331 ? 5.192 19.403 41.417 1.00 88.56 331 PRO A C 1
ATOM 2556 O O . PRO A 1 331 ? 5.761 19.770 40.396 1.00 88.56 331 PRO A O 1
ATOM 2559 N N . ASN A 1 332 ? 5.853 18.788 42.405 1.00 88.81 332 ASN A N 1
ATOM 2560 C CA . ASN A 1 332 ? 7.281 18.450 42.353 1.00 88.81 332 ASN A CA 1
ATOM 2561 C C . ASN A 1 332 ? 7.594 17.163 41.553 1.00 88.81 332 ASN A C 1
ATOM 2563 O O . ASN A 1 332 ? 8.736 16.713 41.541 1.00 88.81 332 ASN A O 1
ATOM 2567 N N . GLY A 1 333 ? 6.590 16.537 40.932 1.00 87.19 333 GLY A N 1
ATOM 2568 C CA . GLY A 1 333 ? 6.729 15.333 40.111 1.00 87.19 333 GLY A CA 1
ATOM 2569 C C . GLY A 1 333 ? 6.720 14.001 40.870 1.00 87.19 333 GLY A C 1
ATOM 2570 O O . GLY A 1 333 ? 6.651 12.957 40.225 1.00 87.19 333 GLY A O 1
ATOM 2571 N N . SER A 1 334 ? 6.743 13.998 42.208 1.00 91.56 334 SER A N 1
ATOM 2572 C CA . SER A 1 334 ? 6.601 12.764 43.001 1.00 91.56 334 SER A CA 1
ATOM 2573 C C . SER A 1 334 ? 5.174 12.212 42.938 1.00 91.56 334 SER A C 1
ATOM 2575 O O . SER A 1 334 ? 4.219 12.968 42.770 1.00 91.56 334 SER A O 1
ATOM 2577 N N . VAL A 1 335 ? 5.000 10.897 43.082 1.00 92.12 335 VAL A N 1
ATOM 2578 C CA . VAL A 1 335 ? 3.664 10.281 43.134 1.00 92.12 335 VAL A CA 1
ATOM 2579 C C . VAL A 1 335 ? 2.950 10.737 44.409 1.00 92.12 335 VAL A C 1
ATOM 2581 O O . VAL A 1 335 ? 3.446 10.517 45.510 1.00 92.12 335 VAL A O 1
ATOM 2584 N N . LEU A 1 336 ? 1.781 11.359 44.253 1.00 90.44 336 LEU A N 1
ATOM 2585 C CA . LEU A 1 336 ? 0.892 11.713 45.357 1.00 90.44 336 LEU A CA 1
ATOM 2586 C C . LEU A 1 336 ? 0.066 10.499 45.782 1.00 90.44 336 LEU A C 1
ATOM 2588 O O . LEU A 1 336 ? 0.012 10.153 46.956 1.00 90.44 336 LEU A O 1
ATOM 2592 N N . THR A 1 337 ? -0.610 9.863 44.827 1.00 92.56 337 THR A N 1
ATOM 2593 C CA . THR A 1 337 ? -1.411 8.661 45.070 1.00 92.56 337 THR A CA 1
ATOM 2594 C C . THR A 1 337 ? -1.681 7.931 43.759 1.00 92.56 337 THR A C 1
ATOM 2596 O O . THR A 1 337 ? -1.472 8.472 42.672 1.00 92.56 337 THR A O 1
ATOM 2599 N N . SER A 1 338 ? -2.190 6.709 43.852 1.00 91.06 338 SER A N 1
ATOM 2600 C CA . SER A 1 338 ? -2.728 5.990 42.704 1.00 91.06 338 SER A CA 1
ATOM 2601 C C . SER A 1 338 ? -4.032 5.303 43.077 1.00 91.06 338 SER A C 1
ATOM 2603 O O . SER A 1 338 ? -4.247 4.914 44.225 1.00 91.06 338 SER A O 1
ATOM 2605 N N . ALA A 1 339 ? -4.910 5.159 42.095 1.00 89.88 339 ALA A N 1
ATOM 2606 C CA . ALA A 1 339 ? -6.126 4.382 42.223 1.00 89.88 339 ALA A CA 1
ATOM 2607 C C . ALA A 1 339 ? -6.243 3.439 41.036 1.00 89.88 339 ALA A C 1
ATOM 2609 O O . ALA A 1 339 ? -5.849 3.750 39.913 1.00 89.88 339 ALA A O 1
ATOM 2610 N N . SER A 1 340 ? -6.796 2.261 41.285 1.00 91.00 340 SER A N 1
ATOM 2611 C CA . SER A 1 340 ? -7.089 1.307 40.228 1.00 91.00 340 SER A CA 1
ATOM 2612 C C . SER A 1 340 ? -8.405 0.607 40.500 1.00 91.00 340 SER A C 1
ATOM 2614 O O . SER A 1 340 ? -8.940 0.661 41.608 1.00 91.00 340 SER A O 1
ATOM 2616 N N . GLY A 1 341 ? -8.956 -0.003 39.467 1.00 90.06 341 GLY A N 1
ATOM 2617 C CA . GLY A 1 341 ? -10.172 -0.778 39.578 1.00 90.06 341 GLY A CA 1
ATOM 2618 C C . GLY A 1 341 ? -10.387 -1.636 38.351 1.00 90.06 341 GLY A C 1
ATOM 2619 O O . GLY A 1 341 ? -9.637 -1.579 37.373 1.00 90.06 341 GLY A O 1
ATOM 2620 N N . THR A 1 342 ? -11.434 -2.445 38.421 1.00 90.31 342 THR A N 1
ATOM 2621 C CA . THR A 1 342 ? -11.949 -3.169 37.266 1.00 90.31 342 THR A CA 1
ATOM 2622 C C . THR A 1 342 ? -13.421 -2.850 37.105 1.00 90.31 342 THR A C 1
ATOM 2624 O O . THR A 1 342 ? -14.130 -2.636 38.090 1.00 90.31 342 THR A O 1
ATOM 2627 N N . ARG A 1 343 ? -13.883 -2.769 35.860 1.00 88.25 343 ARG A N 1
ATOM 2628 C CA . ARG A 1 343 ? -15.295 -2.553 35.569 1.00 88.25 343 ARG A CA 1
ATOM 2629 C C . ARG A 1 343 ? -15.689 -3.265 34.289 1.00 88.25 343 ARG A C 1
ATOM 2631 O O . ARG A 1 343 ? -14.968 -3.232 33.295 1.00 88.25 343 ARG A O 1
ATOM 2638 N N . LYS A 1 344 ? -16.852 -3.901 34.330 1.00 87.31 344 LYS A N 1
ATOM 2639 C CA . LYS A 1 344 ? -17.526 -4.471 33.168 1.00 87.31 344 LYS A CA 1
ATOM 2640 C C . LYS A 1 344 ? -18.695 -3.567 32.796 1.00 87.31 344 LYS A C 1
ATOM 2642 O O . LYS A 1 344 ? -19.272 -2.925 33.675 1.00 87.31 344 LYS A O 1
ATOM 2647 N N . TRP A 1 345 ? -19.013 -3.502 31.510 1.00 82.88 345 TRP A N 1
ATOM 2648 C CA . TRP A 1 345 ? -20.226 -2.832 31.062 1.00 82.88 345 TRP A CA 1
ATOM 2649 C C . TRP A 1 345 ? -21.461 -3.590 31.555 1.00 82.88 345 TRP A C 1
ATOM 2651 O O . TRP A 1 345 ? -21.522 -4.815 31.455 1.00 82.88 345 TRP A O 1
ATOM 2661 N N . ASP A 1 346 ? -22.421 -2.863 32.114 1.00 75.88 346 ASP A N 1
ATOM 2662 C CA . ASP A 1 346 ? -23.627 -3.396 32.757 1.00 75.88 346 ASP A CA 1
ATOM 2663 C C . ASP A 1 346 ? -24.828 -3.505 31.803 1.00 75.88 346 ASP A C 1
ATOM 2665 O O . ASP A 1 346 ? -25.904 -3.928 32.219 1.00 75.88 346 ASP A O 1
ATOM 2669 N N . GLY A 1 347 ? -24.647 -3.181 30.517 1.00 67.75 347 GLY A N 1
ATOM 2670 C CA . GLY A 1 347 ? -25.657 -3.406 29.481 1.00 67.75 347 GLY A CA 1
ATOM 2671 C C . GLY A 1 347 ? -26.789 -2.376 29.450 1.00 67.75 347 GLY A C 1
ATOM 2672 O O . GLY A 1 347 ? -27.818 -2.645 28.833 1.00 67.75 347 GLY A O 1
ATOM 2673 N N . GLN A 1 348 ? -26.626 -1.214 30.092 1.00 67.38 348 GLN A N 1
ATOM 2674 C CA . GLN A 1 348 ? -27.634 -0.148 30.053 1.00 67.38 348 GLN A CA 1
ATOM 2675 C C . GLN A 1 348 ? -27.893 0.337 28.608 1.00 67.38 348 GLN A C 1
ATOM 2677 O O . GLN A 1 348 ? -26.975 0.319 27.782 1.00 67.38 348 GLN A O 1
ATOM 2682 N N . PRO A 1 349 ? -29.118 0.781 28.259 1.00 56.03 349 PRO A N 1
ATOM 2683 C CA . PRO A 1 349 ? -29.427 1.240 26.907 1.00 56.03 349 PRO A CA 1
ATOM 2684 C C . PRO A 1 349 ? -28.537 2.425 26.503 1.00 56.03 349 PRO A C 1
ATOM 2686 O O . PRO A 1 349 ? -28.471 3.431 27.208 1.00 56.03 349 PRO A O 1
ATOM 2689 N N . LEU A 1 350 ? -27.893 2.341 25.334 1.00 54.12 350 LEU A N 1
ATOM 2690 C CA . LEU A 1 350 ? -27.059 3.405 24.750 1.00 54.12 350 LEU A CA 1
ATOM 2691 C C . LEU A 1 350 ? -27.896 4.572 24.181 1.00 54.12 350 LEU A C 1
ATOM 2693 O O . LEU A 1 350 ? -27.535 5.180 23.177 1.00 54.12 350 LEU A O 1
ATOM 2697 N N . THR A 1 351 ? -29.031 4.908 24.800 1.00 45.75 351 THR A N 1
ATOM 2698 C CA . THR A 1 351 ? -29.910 6.002 24.347 1.00 45.75 351 THR A CA 1
ATOM 2699 C C . THR A 1 351 ? -29.309 7.396 24.571 1.00 45.75 351 THR A C 1
ATOM 2701 O O . THR A 1 351 ? -29.877 8.387 24.121 1.00 45.75 351 THR A O 1
ATOM 2704 N N . GLN A 1 352 ? -28.140 7.488 25.210 1.00 40.88 352 GLN A N 1
ATOM 2705 C CA . GLN A 1 352 ? -27.276 8.668 25.220 1.00 40.88 352 GLN A CA 1
ATOM 2706 C C . GLN A 1 352 ? -25.828 8.222 24.977 1.00 40.88 352 GLN A C 1
ATOM 2708 O O . GLN A 1 352 ? -25.359 7.270 25.595 1.00 40.88 352 GLN A O 1
ATOM 2713 N N . LEU A 1 353 ? -25.121 8.924 24.086 1.00 49.19 353 LEU A N 1
ATOM 2714 C CA . LEU A 1 353 ? -23.769 8.624 23.576 1.00 49.19 353 LEU A CA 1
ATOM 2715 C C . LEU A 1 353 ? -22.644 8.536 24.634 1.00 49.19 353 LEU A C 1
ATOM 2717 O O . LEU A 1 353 ? -21.492 8.313 24.276 1.00 49.19 353 LEU A O 1
ATOM 2721 N N . THR A 1 354 ? -22.946 8.691 25.923 1.00 58.25 354 THR A N 1
ATOM 2722 C CA . THR A 1 354 ? -21.988 8.602 27.032 1.00 58.25 354 THR A CA 1
ATOM 2723 C C . THR A 1 354 ? -22.728 8.329 28.339 1.00 58.25 354 THR A C 1
ATOM 2725 O O . THR A 1 354 ? -23.566 9.135 28.740 1.00 58.25 354 THR A O 1
ATOM 2728 N N . SER A 1 355 ? -22.378 7.256 29.051 1.00 68.81 355 SER A N 1
ATOM 2729 C CA . SER A 1 355 ? -22.740 7.067 30.464 1.00 68.81 355 SER A CA 1
ATOM 2730 C C . SER A 1 355 ? -21.492 7.212 31.335 1.00 68.81 355 SER A C 1
ATOM 2732 O O . SER A 1 355 ? -20.389 6.870 30.902 1.00 68.81 355 SER A O 1
ATOM 2734 N N . THR A 1 356 ? -21.632 7.760 32.544 1.00 79.88 356 THR A N 1
ATOM 2735 C CA . THR A 1 356 ? -20.493 8.055 33.425 1.00 79.88 356 THR A CA 1
ATOM 2736 C C . THR A 1 356 ? -20.523 7.250 34.712 1.00 79.88 356 THR A C 1
ATOM 2738 O O . THR A 1 356 ? -21.570 6.812 35.186 1.00 79.88 356 THR A O 1
ATOM 2741 N N . PHE A 1 357 ? -19.346 7.056 35.301 1.00 82.69 357 PHE A N 1
ATOM 2742 C CA . PHE A 1 357 ? -19.222 6.539 36.653 1.00 82.69 357 PHE A CA 1
ATOM 2743 C C . PHE A 1 357 ? -18.079 7.206 37.402 1.00 82.69 357 PHE A C 1
ATOM 2745 O O . PHE A 1 357 ? -17.074 7.597 36.812 1.00 82.69 357 PHE A O 1
ATOM 2752 N N . ASN A 1 358 ? -18.220 7.283 38.722 1.00 88.06 358 ASN A N 1
ATOM 2753 C CA . ASN A 1 358 ? -17.244 7.940 39.576 1.00 88.06 358 ASN A CA 1
ATOM 2754 C C . ASN A 1 358 ? -16.465 6.914 40.401 1.00 88.06 358 ASN A C 1
ATOM 2756 O O . ASN A 1 358 ? -17.038 5.981 40.963 1.00 88.06 358 ASN A O 1
ATOM 2760 N N . GLN A 1 359 ? -15.153 7.112 40.480 1.00 86.00 359 GLN A N 1
ATOM 2761 C CA . GLN A 1 359 ? -14.271 6.458 41.433 1.00 86.00 359 GLN A CA 1
ATOM 2762 C C . GLN A 1 359 ? -13.822 7.493 42.462 1.00 86.00 359 GLN A C 1
ATOM 2764 O O . GLN A 1 359 ? -13.238 8.520 42.112 1.00 86.00 359 GLN A O 1
ATOM 2769 N N . SER A 1 360 ? -14.069 7.207 43.737 1.00 86.19 360 SER A N 1
ATOM 2770 C CA . SER A 1 360 ? -13.495 7.984 44.832 1.00 86.19 360 SER A CA 1
ATOM 2771 C C . SER A 1 360 ? -12.040 7.585 45.056 1.00 86.19 360 SER A C 1
ATOM 2773 O O . SER A 1 360 ? -11.702 6.402 45.043 1.00 86.19 360 SER A O 1
ATOM 2775 N N . ILE A 1 361 ? -11.192 8.582 45.286 1.00 86.94 361 ILE A N 1
ATOM 2776 C CA . ILE A 1 361 ? -9.785 8.416 45.645 1.00 86.94 361 ILE A CA 1
ATOM 2777 C C . ILE A 1 361 ? -9.569 9.073 47.000 1.00 86.94 361 ILE A C 1
ATOM 2779 O O . ILE A 1 361 ? -9.991 10.208 47.220 1.00 86.94 361 ILE A O 1
ATOM 2783 N N . THR A 1 362 ? -8.889 8.378 47.902 1.00 83.56 362 THR A N 1
ATOM 2784 C CA . THR A 1 362 ? -8.405 8.981 49.142 1.00 83.56 362 THR A CA 1
ATOM 2785 C C . THR A 1 362 ? -7.005 9.527 48.910 1.00 83.56 362 THR A C 1
ATOM 2787 O O . THR A 1 362 ? -6.116 8.815 48.439 1.00 83.56 362 THR A O 1
ATOM 2790 N N . LEU A 1 363 ? -6.817 10.807 49.222 1.00 83.44 363 LEU A N 1
ATOM 2791 C CA . LEU A 1 363 ? -5.518 11.462 49.142 1.00 83.44 363 LEU A CA 1
ATOM 2792 C C . LEU A 1 363 ? -4.811 11.309 50.496 1.00 83.44 363 LEU A C 1
ATOM 2794 O O . LEU A 1 363 ? -5.461 11.503 51.526 1.00 83.44 363 LEU A O 1
ATOM 2798 N N . PRO A 1 364 ? -3.503 10.999 50.538 1.00 81.88 364 PRO A N 1
ATOM 2799 C CA . PRO A 1 364 ? -2.761 10.799 51.787 1.00 81.88 364 PRO A CA 1
ATOM 2800 C C . PRO A 1 364 ? -2.426 12.123 52.502 1.00 81.88 364 PRO A C 1
ATOM 2802 O O . PRO A 1 364 ? -1.405 12.235 53.172 1.00 81.88 364 PRO A O 1
ATOM 2805 N N . ILE A 1 365 ? -3.264 13.149 52.338 1.00 76.94 365 ILE A N 1
ATOM 2806 C CA . ILE A 1 365 ? -3.055 14.499 52.860 1.00 76.94 365 ILE A CA 1
ATOM 2807 C C . ILE A 1 365 ? -4.100 14.777 53.937 1.00 76.94 365 ILE A C 1
ATOM 2809 O O . ILE A 1 365 ? -5.296 14.563 53.737 1.00 76.94 365 ILE A O 1
ATOM 2813 N N . VAL A 1 366 ? -3.640 15.291 55.076 1.00 67.12 366 VAL A N 1
ATOM 2814 C CA . VAL A 1 366 ? -4.490 15.807 56.151 1.00 67.12 366 VAL A CA 1
ATOM 2815 C C . VAL A 1 366 ? -4.536 17.329 56.012 1.00 67.12 366 VAL A C 1
ATOM 2817 O O . VAL A 1 366 ? -3.528 17.993 56.227 1.00 67.12 366 VAL A O 1
ATOM 2820 N N . GLY A 1 367 ? -5.689 17.881 55.623 1.00 68.56 367 GLY A N 1
ATOM 2821 C CA . GLY A 1 367 ? -5.879 19.325 55.414 1.00 68.56 367 GLY A CA 1
ATOM 2822 C C . GLY A 1 367 ? -6.113 19.717 53.951 1.00 68.56 367 GLY A C 1
ATOM 2823 O O . GLY A 1 367 ? -6.558 18.901 53.141 1.00 68.56 367 GLY A O 1
ATOM 2824 N N . SER A 1 368 ? -5.874 20.989 53.619 1.00 76.19 368 SER A N 1
ATOM 2825 C CA . SER A 1 368 ? -6.018 21.520 52.258 1.00 76.19 368 SER A CA 1
ATOM 2826 C C . SER A 1 368 ? -4.839 21.118 51.372 1.00 76.19 368 SER A C 1
ATOM 2828 O O . SER A 1 368 ? -3.686 21.173 51.798 1.00 76.19 368 SER A O 1
ATOM 2830 N N . LEU A 1 369 ? -5.129 20.762 50.121 1.00 82.00 369 LEU A N 1
ATOM 2831 C CA . LEU A 1 369 ? -4.108 20.554 49.097 1.00 82.00 369 LEU A CA 1
ATOM 2832 C C . LEU A 1 369 ? -3.345 21.864 48.841 1.00 82.00 369 LEU A C 1
ATOM 2834 O O . LEU A 1 369 ? -3.994 22.900 48.680 1.00 82.00 369 LEU A O 1
ATOM 2838 N N . PRO A 1 370 ? -2.003 21.835 48.770 1.00 82.38 370 PRO A N 1
ATOM 2839 C CA . PRO A 1 370 ? -1.224 22.982 48.323 1.00 82.38 370 PRO A CA 1
ATOM 2840 C C . PRO A 1 370 ? -1.692 23.473 46.952 1.00 82.38 370 PRO A C 1
ATOM 2842 O O . PRO A 1 370 ? -2.019 22.652 46.085 1.00 82.38 370 PRO A O 1
ATOM 2845 N N . SER A 1 371 ? -1.669 24.789 46.744 1.00 84.94 371 SER A N 1
ATOM 2846 C CA . SER A 1 371 ? -1.876 25.360 45.417 1.00 84.94 371 SER A CA 1
ATOM 2847 C C . SER A 1 371 ? -0.769 24.905 44.462 1.00 84.94 371 SER A C 1
ATOM 2849 O O . SER A 1 371 ? 0.380 24.676 44.855 1.00 84.94 371 SER A O 1
ATOM 2851 N N . GLY A 1 372 ? -1.128 24.713 43.196 1.00 87.44 372 GLY A N 1
ATOM 2852 C CA . GLY A 1 372 ? -0.207 24.242 42.168 1.00 87.44 372 GLY A CA 1
ATOM 2853 C C . GLY A 1 372 ? -0.844 23.325 41.131 1.00 87.44 372 GLY A C 1
ATOM 2854 O O . GLY A 1 372 ? -2.037 23.018 41.168 1.00 87.44 372 GLY A O 1
ATOM 2855 N N . ASN A 1 373 ? -0.008 22.888 40.189 1.00 90.44 373 ASN A N 1
ATOM 2856 C CA . ASN A 1 373 ? -0.394 22.017 39.084 1.00 90.44 373 ASN A CA 1
ATOM 2857 C C . ASN A 1 373 ? -0.088 20.560 39.427 1.00 90.44 373 ASN A C 1
ATOM 2859 O O . ASN A 1 373 ? 1.071 20.151 39.470 1.00 90.44 373 ASN A O 1
ATOM 2863 N N . TYR A 1 374 ? -1.132 19.769 39.631 1.00 91.00 374 TYR A N 1
ATOM 2864 C CA . TYR A 1 374 ? -1.037 18.331 39.835 1.00 91.00 374 TYR A CA 1
ATOM 2865 C C . TYR A 1 374 ? -1.143 17.641 38.483 1.00 91.00 374 TYR A C 1
ATOM 2867 O O . TYR A 1 374 ? -2.125 17.824 37.762 1.00 91.00 374 TYR A O 1
ATOM 2875 N N . ARG A 1 375 ? -0.140 16.841 38.124 1.00 93.00 375 ARG A N 1
ATOM 2876 C CA . ARG A 1 375 ? -0.199 16.002 36.922 1.00 93.00 375 ARG A CA 1
ATOM 2877 C C . ARG A 1 375 ? -0.907 14.698 37.260 1.00 93.00 375 ARG A C 1
ATOM 2879 O O . ARG A 1 375 ? -0.755 14.180 38.361 1.00 93.00 375 ARG A O 1
ATOM 2886 N N . TYR A 1 376 ? -1.632 14.126 36.315 1.00 91.75 376 TYR A N 1
ATOM 2887 C CA . TYR A 1 376 ? -2.152 12.771 36.428 1.00 91.75 376 TYR A CA 1
ATOM 2888 C C . TYR A 1 376 ? -1.947 12.008 35.125 1.00 91.75 376 TYR A C 1
ATOM 2890 O O . TYR A 1 376 ? -1.942 12.591 34.045 1.00 91.75 376 TYR A O 1
ATOM 2898 N N . GLN A 1 377 ? -1.763 10.699 35.244 1.00 91.81 377 GLN A N 1
ATOM 2899 C CA . GLN A 1 377 ? -1.616 9.768 34.129 1.00 91.81 377 GLN A CA 1
ATOM 2900 C C . GLN A 1 377 ? -2.581 8.613 34.333 1.00 91.81 377 GLN A C 1
ATOM 2902 O O . GLN A 1 377 ? -2.754 8.161 35.465 1.00 91.81 377 GLN A O 1
ATOM 2907 N N . TRP A 1 378 ? -3.201 8.127 33.265 1.00 91.06 378 TRP A N 1
ATOM 2908 C CA . TRP A 1 378 ? -4.109 6.991 33.345 1.00 91.06 378 TRP A CA 1
ATOM 2909 C C . TRP A 1 378 ? -3.856 5.981 32.238 1.00 91.06 378 TRP A C 1
ATOM 2911 O O . TRP A 1 378 ? -3.419 6.339 31.149 1.00 91.06 378 TRP A O 1
ATOM 2921 N N . ASN A 1 379 ? -4.185 4.726 32.534 1.00 88.25 379 ASN A N 1
ATOM 2922 C CA . ASN A 1 379 ? -4.135 3.601 31.611 1.00 88.25 379 ASN A CA 1
ATOM 2923 C C . ASN A 1 379 ? -5.350 2.695 31.838 1.00 88.25 379 ASN A C 1
ATOM 2925 O O . ASN A 1 379 ? -5.735 2.431 32.977 1.00 88.25 379 ASN A O 1
ATOM 2929 N N . VAL A 1 380 ? -5.923 2.177 30.759 1.00 84.62 380 VAL A N 1
ATOM 2930 C CA . VAL A 1 380 ? -7.044 1.237 30.726 1.00 84.62 380 VAL A CA 1
ATOM 2931 C C . VAL A 1 380 ? -6.651 0.078 29.822 1.00 84.62 380 VAL A C 1
ATOM 2933 O O . VAL A 1 380 ? -6.265 0.295 28.677 1.00 84.62 380 VAL A O 1
ATOM 2936 N N . VAL A 1 381 ? -6.764 -1.149 30.319 1.00 83.31 381 VAL A N 1
ATOM 2937 C CA . VAL A 1 381 ? -6.395 -2.387 29.619 1.00 83.31 381 VAL A CA 1
ATOM 2938 C C . VAL A 1 381 ? -7.508 -3.430 29.730 1.00 83.31 381 VAL A C 1
ATOM 2940 O O . VAL A 1 381 ? -8.367 -3.337 30.612 1.00 83.31 381 VAL A O 1
ATOM 2943 N N . ASN A 1 382 ? -7.492 -4.454 28.875 1.00 77.50 382 ASN A N 1
ATOM 2944 C CA . ASN A 1 382 ? -8.326 -5.640 29.092 1.00 77.50 382 ASN A CA 1
ATOM 2945 C C . ASN A 1 382 ? -7.777 -6.426 30.285 1.00 77.50 382 ASN A C 1
ATOM 2947 O O . ASN A 1 382 ? -6.598 -6.767 30.327 1.00 77.50 382 ASN A O 1
ATOM 2951 N N . ASN A 1 383 ? -8.630 -6.754 31.252 1.00 75.38 383 ASN A N 1
ATOM 2952 C CA . ASN A 1 383 ? -8.213 -7.534 32.412 1.00 75.38 383 ASN A CA 1
ATOM 2953 C C . ASN A 1 383 ? -7.772 -8.963 32.041 1.00 75.38 383 ASN A C 1
ATOM 2955 O O . ASN A 1 383 ? -6.896 -9.517 32.696 1.00 75.38 383 ASN A O 1
ATOM 2959 N N . ALA A 1 384 ? -8.362 -9.552 30.996 1.00 66.38 384 ALA A N 1
ATOM 2960 C CA . ALA A 1 384 ? -8.010 -10.883 30.500 1.00 66.38 384 ALA A CA 1
ATOM 2961 C C . ALA A 1 384 ? -6.758 -10.877 29.607 1.00 66.38 384 ALA A C 1
ATOM 2963 O O . ALA A 1 384 ? -6.073 -11.890 29.504 1.00 66.38 384 ALA A O 1
ATOM 2964 N N . ILE A 1 385 ? -6.450 -9.741 28.973 1.00 65.50 385 ILE A N 1
ATOM 2965 C CA . ILE A 1 385 ? -5.294 -9.571 28.084 1.00 65.50 385 ILE A CA 1
ATOM 2966 C C . ILE A 1 385 ? -4.600 -8.253 28.466 1.00 65.50 385 ILE A C 1
ATOM 2968 O O . ILE A 1 385 ? -4.835 -7.228 27.826 1.00 65.50 385 ILE A O 1
ATOM 2972 N N . PRO A 1 386 ? -3.763 -8.242 29.524 1.00 59.06 386 PRO A N 1
ATOM 2973 C CA . PRO A 1 386 ? -3.220 -7.007 30.105 1.00 59.06 386 PRO A CA 1
ATOM 2974 C C . PRO A 1 386 ? -2.312 -6.198 29.171 1.00 59.06 386 PRO A C 1
ATOM 2976 O O . PRO A 1 386 ? -2.042 -5.032 29.440 1.00 59.06 386 PRO A O 1
ATOM 2979 N N . THR A 1 387 ? -1.834 -6.811 28.088 1.00 55.97 387 THR A N 1
ATOM 2980 C CA . THR A 1 387 ? -1.043 -6.160 27.037 1.00 55.97 387 THR A CA 1
ATOM 2981 C C . THR A 1 387 ? -1.899 -5.361 26.053 1.00 55.97 387 THR A C 1
ATOM 2983 O O . THR A 1 387 ? -1.362 -4.515 25.342 1.00 55.97 387 THR A O 1
ATOM 2986 N N . GLN A 1 388 ? -3.215 -5.594 26.012 1.00 59.72 388 GLN A N 1
ATOM 2987 C CA . GLN A 1 388 ? -4.137 -4.872 25.143 1.00 59.72 388 GLN A CA 1
ATOM 2988 C C . GLN A 1 388 ? -4.595 -3.579 25.829 1.00 59.72 388 GLN A C 1
ATOM 2990 O O . GLN A 1 388 ? -5.380 -3.611 26.783 1.00 59.72 388 GLN A O 1
ATOM 2995 N N . LEU A 1 389 ? -4.105 -2.441 25.335 1.00 61.22 389 LEU A N 1
ATOM 2996 C CA . LEU A 1 389 ? -4.342 -1.121 25.912 1.00 61.22 389 LEU A CA 1
ATOM 2997 C C . LEU A 1 389 ? -5.506 -0.408 25.206 1.00 61.22 389 LEU A C 1
ATOM 2999 O O . LEU A 1 389 ? -5.469 -0.165 24.006 1.00 61.22 389 LEU A O 1
ATOM 3003 N N . TYR A 1 390 ? -6.548 -0.079 25.967 1.00 68.12 390 TYR A N 1
ATOM 3004 C CA . TYR A 1 390 ? -7.811 0.486 25.476 1.00 68.12 390 TYR A CA 1
ATOM 3005 C C . TYR A 1 390 ? -7.811 2.007 25.504 1.00 68.12 390 TYR A C 1
ATOM 3007 O O . TYR A 1 390 ? -8.362 2.650 24.614 1.00 68.12 390 TYR A O 1
ATOM 3015 N N . ASN A 1 391 ? -7.214 2.593 26.539 1.00 75.12 391 ASN A N 1
ATOM 3016 C CA . ASN A 1 391 ? -7.169 4.036 26.701 1.00 75.12 391 ASN A CA 1
ATOM 3017 C C . ASN A 1 391 ? -5.990 4.421 27.596 1.00 75.12 391 ASN A C 1
ATOM 3019 O O . ASN A 1 391 ? -5.777 3.797 28.628 1.00 75.12 391 ASN A O 1
ATOM 3023 N N . GLN A 1 392 ? -5.236 5.447 27.221 1.00 84.50 392 GLN A N 1
ATOM 3024 C CA . GLN A 1 392 ? -4.224 6.051 28.084 1.00 84.50 392 GLN A CA 1
ATOM 3025 C C . GLN A 1 392 ? -4.148 7.546 27.835 1.00 84.50 392 GLN A C 1
ATOM 3027 O O . GLN A 1 392 ? -4.559 8.025 26.775 1.00 84.50 392 GLN A O 1
ATOM 3032 N N . GLY A 1 393 ? -3.573 8.266 28.784 1.00 83.44 393 GLY A N 1
ATOM 3033 C CA . GLY A 1 393 ? -3.248 9.665 28.596 1.00 83.44 393 GLY A CA 1
ATOM 3034 C C . GLY A 1 393 ? -2.672 10.300 29.843 1.00 83.44 393 GLY A C 1
ATOM 3035 O O . GLY A 1 393 ? -2.441 9.649 30.867 1.00 83.44 393 GLY A O 1
ATOM 3036 N N . GLU A 1 394 ? -2.449 11.600 29.730 1.00 89.31 394 GLU A N 1
ATOM 3037 C CA . GLU A 1 394 ? -2.015 12.446 30.823 1.00 89.31 394 GLU A CA 1
ATOM 3038 C C . GLU A 1 394 ? -2.756 13.778 30.806 1.00 89.31 394 GLU A C 1
ATOM 3040 O O . GLU A 1 394 ? -3.295 14.203 29.784 1.00 89.31 394 GLU A O 1
ATOM 3045 N N . GLY A 1 395 ? -2.820 14.418 31.965 1.00 87.81 395 GLY A N 1
ATOM 3046 C CA . GLY A 1 395 ? -3.455 15.713 32.120 1.00 87.81 395 GLY A CA 1
ATOM 3047 C C . GLY A 1 395 ? -2.969 16.433 33.365 1.00 87.81 395 GLY A C 1
ATOM 3048 O O . GLY A 1 395 ? -2.169 15.914 34.150 1.00 87.81 395 GLY A O 1
ATOM 3049 N N . THR A 1 396 ? -3.456 17.654 33.535 1.00 88.94 396 THR A N 1
ATOM 3050 C CA . THR A 1 396 ? -3.135 18.515 34.672 1.00 88.94 396 THR A CA 1
ATOM 3051 C C . THR A 1 396 ? -4.410 18.999 35.352 1.00 88.94 396 THR A C 1
ATOM 3053 O O . THR A 1 396 ? -5.453 19.167 34.720 1.00 88.94 396 THR A O 1
ATOM 3056 N N . TYR A 1 397 ? -4.339 19.174 36.668 1.00 87.06 397 TYR A N 1
ATOM 3057 C CA . TYR A 1 397 ? -5.381 19.772 37.492 1.00 87.06 397 TYR A CA 1
ATOM 3058 C C . TYR A 1 397 ? -4.749 20.861 38.355 1.00 87.06 397 TYR A C 1
ATOM 3060 O O . TYR A 1 397 ? -3.779 20.601 39.069 1.00 87.06 397 TYR A O 1
ATOM 3068 N N . THR A 1 398 ? -5.284 22.075 38.282 1.00 88.06 398 THR A N 1
ATOM 3069 C CA . THR A 1 398 ? -4.745 23.232 39.001 1.00 88.06 398 THR A CA 1
ATOM 3070 C C . THR A 1 398 ? -5.596 23.526 40.227 1.00 88.06 398 THR A C 1
ATOM 3072 O O . THR A 1 398 ? -6.812 23.668 40.122 1.00 88.06 398 THR A O 1
ATOM 3075 N N . ILE A 1 399 ? -4.944 23.641 41.382 1.00 84.69 399 ILE A N 1
ATOM 3076 C CA . ILE A 1 399 ? -5.550 24.159 42.612 1.00 84.69 399 ILE A CA 1
ATOM 3077 C C . ILE A 1 399 ? -5.031 25.579 42.803 1.00 84.69 399 ILE A C 1
ATOM 3079 O O . ILE A 1 399 ? -3.818 25.779 42.887 1.00 84.69 399 ILE A O 1
ATOM 3083 N N . SER A 1 400 ? -5.956 26.539 42.802 1.00 80.06 400 SER A N 1
ATOM 3084 C CA . SER A 1 400 ? -5.704 27.964 43.036 1.00 80.06 400 SER A CA 1
ATOM 3085 C C . SER A 1 400 ? -5.553 28.274 44.514 1.00 80.06 400 SER A C 1
ATOM 3087 O O . SER A 1 400 ? -6.446 27.821 45.268 1.00 80.06 400 SER A O 1
#

Sequence (400 aa):
MGHSNGKIFGPVSFEADIFPVLNIPVNGATSAQDAFISDNINPASKIKPIRGYGFEALTTAQFAGTAADNNQGIFYGLKVGDVFGYIKNLHDCTFEYQKVRPGIDWLRGTDFDGYDHNAVMNPQGALPDIAYYDKTGASALSVDINYSTSNTTGVDINDIIAVGNASVTATLGQSYPCILVSDIQRTKNWARALKRVSGNDYAQMQVSGAWQRGWYAEINDYTHVGDQSPESFFKSELTRLVTVFFINEINSQALGIDLRKWVDVTSLVVGLQGFACPGASGKQIPFKRSASKGIMLNYLMLSGNKGTVSWRWVDPDATVTYKYNITIFNPNGSVLTSASGTRKWDGQPLTQLTSTFNQSITLPIVGSLPSGNYRYQWNVVNNAIPTQLYNQGEGTYTIS

Foldseek 3Di:
DQDDPLAGAPPFDCVPHQCVSLVNDDDPPDDLVCSQPRPLQDLFFLQHDAFDDDADADDSLCCQDDPVCLLCCAGNQFNWWHHQQLPLCLLVRQRDGNTYDPPRGHRYSNSRHGTGSPADEFWAKDWDQAAALPDFACNGTKMWIHGDPVRPRTHYVQVSCCNSPVVDPDGQQLWFKKKWKAAPVRQWIKIATWAARVPSHGDGCHDPNDGGTMTGDNSNQQFEDDDDTCCVVLPDQAWIFMWMKIWNDQDDPVQPHHRNHIYTSSPRRGPTMITTHHNGHRDTHGYAHPLQAAKDWPDWDDWAQKIKTKIKGANHDQVFKKKKKKWKADQVGHTQDMDIDIDHDPPPDPPDRIDMDMDMDGTPGHGGDDFDKMKMKMWMATPVCRPRTNHIDMDIDGDD

Radius of gyration: 28.49 Å; chains: 1; bounding box: 71×48×87 Å

Secondary structure (DSSP, 8-state):
--EETTEE-SSP-IIIIIHHHTT---SSS--HHHHHH-TTS-TTBSSS--S---SSPPPTTGGG--HHHHHTTEETTEE-B-STT-GGGGGG----B----TTTS---GGGGTT-BTT---BSEEE--S-EETT--GGGTSEEEEE--TT--SBPBHHHHHHHHTTTS---GGGPEEEEEEE-TT-SSEEEEEPEETTTTB---SEETTEEP--EE--TT---EESSS-SHHHHSS--EEEEEEEEES-SEETTTTEETTSEEE-SS---SS--EEPTTSSSEEEEEE--TTSEEEEEEEEEETTEEEEEEEEES--TTPEEEEEEEEE-TTSSEEEEEEEEEE------SSS-EEEEEEEE-S-SSPPPSEEEEEEEEEEESSSTT-EEEEEEEEEEE-

pLDDT: mean 86.24, std 9.74, range [40.88, 97.81]